Protein AF-A0A3D5TM95-F1 (afdb_monomer)

Solvent-accessible surface area (backbone atoms only — not comparable to full-atom values): 23647 Å² total; per-residue (Å²): 135,89,85,88,81,58,64,71,54,49,56,60,45,60,72,63,63,74,67,85,87,75,100,62,87,62,69,76,72,65,65,50,46,50,30,32,42,82,88,76,79,58,60,36,41,36,34,47,95,88,31,42,35,41,36,64,61,79,79,44,54,33,44,45,49,72,47,98,88,46,35,39,37,40,39,35,76,92,73,79,48,75,51,77,28,45,57,44,94,80,72,43,73,93,63,72,57,54,66,35,31,37,78,59,86,57,38,36,36,49,72,60,39,61,30,23,40,66,97,55,70,51,68,66,56,46,48,70,67,55,70,67,80,84,83,86,85,85,88,78,90,76,94,74,78,93,73,96,66,90,72,79,51,49,74,39,62,60,68,52,49,50,46,79,46,78,46,66,41,27,62,54,20,34,79,47,81,44,46,88,67,25,54,70,66,42,57,73,32,48,45,77,46,64,80,62,79,58,37,32,70,72,36,76,45,45,39,39,49,43,66,37,85,89,35,56,81,54,39,42,70,73,51,47,66,52,74,53,67,42,66,83,52,30,29,58,51,87,66,69,81,96,56,73,52,64,69,61,54,49,54,51,51,52,50,52,52,49,43,47,54,58,13,45,75,22,52,38,50,83,88,38,69,52,72,55,97,94,38,71,39,51,21,28,63,36,67,75,47,77,43,79,75,50,36,33,43,35,26,55,32,81,95,41,56,91,79,56,57,84,87,42,78,82,51,68,57,21,33,45,35,41,30,31,44,35,33,30,34,34,22,34,51,88,94,42,38,96,81,41,66,48,79,50,61,39,25,37,36,43,28,38,27,39,40,29,40,37,70,90,58,51,67,42,18,12,65,86,43,46,85,65,67,44,72,48,77,51,78,28,74,83,38,66,65,57,38,41,47,69,76,53,59,65,52,48,88,53,28,46,77,41,82,56,86,131

Structure (mmCIF, N/CA/C/O backbone):
data_AF-A0A3D5TM95-F1
#
_entry.id   AF-A0A3D5TM95-F1
#
loop_
_atom_site.group_PDB
_atom_site.id
_atom_site.type_symbol
_atom_site.label_atom_id
_atom_site.label_alt_id
_atom_site.label_comp_id
_atom_site.label_asym_id
_atom_site.label_entity_id
_atom_site.label_seq_id
_atom_site.pdbx_PDB_ins_code
_atom_site.Cartn_x
_atom_site.Cartn_y
_atom_site.Cartn_z
_atom_site.occupancy
_atom_site.B_iso_or_equiv
_atom_site.auth_seq_id
_atom_site.auth_comp_id
_atom_site.auth_asym_id
_atom_site.auth_atom_id
_atom_site.pdbx_PDB_model_num
ATOM 1 N N . MET A 1 1 ? 54.898 34.355 34.924 1.00 37.09 1 MET A N 1
ATOM 2 C CA . MET A 1 1 ? 53.903 33.624 34.107 1.00 37.09 1 MET A CA 1
ATOM 3 C C . MET A 1 1 ? 53.616 32.309 34.835 1.00 37.09 1 MET A C 1
ATOM 5 O O . MET A 1 1 ? 54.453 31.434 34.765 1.00 37.09 1 MET A O 1
ATOM 9 N N . LYS A 1 2 ? 52.639 32.106 35.732 1.00 36.88 2 LYS A N 1
ATOM 10 C CA . LYS A 1 2 ? 51.266 32.616 35.928 1.00 36.88 2 LYS A CA 1
ATOM 11 C C . LYS A 1 2 ? 50.370 32.456 34.700 1.00 36.88 2 LYS A C 1
ATOM 13 O O . LYS A 1 2 ? 50.314 33.375 33.892 1.00 36.88 2 LYS A O 1
ATOM 18 N N . LYS A 1 3 ? 49.685 31.308 34.628 1.00 35.78 3 LYS A N 1
ATOM 19 C CA . LYS A 1 3 ? 48.286 31.040 34.212 1.00 35.78 3 LYS A CA 1
ATOM 20 C C . LYS A 1 3 ? 48.188 29.535 33.878 1.00 35.78 3 LYS A C 1
ATOM 22 O O . LYS A 1 3 ? 49.189 28.957 33.491 1.00 35.78 3 LYS A O 1
ATOM 27 N N . ILE A 1 4 ? 47.008 28.923 34.030 1.00 38.78 4 ILE A N 1
ATOM 28 C CA . ILE A 1 4 ? 46.668 27.504 33.716 1.00 38.78 4 ILE A CA 1
ATOM 29 C C . ILE A 1 4 ? 46.622 26.511 34.911 1.00 38.78 4 ILE A C 1
ATOM 31 O O . ILE A 1 4 ? 46.733 25.308 34.740 1.00 38.78 4 ILE A O 1
ATOM 35 N N . ARG A 1 5 ? 46.340 26.958 36.145 1.00 37.94 5 ARG A N 1
ATOM 36 C CA . ARG A 1 5 ? 45.789 26.051 37.194 1.00 37.94 5 ARG A CA 1
ATOM 37 C C . ARG A 1 5 ? 44.608 26.623 37.985 1.00 37.94 5 ARG A C 1
ATOM 39 O O . ARG A 1 5 ? 44.273 26.127 39.049 1.00 37.94 5 ARG A O 1
ATOM 46 N N . ILE A 1 6 ? 43.966 27.662 37.452 1.00 39.06 6 ILE A N 1
ATOM 47 C CA . ILE A 1 6 ? 42.836 28.335 38.112 1.00 39.06 6 ILE A CA 1
ATOM 48 C C . ILE A 1 6 ? 41.496 28.063 37.397 1.00 39.06 6 ILE A C 1
ATOM 50 O O . ILE A 1 6 ? 40.458 28.183 38.031 1.00 39.06 6 ILE A O 1
ATOM 54 N N . LEU A 1 7 ? 41.472 27.596 36.139 1.00 35.00 7 LEU A N 1
ATOM 55 C CA . LEU A 1 7 ? 40.193 27.360 35.445 1.00 35.00 7 LEU A CA 1
ATOM 56 C C . LEU A 1 7 ? 39.472 26.062 35.850 1.00 35.00 7 LEU A C 1
ATOM 58 O O . LEU A 1 7 ? 38.257 26.099 35.993 1.00 35.00 7 LEU A O 1
ATOM 62 N N . SER A 1 8 ? 40.167 24.950 36.121 1.00 36.28 8 SER A N 1
ATOM 63 C CA . SER A 1 8 ? 39.472 23.715 36.543 1.00 36.28 8 SER A CA 1
ATOM 64 C C . SER A 1 8 ? 38.999 23.752 37.994 1.00 36.28 8 SER A C 1
ATOM 66 O O . SER A 1 8 ? 38.010 23.107 38.318 1.00 36.28 8 SER A O 1
ATOM 68 N N . LEU A 1 9 ? 39.653 24.534 38.864 1.00 34.31 9 LEU A N 1
ATOM 69 C CA . LEU A 1 9 ? 39.148 24.728 40.222 1.00 34.31 9 LEU A CA 1
ATOM 70 C C . LEU A 1 9 ? 38.006 25.745 40.255 1.00 34.31 9 LEU A C 1
ATOM 72 O O . LEU A 1 9 ? 37.073 25.518 41.002 1.00 34.31 9 LEU A O 1
ATOM 76 N N . ILE A 1 10 ? 38.006 26.801 39.428 1.00 39.41 10 ILE A N 1
ATOM 77 C CA . ILE A 1 10 ? 36.870 27.739 39.369 1.00 39.41 10 ILE A CA 1
ATOM 78 C C . ILE A 1 10 ? 35.639 27.102 38.713 1.00 39.41 10 ILE A C 1
ATOM 80 O O . ILE A 1 10 ? 34.534 27.409 39.137 1.00 39.41 10 ILE A O 1
ATOM 84 N N . LEU A 1 11 ? 35.790 26.168 37.767 1.00 34.72 11 LEU A N 1
ATOM 85 C CA . LEU A 1 11 ? 34.634 25.474 37.187 1.00 34.72 11 LEU A CA 1
ATOM 86 C C . LEU A 1 11 ? 34.015 24.459 38.167 1.00 34.72 11 LEU A C 1
ATOM 88 O O . LEU A 1 11 ? 32.797 24.401 38.289 1.00 34.72 11 LEU A O 1
ATOM 92 N N . CYS A 1 12 ? 34.828 23.748 38.959 1.00 33.12 12 CYS A N 1
ATOM 93 C CA . CYS A 1 12 ? 34.307 22.863 40.010 1.00 33.12 12 CYS A CA 1
ATOM 94 C C . CYS A 1 12 ? 33.824 23.623 41.262 1.00 33.12 12 CYS A C 1
ATOM 96 O O . CYS A 1 12 ? 32.935 23.141 41.959 1.00 33.12 12 CYS A O 1
ATOM 98 N N . LEU A 1 13 ? 34.358 24.821 41.545 1.00 34.16 13 LEU A N 1
ATOM 99 C CA . LEU A 1 13 ? 33.886 25.665 42.649 1.00 34.16 13 LEU A CA 1
ATOM 100 C C . LEU A 1 13 ? 32.658 26.509 42.261 1.00 34.16 13 LEU A C 1
ATOM 102 O O . LEU A 1 13 ? 31.843 26.789 43.129 1.00 34.16 13 LEU A O 1
ATOM 106 N N . ALA A 1 14 ? 32.466 26.858 40.983 1.00 34.59 14 ALA A N 1
ATOM 107 C CA . ALA A 1 14 ? 31.258 27.539 40.500 1.00 34.59 14 ALA A CA 1
ATOM 108 C C . ALA A 1 14 ? 30.028 26.613 40.459 1.00 34.59 14 ALA A C 1
ATOM 110 O O . ALA A 1 14 ? 28.909 27.092 40.600 1.00 34.59 14 ALA A O 1
ATOM 111 N N . ILE A 1 15 ? 30.231 25.293 40.367 1.00 39.19 15 ILE A N 1
ATOM 112 C CA . ILE A 1 15 ? 29.159 24.293 40.517 1.00 39.19 15 ILE A CA 1
ATOM 113 C C . ILE A 1 15 ? 28.845 24.028 42.009 1.00 39.19 15 ILE A C 1
ATOM 115 O O . ILE A 1 15 ? 27.737 23.625 42.349 1.00 39.19 15 ILE A O 1
ATOM 119 N N . MET A 1 16 ? 29.772 24.335 42.928 1.00 35.97 16 MET A N 1
ATOM 120 C CA . MET A 1 16 ? 29.619 24.093 44.375 1.00 35.97 16 MET A CA 1
ATOM 121 C C . MET A 1 16 ? 29.290 25.345 45.218 1.00 35.97 16 MET A C 1
ATOM 123 O O . MET A 1 16 ? 28.901 25.194 46.374 1.00 35.97 16 MET A O 1
ATOM 127 N N . LEU A 1 17 ? 29.387 26.570 44.678 1.00 35.41 17 LEU A N 1
ATOM 128 C CA . LEU A 1 17 ? 29.089 27.827 45.400 1.00 35.41 17 LEU A CA 1
ATOM 129 C C . LEU A 1 17 ? 27.810 28.564 44.963 1.00 35.41 17 LEU A C 1
ATOM 131 O O . LEU A 1 17 ? 27.609 29.718 45.329 1.00 35.41 17 LEU A O 1
ATOM 135 N N . GLY A 1 18 ? 26.901 27.893 44.256 1.00 34.59 18 GLY A N 1
ATOM 136 C CA . GLY A 1 18 ? 25.516 28.367 44.096 1.00 34.59 18 GLY A CA 1
ATOM 137 C C . GLY A 1 18 ? 24.584 27.972 45.251 1.00 34.59 18 GLY A C 1
ATOM 138 O O . GLY A 1 18 ? 23.420 28.365 45.276 1.00 34.59 18 GLY A O 1
ATOM 139 N N . CYS A 1 19 ? 25.070 27.179 46.212 1.00 41.84 19 CYS A N 1
ATOM 140 C CA . CYS A 1 19 ? 24.300 26.772 47.381 1.00 41.84 19 CYS A CA 1
ATOM 141 C C . CYS A 1 19 ? 24.490 27.792 48.515 1.00 41.84 19 CYS A C 1
ATOM 143 O O . CYS A 1 19 ? 25.607 27.984 48.987 1.00 41.84 19 CYS A O 1
ATOM 145 N N . PHE A 1 20 ? 23.376 28.368 48.981 1.00 35.34 20 PHE A N 1
ATOM 146 C CA . PHE A 1 20 ? 23.238 29.306 50.111 1.00 35.34 20 PHE A CA 1
ATOM 147 C C . PHE A 1 20 ? 23.708 30.741 49.783 1.00 35.34 20 PHE A C 1
ATOM 149 O O . PHE A 1 20 ? 24.872 31.089 49.899 1.00 35.34 20 PHE A O 1
ATOM 156 N N . THR A 1 21 ? 22.839 31.684 49.417 1.00 33.34 21 THR A N 1
ATOM 157 C CA . THR A 1 21 ? 21.825 32.259 50.311 1.00 33.34 21 THR A CA 1
ATOM 158 C C . THR A 1 21 ? 20.945 33.259 49.546 1.00 33.34 21 THR A C 1
ATOM 160 O O . THR A 1 21 ? 21.419 34.288 49.084 1.00 33.34 21 THR A O 1
ATOM 163 N N . ALA A 1 22 ? 19.644 32.985 49.472 1.00 29.44 22 ALA A N 1
ATOM 164 C CA . ALA A 1 22 ? 18.585 33.993 49.472 1.00 29.44 22 ALA A CA 1
ATOM 165 C C . ALA A 1 22 ? 17.296 33.280 49.893 1.00 29.44 22 ALA A C 1
ATOM 167 O O . ALA A 1 22 ? 16.839 32.349 49.232 1.00 29.44 22 ALA A O 1
ATOM 168 N N . CYS A 1 23 ? 16.768 33.653 51.056 1.00 33.91 23 CYS A N 1
ATOM 169 C CA . CYS A 1 23 ? 15.545 33.106 51.624 1.00 33.91 23 CYS A CA 1
ATOM 170 C C . CYS A 1 23 ? 14.341 33.405 50.720 1.00 33.91 23 CYS A C 1
ATOM 172 O O . CYS A 1 23 ? 13.734 34.465 50.798 1.00 33.91 23 CYS A O 1
ATOM 174 N N . GLY A 1 24 ? 13.990 32.420 49.906 1.00 31.05 24 GLY A N 1
ATOM 175 C CA . GLY A 1 24 ? 12.686 32.199 49.301 1.00 31.05 24 GLY A CA 1
ATOM 176 C C . GLY A 1 24 ? 12.603 30.696 49.068 1.00 31.05 24 GLY A C 1
ATOM 177 O O . GLY A 1 24 ? 13.518 30.126 48.482 1.00 31.05 24 GLY A O 1
ATOM 178 N N . SER A 1 25 ? 11.601 30.032 49.640 1.00 35.31 25 SER A N 1
ATOM 179 C CA . SER A 1 25 ? 11.393 28.576 49.612 1.00 35.31 25 SER A CA 1
ATOM 180 C C . SER A 1 25 ? 11.841 27.928 48.294 1.00 35.31 25 SER A C 1
ATOM 182 O O . SER A 1 25 ? 11.272 28.216 47.243 1.00 35.31 25 SER A O 1
ATOM 184 N N . SER A 1 26 ? 12.856 27.059 48.346 1.00 40.84 26 SER A N 1
ATOM 185 C CA . SER A 1 26 ? 13.349 26.354 47.165 1.00 40.84 26 SER A CA 1
ATOM 186 C C . SER A 1 26 ? 12.219 25.516 46.537 1.00 40.84 26 SER A C 1
ATOM 188 O O . SER A 1 26 ? 11.618 24.700 47.244 1.00 40.84 26 SER A O 1
ATOM 190 N N . PRO A 1 27 ? 11.936 25.654 45.226 1.00 46.09 27 PRO A N 1
ATOM 191 C CA . PRO A 1 27 ? 10.870 24.895 44.563 1.00 46.09 27 PRO A CA 1
ATOM 192 C C . PRO A 1 27 ? 11.050 23.369 44.684 1.00 46.09 27 PRO A C 1
ATOM 194 O O . PRO A 1 27 ? 10.075 22.623 44.683 1.00 46.09 27 PRO A O 1
ATOM 197 N N . LYS A 1 28 ? 12.287 22.902 44.932 1.00 50.84 28 LYS A N 1
ATOM 198 C CA . LYS A 1 28 ? 12.617 21.494 45.218 1.00 50.84 28 LYS A CA 1
ATOM 199 C C . LYS A 1 28 ? 11.830 20.873 46.382 1.00 50.84 28 LYS A C 1
ATOM 201 O O . LYS A 1 28 ? 11.698 19.658 46.415 1.00 50.84 28 LYS A O 1
ATOM 206 N N . LYS A 1 29 ? 11.329 21.645 47.357 1.00 53.53 29 LYS A N 1
ATOM 207 C CA . LYS A 1 29 ? 10.580 21.070 48.496 1.00 53.53 29 LYS A CA 1
ATOM 208 C C . LYS A 1 29 ? 9.101 20.799 48.204 1.00 53.53 29 LYS A C 1
ATOM 210 O O . LYS A 1 29 ? 8.510 20.017 48.939 1.00 53.53 29 LYS A O 1
ATOM 215 N N . GLY A 1 30 ? 8.516 21.438 47.188 1.00 68.44 30 GLY A N 1
ATOM 216 C CA . GLY A 1 30 ? 7.082 21.325 46.895 1.00 68.44 30 GLY A CA 1
ATOM 217 C C . GLY A 1 30 ? 6.732 20.098 46.056 1.00 68.44 30 GLY A C 1
ATOM 218 O O . GLY A 1 30 ? 5.765 19.411 46.363 1.00 68.44 30 GLY A O 1
ATOM 219 N N . ILE A 1 31 ? 7.559 19.806 45.049 1.00 80.25 31 ILE A N 1
ATOM 220 C CA . ILE A 1 31 ? 7.291 18.770 44.041 1.00 80.25 31 ILE A CA 1
ATOM 221 C C . ILE A 1 31 ? 7.695 17.354 44.479 1.00 80.25 31 ILE A C 1
ATOM 223 O O . ILE A 1 31 ? 7.182 16.379 43.951 1.00 80.25 31 ILE A O 1
ATOM 227 N N . VAL A 1 32 ? 8.594 17.207 45.458 1.00 84.50 32 VAL A N 1
ATOM 228 C CA . VAL A 1 32 ? 9.052 15.880 45.903 1.00 84.50 32 VAL A CA 1
ATOM 229 C C . VAL A 1 32 ? 7.906 15.092 46.544 1.00 84.50 32 VAL A C 1
ATOM 231 O O . VAL A 1 32 ? 7.241 15.560 47.480 1.00 84.50 32 VAL A O 1
ATOM 234 N N . GLY A 1 33 ? 7.735 13.859 46.078 1.00 83.50 33 GLY A N 1
ATOM 235 C CA . GLY A 1 33 ? 6.713 12.932 46.541 1.00 83.50 33 GLY A CA 1
ATOM 236 C C . GLY A 1 33 ? 5.987 12.238 45.398 1.00 83.50 33 GLY A C 1
ATOM 237 O O . GLY A 1 33 ? 6.312 12.431 44.228 1.00 83.50 33 GLY A O 1
ATOM 238 N N . ASP A 1 34 ? 5.010 11.426 45.788 1.00 85.69 34 ASP A N 1
ATOM 239 C CA . ASP A 1 34 ? 4.164 10.667 44.877 1.00 85.69 34 ASP A CA 1
ATOM 240 C C . ASP A 1 34 ? 2.905 11.465 44.533 1.00 85.69 34 ASP A C 1
ATOM 242 O O . ASP A 1 34 ? 2.182 11.948 45.418 1.00 85.69 34 ASP A O 1
ATOM 246 N N . TRP A 1 35 ? 2.646 11.567 43.238 1.00 87.50 35 TRP A N 1
ATOM 247 C CA . TRP A 1 35 ? 1.552 12.315 42.648 1.00 87.50 35 TRP A CA 1
ATOM 248 C C . TRP A 1 35 ? 0.665 11.391 41.832 1.00 87.50 35 TRP A C 1
ATOM 250 O O . TRP A 1 35 ? 1.151 10.515 41.121 1.00 87.50 35 TRP A O 1
ATOM 260 N N . VAL A 1 36 ? -0.641 11.594 41.947 1.00 83.38 36 VAL A N 1
ATOM 261 C CA . VAL A 1 36 ? -1.672 10.745 41.350 1.00 83.38 36 VAL A CA 1
ATOM 262 C C . VAL A 1 36 ? -2.720 11.605 40.654 1.00 83.38 36 VAL A C 1
ATOM 264 O O . VAL A 1 36 ? -3.223 12.572 41.237 1.00 83.38 36 VAL A O 1
ATOM 267 N N . VAL A 1 37 ? -3.048 11.248 39.414 1.00 79.62 37 VAL A N 1
ATOM 268 C CA . VAL A 1 37 ? -4.122 11.881 38.637 1.00 79.62 37 VAL A CA 1
ATOM 269 C C . VAL A 1 37 ? -5.508 11.507 39.195 1.00 79.62 37 VAL A C 1
ATOM 271 O O . VAL A 1 37 ? -5.688 10.429 39.774 1.00 79.62 37 VAL A O 1
ATOM 274 N N . GLN A 1 38 ? -6.495 12.404 39.075 1.00 59.59 38 GLN A N 1
ATOM 275 C CA . GLN A 1 38 ? -7.887 12.121 39.459 1.00 59.59 38 GLN A CA 1
ATOM 276 C C . GLN A 1 38 ? -8.484 11.038 38.553 1.00 59.59 38 GLN A C 1
ATOM 278 O O . GLN A 1 38 ? -8.323 11.093 37.341 1.00 59.59 38 GLN A O 1
ATOM 283 N N . GLY A 1 39 ? -9.219 10.082 39.126 1.00 54.50 39 GLY A N 1
ATOM 284 C CA . GLY A 1 39 ? -9.894 9.033 38.347 1.00 54.50 39 GLY A CA 1
ATOM 285 C C . GLY A 1 39 ? -9.086 7.744 38.178 1.00 54.50 39 GLY A C 1
ATOM 286 O O . GLY A 1 39 ? -9.613 6.778 37.644 1.00 54.50 39 GLY A O 1
ATOM 287 N N . GLY A 1 40 ? -7.860 7.696 38.710 1.00 46.19 40 GLY A N 1
ATOM 288 C CA . GLY A 1 40 ? -7.206 6.468 39.161 1.00 46.19 40 GLY A CA 1
ATOM 289 C C . GLY A 1 40 ? -7.197 5.287 38.189 1.00 46.19 40 GLY A C 1
ATOM 290 O O . GLY A 1 40 ? -7.721 4.232 38.528 1.00 46.19 40 GLY A O 1
ATOM 291 N N . LYS A 1 41 ? -6.500 5.417 37.059 1.00 42.41 41 LYS A N 1
ATOM 292 C CA . LYS A 1 41 ? -5.763 4.315 36.420 1.00 42.41 41 LYS A CA 1
ATOM 293 C C . LYS A 1 41 ? -4.576 4.915 35.656 1.00 42.41 41 LYS A C 1
ATOM 295 O O . LYS A 1 41 ? -4.790 5.522 34.625 1.00 42.41 41 LYS A O 1
ATOM 300 N N . GLY A 1 42 ? -3.374 4.742 36.218 1.00 52.75 42 GLY A N 1
ATOM 301 C CA . GLY A 1 42 ? -2.110 4.603 35.482 1.00 52.75 42 GLY A CA 1
ATOM 302 C C . GLY A 1 42 ? -1.079 5.747 35.564 1.00 52.75 42 GLY A C 1
ATOM 303 O O . GLY A 1 42 ? 0.077 5.454 35.873 1.00 52.75 42 GLY A O 1
ATOM 304 N N . ALA A 1 43 ? -1.433 7.027 35.411 1.00 57.88 43 ALA A N 1
ATOM 305 C CA . ALA A 1 43 ? -0.450 8.113 35.555 1.00 57.88 43 ALA A CA 1
ATOM 306 C C . ALA A 1 43 ? -0.188 8.454 37.031 1.00 57.88 43 ALA A C 1
ATOM 308 O O . ALA A 1 43 ? -0.835 9.324 37.627 1.00 57.88 43 ALA A O 1
ATOM 309 N N . SER A 1 44 ? 0.792 7.787 37.641 1.00 76.06 44 SER A N 1
ATOM 310 C CA . SER A 1 44 ? 1.475 8.332 38.817 1.00 76.06 44 SER A CA 1
ATOM 311 C C . SER A 1 44 ? 2.840 8.872 38.433 1.00 76.06 44 SER A C 1
ATOM 313 O O . SER A 1 44 ? 3.522 8.296 37.587 1.00 76.06 44 SER A O 1
ATOM 315 N N . ILE A 1 45 ? 3.244 9.965 39.071 1.00 84.25 45 ILE A N 1
ATOM 316 C CA . ILE A 1 45 ? 4.575 10.544 38.905 1.00 84.25 45 ILE A CA 1
ATOM 317 C C . ILE A 1 45 ? 5.215 10.661 40.276 1.00 84.25 45 ILE A C 1
ATOM 319 O O . ILE A 1 45 ? 4.585 11.097 41.241 1.00 84.25 45 ILE A O 1
ATOM 323 N N . LYS A 1 46 ? 6.479 10.268 40.368 1.00 85.94 46 LYS A N 1
ATOM 324 C CA . LYS A 1 46 ? 7.279 10.412 41.576 1.00 85.94 46 LYS A CA 1
ATOM 325 C C . LYS A 1 46 ? 8.497 11.266 41.284 1.00 85.94 46 LYS A C 1
ATOM 327 O O . LYS A 1 46 ? 9.253 10.952 40.374 1.00 85.94 46 LYS A O 1
ATOM 332 N N . PHE A 1 47 ? 8.705 12.297 42.097 1.00 85.75 47 PHE A N 1
ATOM 333 C CA . PHE A 1 47 ? 9.927 13.101 42.089 1.00 85.75 47 PHE A CA 1
ATOM 334 C C . PHE A 1 47 ? 10.737 12.813 43.353 1.00 85.75 47 PHE A C 1
ATOM 336 O O . PHE A 1 47 ? 10.257 13.039 44.471 1.00 85.75 47 PHE A O 1
ATOM 343 N N . ASP A 1 48 ? 11.965 12.329 43.183 1.00 80.56 48 ASP A N 1
ATOM 344 C CA . ASP A 1 48 ? 12.869 11.965 44.268 1.00 80.56 48 ASP A CA 1
ATOM 345 C C . ASP A 1 48 ? 13.871 13.081 44.595 1.00 80.56 48 ASP A C 1
ATOM 347 O O . ASP A 1 48 ? 14.256 13.911 43.775 1.00 80.56 48 ASP A O 1
ATOM 351 N N . LYS A 1 49 ? 14.329 13.114 45.852 1.00 80.69 49 LYS A N 1
ATOM 352 C CA . LYS A 1 49 ? 15.222 14.181 46.352 1.00 80.69 49 LYS A CA 1
ATOM 353 C C . LYS A 1 49 ? 16.587 14.220 45.664 1.00 80.69 49 LYS A C 1
ATOM 355 O O . LYS A 1 49 ? 17.281 15.231 45.780 1.00 80.69 49 LYS A O 1
ATOM 360 N N . ASP A 1 50 ? 16.987 13.121 45.039 1.00 77.00 50 ASP A N 1
ATOM 361 C CA . ASP A 1 50 ? 18.251 12.978 44.321 1.00 77.00 50 ASP A CA 1
ATOM 362 C C . ASP A 1 50 ? 18.209 13.565 42.902 1.00 77.00 50 ASP A C 1
ATOM 364 O O . ASP A 1 50 ? 19.256 13.656 42.265 1.00 77.00 50 ASP A O 1
ATOM 368 N N . GLY A 1 51 ? 17.043 14.042 42.447 1.00 75.75 51 GLY A N 1
ATOM 369 C CA . GLY A 1 51 ? 16.857 14.586 41.105 1.00 75.75 51 GLY A CA 1
ATOM 370 C C . GLY A 1 51 ? 16.372 13.558 40.087 1.00 75.75 51 GLY A C 1
ATOM 371 O O . GLY A 1 51 ? 16.306 13.890 38.910 1.00 75.75 51 GLY A O 1
ATOM 372 N N . SER A 1 52 ? 16.026 12.336 40.500 1.00 79.06 52 SER A N 1
ATOM 373 C CA . SER A 1 52 ? 15.351 11.372 39.626 1.00 79.06 52 SER A CA 1
ATOM 374 C C . SER A 1 52 ? 13.833 11.571 39.628 1.00 79.06 52 SER A C 1
ATOM 376 O O . SER A 1 52 ? 13.243 11.989 40.630 1.00 79.06 52 SER A O 1
ATOM 378 N N . PHE A 1 53 ? 13.190 11.291 38.494 1.00 84.69 53 PHE A N 1
ATOM 379 C CA . PHE A 1 53 ? 11.735 11.199 38.415 1.00 84.69 53 PHE A CA 1
ATOM 380 C C . PHE A 1 53 ? 11.310 9.906 37.716 1.00 84.69 53 PHE A C 1
ATOM 382 O O . PHE A 1 53 ? 12.036 9.372 36.876 1.00 84.69 53 PHE A O 1
ATOM 389 N N . PHE A 1 54 ? 10.127 9.416 38.076 1.00 79.44 54 PHE A N 1
ATOM 390 C CA . PHE A 1 54 ? 9.536 8.201 37.526 1.00 79.44 54 PHE A CA 1
ATOM 391 C C . PHE A 1 54 ? 8.091 8.456 37.131 1.00 79.44 54 PHE A C 1
ATOM 393 O O . PHE A 1 54 ? 7.325 8.989 37.939 1.00 79.44 54 PHE A O 1
ATOM 400 N N . TRP A 1 55 ? 7.715 8.022 35.931 1.00 78.06 55 TRP A N 1
ATOM 401 C CA . TRP A 1 55 ? 6.344 8.044 35.442 1.00 78.06 55 TRP A CA 1
ATOM 402 C C . TRP A 1 55 ? 5.874 6.611 35.182 1.00 78.06 55 TRP A C 1
ATOM 404 O O . TRP A 1 55 ? 6.436 5.872 34.377 1.00 78.06 55 TRP A O 1
ATOM 414 N N . TYR A 1 56 ? 4.872 6.182 35.946 1.00 64.50 56 TYR A N 1
ATOM 415 C CA . TYR A 1 56 ? 4.540 4.761 36.074 1.00 64.50 56 TYR A CA 1
ATOM 416 C C . TYR A 1 56 ? 3.709 4.192 34.912 1.00 64.50 56 TYR A C 1
ATOM 418 O O . TYR A 1 56 ? 3.644 2.972 34.786 1.00 64.50 56 TYR A O 1
ATOM 426 N N . GLU A 1 57 ? 3.099 5.035 34.076 1.00 58.88 57 GLU A N 1
ATOM 427 C CA . GLU A 1 57 ? 2.208 4.601 32.988 1.00 58.88 57 GLU A CA 1
ATOM 428 C C . GLU A 1 57 ? 2.970 4.213 31.711 1.00 58.88 57 GLU A C 1
ATOM 430 O O . GLU A 1 57 ? 2.592 3.256 31.042 1.00 58.88 57 GLU A O 1
ATOM 435 N N . GLU A 1 58 ? 4.094 4.880 31.429 1.00 53.84 58 GLU A N 1
ATOM 436 C CA . GLU A 1 58 ? 4.918 4.645 30.229 1.00 53.84 58 GLU A CA 1
ATOM 437 C C . GLU A 1 58 ? 6.213 3.860 30.512 1.00 53.84 58 GLU A C 1
ATOM 439 O O . GLU A 1 58 ? 7.043 3.672 29.628 1.00 53.84 58 GLU A O 1
ATOM 444 N N . HIS A 1 59 ? 6.421 3.393 31.751 1.00 53.81 59 HIS A N 1
ATOM 445 C CA . HIS A 1 59 ? 7.690 2.801 32.211 1.00 53.81 59 HIS A CA 1
ATOM 446 C C . HIS A 1 59 ? 8.927 3.700 31.975 1.00 53.81 59 HIS A C 1
ATOM 448 O O . HIS A 1 59 ? 10.057 3.209 31.954 1.00 53.81 59 HIS A O 1
ATOM 454 N N . GLY A 1 60 ? 8.721 5.014 31.846 1.00 64.81 60 GLY A N 1
ATOM 455 C CA . GLY A 1 60 ? 9.761 6.014 31.629 1.00 64.81 60 GLY A CA 1
ATOM 456 C C . GLY A 1 60 ? 10.267 6.626 32.935 1.00 64.81 60 GLY A C 1
ATOM 457 O O . GLY A 1 60 ? 9.511 6.897 33.874 1.00 64.81 60 GLY A O 1
ATOM 458 N N . GLY A 1 61 ? 11.574 6.856 33.008 1.00 71.19 61 GLY A N 1
ATOM 459 C CA . GLY A 1 61 ? 12.219 7.558 34.110 1.00 71.19 61 GLY A CA 1
ATOM 460 C C . GLY A 1 61 ? 13.388 8.383 33.601 1.00 71.19 61 GLY A C 1
ATOM 461 O O . GLY A 1 61 ? 13.964 8.094 32.552 1.00 71.19 61 GLY A O 1
ATOM 462 N N . GLY A 1 62 ? 13.747 9.417 34.345 1.00 79.50 62 GLY A N 1
ATOM 463 C CA . GLY A 1 62 ? 14.790 10.330 33.914 1.00 79.50 62 GLY A CA 1
ATOM 464 C C . GLY A 1 62 ? 15.308 11.207 35.034 1.00 79.50 62 GLY A C 1
ATOM 465 O O . GLY A 1 62 ? 15.114 10.931 36.223 1.00 79.50 62 GLY A O 1
ATOM 466 N N . VAL A 1 63 ? 15.992 12.275 34.642 1.00 80.94 63 VAL A N 1
ATOM 467 C CA . VAL A 1 63 ? 16.547 13.257 35.572 1.00 80.94 63 VAL A CA 1
ATOM 468 C C . VAL A 1 63 ? 15.765 14.548 35.428 1.00 80.94 63 VAL A C 1
ATOM 470 O O . VAL A 1 63 ? 15.456 14.976 34.319 1.00 80.94 63 VAL A O 1
ATOM 473 N N . TYR A 1 64 ? 15.450 15.175 36.555 1.00 83.81 64 TYR A N 1
ATOM 474 C CA . TYR A 1 64 ? 14.848 16.494 36.580 1.00 83.81 64 TYR A CA 1
ATOM 475 C C . TYR A 1 64 ? 15.755 17.490 37.299 1.00 83.81 64 TYR A C 1
ATOM 477 O O . TYR A 1 64 ? 16.369 17.205 38.336 1.00 83.81 64 TYR A O 1
ATOM 485 N N . THR A 1 65 ? 15.804 18.711 36.779 1.00 80.88 65 THR A N 1
ATOM 486 C CA . THR A 1 65 ? 16.429 19.838 37.469 1.00 80.88 65 THR A CA 1
ATOM 487 C C . THR A 1 65 ? 15.478 21.021 37.510 1.00 80.88 65 THR A C 1
ATOM 489 O O . THR A 1 65 ? 14.658 21.219 36.624 1.00 80.88 65 THR A O 1
ATOM 492 N N . ILE A 1 66 ? 15.559 21.805 38.586 1.00 78.44 66 ILE A N 1
ATOM 493 C CA . ILE A 1 66 ? 14.823 23.065 38.689 1.00 78.44 66 ILE A CA 1
ATOM 494 C C . ILE A 1 66 ? 15.856 24.180 38.682 1.00 78.44 66 ILE A C 1
ATOM 496 O O . ILE A 1 66 ? 16.648 24.293 39.628 1.00 78.44 66 ILE A O 1
ATOM 500 N N . ALA A 1 67 ? 15.856 24.962 37.609 1.00 72.81 67 ALA A N 1
ATOM 501 C CA . ALA A 1 67 ? 16.743 26.095 37.414 1.00 72.81 67 ALA A CA 1
ATOM 502 C C . ALA A 1 67 ? 16.372 27.267 38.346 1.00 72.81 67 ALA A C 1
ATOM 504 O O . ALA A 1 67 ? 15.312 27.299 38.981 1.00 72.81 67 ALA A O 1
ATOM 505 N N . SER A 1 68 ? 17.279 28.237 38.494 1.00 66.06 68 SER A N 1
ATOM 506 C CA . SER A 1 68 ? 17.104 29.360 39.433 1.00 66.06 68 SER A CA 1
ATOM 507 C C . SER A 1 68 ? 15.958 30.307 39.064 1.00 66.06 68 SER A C 1
ATOM 509 O O . SER A 1 68 ? 15.465 31.035 39.922 1.00 66.06 68 SER A O 1
ATOM 511 N N . ASP A 1 69 ? 15.541 30.294 37.802 1.00 66.75 69 ASP A N 1
ATOM 512 C CA . ASP A 1 69 ? 14.395 31.017 37.246 1.00 66.75 69 ASP A CA 1
ATOM 513 C C . ASP A 1 69 ? 13.060 30.261 37.409 1.00 66.75 69 ASP A C 1
ATOM 515 O O . ASP A 1 69 ? 12.020 30.783 37.018 1.00 66.75 69 ASP A O 1
ATOM 519 N N . LYS A 1 70 ? 13.075 29.093 38.074 1.00 69.50 70 LYS A N 1
ATOM 520 C CA . LYS A 1 70 ? 11.936 28.179 38.277 1.00 69.50 70 LYS A CA 1
ATOM 521 C C . LYS A 1 70 ? 11.513 27.399 37.026 1.00 69.50 70 LYS A C 1
ATOM 523 O O . LYS A 1 70 ? 10.427 26.829 37.019 1.00 69.50 70 LYS A O 1
ATOM 528 N N . THR A 1 71 ? 12.365 27.297 36.017 1.00 73.31 71 THR A N 1
ATOM 529 C CA . THR A 1 71 ? 12.165 26.356 34.908 1.00 73.31 71 THR A CA 1
ATOM 530 C C . THR A 1 71 ? 12.442 24.926 35.386 1.00 73.31 71 THR A C 1
ATOM 532 O O . THR A 1 71 ? 13.433 24.682 36.081 1.00 73.31 71 THR A O 1
ATOM 535 N N . LEU A 1 72 ? 11.541 23.993 35.077 1.00 79.75 72 LEU A N 1
ATOM 536 C CA . LEU A 1 72 ? 11.697 22.557 35.299 1.00 79.75 72 LEU A CA 1
ATOM 537 C C . LEU A 1 72 ? 12.218 21.939 34.002 1.00 79.75 72 LEU A C 1
ATOM 539 O O . LEU A 1 72 ? 11.535 21.986 32.988 1.00 79.75 72 LEU A O 1
ATOM 543 N N . VAL A 1 73 ? 13.418 21.374 34.049 1.00 77.12 73 VAL A N 1
ATOM 544 C CA . VAL A 1 73 ? 14.039 20.675 32.919 1.00 77.12 73 VAL A CA 1
ATOM 545 C C . VAL A 1 73 ? 13.955 19.182 33.177 1.00 77.12 73 VAL A C 1
ATOM 547 O O . VAL A 1 73 ? 14.332 18.738 34.268 1.00 77.12 73 VAL A O 1
ATOM 550 N N . ILE A 1 74 ? 13.474 18.431 32.191 1.00 80.25 74 ILE A N 1
ATOM 551 C CA . ILE A 1 74 ? 13.325 16.979 32.237 1.00 80.25 74 ILE A CA 1
ATOM 552 C C . ILE A 1 74 ? 14.137 16.358 31.106 1.00 80.25 74 ILE A C 1
ATOM 554 O O . ILE A 1 74 ? 14.012 16.740 29.945 1.00 80.25 74 ILE A O 1
ATOM 558 N N . GLU A 1 75 ? 14.971 15.386 31.460 1.00 74.75 75 GLU A N 1
ATOM 559 C CA . GLU A 1 75 ? 15.774 14.612 30.517 1.00 74.75 75 GLU A CA 1
ATOM 560 C C . GLU A 1 75 ? 15.349 13.141 30.580 1.00 74.75 75 GLU A C 1
ATOM 562 O O . GLU A 1 75 ? 15.521 12.492 31.619 1.00 74.75 75 GLU A O 1
ATOM 567 N N . VAL A 1 76 ? 14.814 12.616 29.470 1.00 73.44 76 VAL A N 1
ATOM 568 C CA . VAL A 1 76 ? 14.408 11.207 29.323 1.00 73.44 76 VAL A CA 1
ATOM 569 C C . VAL A 1 76 ? 15.450 10.468 28.462 1.00 73.44 76 VAL A C 1
ATOM 571 O O . VAL A 1 76 ? 15.551 10.721 27.258 1.00 73.44 76 VAL A O 1
ATOM 574 N N . PRO A 1 77 ? 16.270 9.566 29.041 1.00 57.41 77 PRO A N 1
ATOM 575 C CA . PRO A 1 77 ? 17.422 8.976 28.348 1.00 57.41 77 PRO A CA 1
ATOM 576 C C . PRO A 1 77 ? 17.079 8.147 27.102 1.00 57.41 77 PRO A C 1
ATOM 578 O O . PRO A 1 77 ? 17.847 8.164 26.137 1.00 57.41 77 PRO A O 1
ATOM 581 N N . ASP A 1 78 ? 15.948 7.438 27.117 1.00 57.69 78 ASP A N 1
ATOM 582 C CA . ASP A 1 78 ? 15.570 6.502 26.050 1.00 57.69 78 ASP A CA 1
ATOM 583 C C . ASP A 1 78 ? 14.931 7.195 24.832 1.00 57.69 78 ASP A C 1
ATOM 585 O O . ASP A 1 78 ? 14.964 6.650 23.729 1.00 57.69 78 ASP A O 1
ATOM 589 N N . GLU A 1 79 ? 14.458 8.435 24.985 1.00 56.47 79 GLU A N 1
ATOM 590 C CA . GLU A 1 79 ? 13.807 9.205 23.914 1.00 56.47 79 GLU A CA 1
ATOM 591 C C . GLU A 1 79 ? 14.722 10.252 23.258 1.00 56.47 79 GLU A C 1
ATOM 593 O O . GLU A 1 79 ? 14.402 10.786 22.196 1.00 56.47 79 GLU A O 1
ATOM 598 N N . ARG A 1 80 ? 15.897 10.533 23.847 1.00 54.28 80 ARG A N 1
ATOM 599 C CA . ARG A 1 80 ? 16.793 11.645 23.452 1.00 54.28 80 ARG A CA 1
ATOM 600 C C . ARG A 1 80 ? 16.082 13.008 23.386 1.00 54.28 80 ARG A C 1
ATOM 602 O O . ARG A 1 80 ? 16.51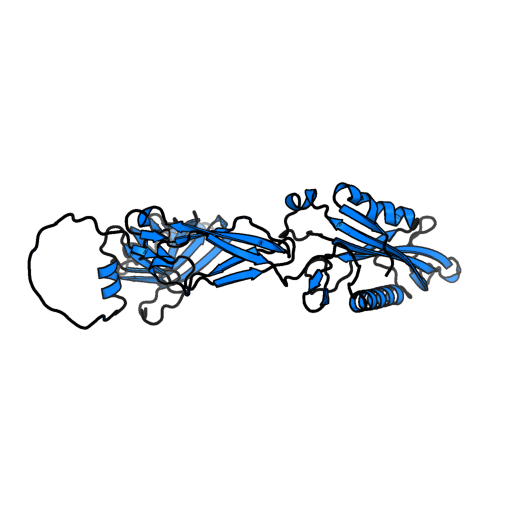9 13.890 22.643 1.00 54.28 80 ARG A O 1
ATOM 609 N N . THR A 1 81 ? 15.018 13.179 24.159 1.00 57.62 81 THR A N 1
ATOM 610 C CA . THR A 1 81 ? 14.253 14.417 24.303 1.00 57.62 81 THR A CA 1
ATOM 611 C C . THR A 1 81 ? 14.679 15.143 25.582 1.00 57.62 81 THR A C 1
ATOM 613 O O . THR A 1 81 ? 15.014 14.537 26.605 1.00 57.62 81 THR A O 1
ATOM 616 N N . THR A 1 82 ? 14.744 16.470 25.500 1.00 65.31 82 THR A N 1
ATOM 617 C CA . THR A 1 82 ? 14.927 17.359 26.649 1.00 65.31 82 THR A CA 1
ATOM 618 C C . THR A 1 82 ? 13.788 18.354 26.605 1.00 65.31 82 THR A C 1
ATOM 620 O O . THR A 1 82 ? 13.712 19.139 25.660 1.00 65.31 82 THR A O 1
ATOM 623 N N . ASP A 1 83 ? 12.932 18.311 27.619 1.00 70.88 83 ASP A N 1
ATOM 624 C CA . ASP A 1 83 ? 11.776 19.191 27.723 1.00 70.88 83 ASP A CA 1
ATOM 625 C C . ASP A 1 83 ? 12.000 20.228 28.821 1.00 70.88 83 ASP A C 1
ATOM 627 O O . ASP A 1 83 ? 12.456 19.917 29.928 1.00 70.88 83 ASP A O 1
ATOM 631 N N . GLU A 1 84 ? 11.669 21.480 28.514 1.00 72.94 84 GLU A N 1
ATOM 632 C CA . GLU A 1 84 ? 11.769 22.606 29.439 1.00 72.94 84 GLU A CA 1
ATOM 633 C C . GLU A 1 84 ? 10.373 23.174 29.713 1.00 72.94 84 GLU A C 1
ATOM 635 O O . GLU A 1 84 ? 9.727 23.733 28.830 1.00 72.94 84 GLU A O 1
ATOM 640 N N . LEU A 1 85 ? 9.912 23.058 30.960 1.00 72.56 85 LEU A N 1
ATOM 641 C CA . LEU A 1 85 ? 8.627 23.581 31.417 1.00 72.56 85 LEU A CA 1
ATOM 642 C C . LEU A 1 85 ? 8.828 24.810 32.292 1.00 72.56 85 LEU A C 1
ATOM 644 O O . LEU A 1 85 ? 9.544 24.782 33.299 1.00 72.56 85 LEU A O 1
ATOM 648 N N . THR A 1 86 ? 8.126 25.893 31.977 1.00 71.06 86 THR A N 1
ATOM 649 C CA . THR A 1 86 ? 8.212 27.123 32.773 1.00 71.06 86 THR A CA 1
ATOM 650 C C . THR A 1 86 ? 7.201 27.087 33.921 1.00 71.06 86 THR A C 1
ATOM 652 O O . THR A 1 86 ? 6.033 26.746 33.732 1.00 71.06 86 THR A O 1
ATOM 655 N N . TRP A 1 87 ? 7.631 27.438 35.139 1.00 69.94 87 TRP A N 1
ATOM 656 C CA . TRP A 1 87 ? 6.717 27.522 36.283 1.00 69.94 87 TRP A CA 1
ATOM 657 C C . TRP A 1 87 ? 5.755 28.697 36.123 1.00 69.94 87 TRP A C 1
ATOM 659 O O . TRP A 1 87 ? 6.192 29.849 36.035 1.00 69.94 87 TRP A O 1
ATOM 669 N N . SER A 1 88 ? 4.450 28.435 36.180 1.00 66.69 88 SER A N 1
ATOM 670 C CA . SER A 1 88 ? 3.437 29.490 36.106 1.00 66.69 88 SER A CA 1
ATOM 671 C C . SER A 1 88 ? 2.834 29.775 37.478 1.00 66.69 88 SER A C 1
ATOM 673 O O . SER A 1 88 ? 2.105 28.959 38.024 1.00 66.69 88 SER A O 1
ATOM 675 N N . LYS A 1 89 ? 3.090 30.959 38.050 1.00 62.12 89 LYS A N 1
ATOM 676 C CA . LYS A 1 89 ? 2.353 31.448 39.241 1.00 62.12 89 LYS A CA 1
ATOM 677 C C . LYS A 1 89 ? 0.910 31.839 38.935 1.00 62.12 89 LYS A C 1
ATOM 679 O O . LYS A 1 89 ? 0.108 31.926 39.859 1.00 62.12 89 LYS A O 1
ATOM 684 N N . ASP A 1 90 ? 0.635 32.131 37.669 1.00 59.66 90 ASP A N 1
ATOM 685 C CA . ASP A 1 90 ? -0.615 32.702 37.180 1.00 59.66 90 ASP A CA 1
ATOM 686 C C . ASP A 1 90 ? -1.480 31.597 36.549 1.00 59.66 90 ASP A C 1
ATOM 688 O O . ASP A 1 90 ? -2.224 31.851 35.608 1.00 59.66 90 ASP A O 1
ATOM 692 N N . PHE A 1 91 ? -1.344 30.357 37.044 1.00 65.75 91 PHE A N 1
ATOM 693 C CA . PHE A 1 91 ? -2.135 29.213 36.602 1.00 65.75 91 PHE A CA 1
ATOM 694 C C . PHE A 1 91 ? -3.633 29.541 36.674 1.00 65.75 91 PHE A C 1
ATOM 696 O O . PHE A 1 91 ? -4.166 29.818 37.754 1.00 65.75 91 PHE A O 1
ATOM 703 N N . ASP A 1 92 ? -4.288 29.496 35.514 1.00 65.88 92 ASP A N 1
ATOM 704 C CA . ASP A 1 92 ? -5.729 29.643 35.379 1.00 65.88 92 ASP A CA 1
ATOM 705 C C . ASP A 1 92 ? -6.368 28.252 35.233 1.00 65.88 92 ASP A C 1
ATOM 707 O O . ASP A 1 92 ? -6.211 27.613 34.190 1.00 65.88 92 ASP A O 1
ATOM 711 N N . PRO A 1 93 ? -7.085 27.753 36.255 1.00 62.38 93 PRO A N 1
ATOM 712 C CA . PRO A 1 93 ? -7.748 26.455 36.185 1.00 62.38 93 PRO A CA 1
ATOM 713 C C . PRO A 1 93 ? -8.838 26.374 35.115 1.00 62.38 93 PRO A C 1
ATOM 715 O O . PRO A 1 93 ? -9.222 25.267 34.746 1.00 62.38 93 PRO A O 1
ATOM 718 N N . GLU A 1 94 ? -9.337 27.510 34.620 1.00 60.78 94 GLU A N 1
ATOM 719 C CA . GLU A 1 94 ? -10.335 27.554 33.549 1.00 60.78 94 GLU A CA 1
ATOM 720 C C . GLU A 1 94 ? -9.694 27.440 32.153 1.00 60.78 94 GLU A C 1
ATOM 722 O O . GLU A 1 94 ? -10.391 27.120 31.190 1.00 60.78 94 GLU A O 1
ATOM 727 N N . ASN A 1 95 ? -8.377 27.659 32.034 1.00 61.66 95 ASN A N 1
ATOM 728 C CA . ASN A 1 95 ? -7.642 27.584 30.771 1.00 61.66 95 ASN A CA 1
ATOM 729 C C . ASN A 1 95 ? -6.188 27.101 30.983 1.00 61.66 95 ASN A C 1
ATOM 731 O O . ASN A 1 95 ? -5.254 27.910 30.937 1.00 61.66 95 ASN A O 1
ATOM 735 N N . PRO A 1 96 ? -5.981 25.800 31.264 1.00 63.69 96 PRO A N 1
ATOM 736 C CA . PRO A 1 96 ? -4.654 25.249 31.513 1.00 63.69 96 PRO A CA 1
ATOM 737 C C . PRO A 1 96 ? -3.814 25.235 30.225 1.00 63.69 96 PRO A C 1
ATOM 739 O O . PRO A 1 96 ? -4.203 24.625 29.232 1.00 63.69 96 PRO A O 1
ATOM 742 N N . ASP A 1 97 ? -2.648 25.880 30.254 1.00 62.12 97 ASP A N 1
ATOM 743 C CA . ASP A 1 97 ? -1.635 25.755 29.199 1.00 62.12 97 ASP A CA 1
ATOM 744 C C . ASP A 1 97 ? -0.937 24.381 29.317 1.00 62.12 97 ASP A C 1
ATOM 746 O O . ASP A 1 97 ? -0.672 23.910 30.429 1.00 62.12 97 ASP A O 1
ATOM 750 N N . SER A 1 98 ? -0.668 23.709 28.194 1.00 61.09 98 SER A N 1
ATOM 751 C CA . SER A 1 98 ? -0.033 22.383 28.181 1.00 61.09 98 SER A CA 1
ATOM 752 C C . SER A 1 98 ? 1.430 22.428 28.624 1.00 61.09 98 SER A C 1
ATOM 754 O O . SER A 1 98 ? 1.936 21.437 29.155 1.00 61.09 98 SER A O 1
ATOM 756 N N . ASP A 1 99 ? 2.082 23.587 28.481 1.00 63.00 99 ASP A N 1
ATOM 757 C CA . ASP A 1 99 ? 3.543 23.723 28.575 1.00 63.00 99 ASP A CA 1
ATOM 758 C C . ASP A 1 99 ? 4.011 24.342 29.909 1.00 63.00 99 ASP A C 1
ATOM 760 O O . ASP A 1 99 ? 5.171 24.735 30.082 1.00 63.00 99 ASP A O 1
ATOM 764 N N . ILE A 1 100 ? 3.107 24.433 30.889 1.00 65.94 100 ILE A N 1
ATOM 765 C CA . ILE A 1 100 ? 3.400 24.972 32.221 1.00 65.94 100 ILE A CA 1
ATOM 766 C C . ILE A 1 100 ? 3.369 23.882 33.288 1.00 65.94 100 ILE A C 1
ATOM 768 O O . ILE A 1 100 ? 2.582 22.936 33.239 1.00 65.94 100 ILE A O 1
ATOM 772 N N . TRP A 1 101 ? 4.195 24.063 34.319 1.00 76.75 101 TRP A N 1
ATOM 773 C CA . TRP A 1 101 ? 4.061 23.309 35.563 1.00 76.75 101 TRP A CA 1
ATOM 774 C C . TRP A 1 101 ? 3.666 24.237 36.717 1.00 76.75 101 TRP A C 1
ATOM 776 O O . TRP A 1 101 ? 4.115 25.384 36.818 1.00 76.75 101 TRP A O 1
ATOM 786 N N . TYR A 1 102 ? 2.807 23.737 37.603 1.00 79.19 102 TYR A N 1
ATOM 787 C CA . TYR A 1 102 ? 2.301 24.454 38.773 1.00 79.19 102 TYR A CA 1
ATOM 788 C C . TYR A 1 102 ? 2.225 23.512 39.968 1.00 79.19 102 TYR A C 1
ATOM 790 O O . TYR A 1 102 ? 1.847 22.357 39.820 1.00 79.19 102 TYR A O 1
ATOM 798 N N . VAL A 1 103 ? 2.560 23.997 41.165 1.00 81.25 103 VAL A N 1
ATOM 799 C CA . VAL A 1 103 ? 2.429 23.228 42.411 1.00 81.25 103 VAL A CA 1
ATOM 800 C C . VAL A 1 103 ? 1.937 24.153 43.520 1.00 81.25 103 VAL A C 1
ATOM 802 O O . VAL A 1 103 ? 2.617 25.128 43.850 1.00 81.25 103 VAL A O 1
ATOM 805 N N . ASP A 1 104 ? 0.804 23.806 44.134 1.00 80.56 104 ASP A N 1
ATOM 806 C CA . ASP A 1 104 ? 0.294 24.411 45.370 1.00 80.56 104 ASP A CA 1
ATOM 807 C C . ASP A 1 104 ? -0.100 23.324 46.382 1.00 80.56 104 ASP A C 1
ATOM 809 O O . ASP A 1 104 ? -1.140 22.666 46.289 1.00 80.56 104 ASP A O 1
ATOM 813 N N . GLY A 1 105 ? 0.765 23.118 47.376 1.00 83.38 105 GLY A N 1
ATOM 814 C CA . GLY A 1 105 ? 0.553 22.152 48.453 1.00 83.38 105 GLY A CA 1
ATOM 815 C C . GLY A 1 105 ? 0.440 20.704 47.966 1.00 83.38 105 GLY A C 1
ATOM 816 O O . GLY A 1 105 ? 1.447 20.069 47.650 1.00 83.38 105 GLY A O 1
ATOM 817 N N . ASP A 1 106 ? -0.787 20.180 47.980 1.00 86.88 106 ASP A N 1
ATOM 818 C CA . ASP A 1 106 ? -1.128 18.811 47.572 1.00 86.88 106 ASP A CA 1
ATOM 819 C C . ASP A 1 106 ? -1.758 18.759 46.165 1.00 86.88 106 ASP A C 1
ATOM 821 O O . ASP A 1 106 ? -2.315 17.727 45.800 1.00 86.88 106 ASP A O 1
ATOM 825 N N . PHE A 1 107 ? -1.683 19.848 45.391 1.00 84.25 107 PHE A N 1
ATOM 826 C CA . PHE A 1 107 ? -2.150 19.956 44.007 1.00 84.25 107 PHE A CA 1
ATOM 827 C C . PHE A 1 107 ? -0.995 20.329 43.071 1.00 84.25 107 PHE A C 1
ATOM 829 O O . PHE A 1 107 ? -0.184 21.200 43.396 1.00 84.25 107 PHE A O 1
ATOM 836 N N . MET A 1 108 ? -0.932 19.680 41.912 1.00 84.12 108 MET A N 1
ATOM 837 C CA . MET A 1 108 ? 0.056 19.938 40.871 1.00 84.12 108 MET A CA 1
ATOM 838 C C . MET A 1 108 ? -0.601 19.913 39.492 1.00 84.12 108 MET A C 1
ATOM 840 O O . MET A 1 108 ? -1.492 19.109 39.239 1.00 84.12 108 MET A O 1
ATOM 844 N N . VAL A 1 109 ? -0.126 20.775 38.599 1.00 80.12 109 VAL A N 1
ATOM 845 C CA . VAL A 1 109 ? -0.374 20.695 37.159 1.00 80.12 109 VAL A CA 1
ATOM 846 C C . VAL A 1 109 ? 0.950 20.402 36.489 1.00 80.12 109 VAL A C 1
ATOM 848 O O . VAL A 1 109 ? 1.951 21.058 36.787 1.00 80.12 109 VAL A O 1
ATOM 851 N N . PHE A 1 110 ? 0.965 19.396 35.631 1.00 79.00 110 PHE A N 1
ATOM 852 C CA . PHE A 1 110 ? 2.169 18.947 34.953 1.00 79.00 110 PHE A CA 1
ATOM 853 C C . PHE A 1 110 ? 1.782 18.387 33.584 1.00 79.00 110 PHE A C 1
ATOM 855 O O . PHE A 1 110 ? 0.936 17.496 33.527 1.00 79.00 110 PHE A O 1
ATOM 862 N N . TRP A 1 111 ? 2.348 18.941 32.503 1.00 73.69 111 TRP A N 1
ATOM 863 C CA . TRP A 1 111 ? 2.017 18.576 31.114 1.00 73.69 111 TRP A CA 1
ATOM 864 C C . TRP A 1 111 ? 0.505 18.498 30.849 1.00 73.69 111 TRP A C 1
ATOM 866 O O . TRP A 1 111 ? -0.028 17.475 30.430 1.00 73.69 111 TRP A O 1
ATOM 876 N N . GLY A 1 112 ? -0.220 19.566 31.199 1.00 68.62 112 GLY A N 1
ATOM 877 C CA . GLY A 1 112 ? -1.679 19.644 31.044 1.00 68.62 112 GLY A CA 1
ATOM 878 C C . GLY A 1 112 ? -2.506 18.728 31.965 1.00 68.62 112 GLY A C 1
ATOM 879 O O . GLY A 1 112 ? -3.728 18.850 31.995 1.00 68.62 112 GLY A O 1
ATOM 880 N N . GLY A 1 113 ? -1.879 17.842 32.748 1.00 75.94 113 GLY A N 1
ATOM 881 C CA . GLY A 1 113 ? -2.550 16.933 33.681 1.00 75.94 113 GLY A CA 1
ATOM 882 C C . GLY A 1 113 ? -2.697 17.496 35.098 1.00 75.94 113 GLY A C 1
ATOM 883 O O . GLY A 1 113 ? -1.819 18.207 35.590 1.00 75.94 113 GLY A O 1
ATOM 884 N N . PHE A 1 114 ? -3.788 17.129 35.785 1.00 82.69 114 PHE A N 1
ATOM 885 C CA . PHE A 1 114 ? -4.058 17.489 37.183 1.00 82.69 114 PHE A CA 1
ATOM 886 C C . PHE A 1 114 ? -3.680 16.371 38.150 1.00 82.69 114 PHE A C 1
ATOM 888 O O . PHE A 1 114 ? -4.268 15.291 38.141 1.00 82.69 114 PHE A O 1
ATOM 895 N N . TYR A 1 115 ? -2.763 16.667 39.060 1.00 83.88 115 TYR A N 1
ATOM 896 C CA . TYR A 1 115 ? -2.219 15.721 40.017 1.00 83.88 115 TYR A CA 1
ATOM 897 C C . TYR A 1 115 ? -2.499 16.144 41.455 1.00 83.88 115 TYR A C 1
ATOM 899 O O . TYR A 1 115 ? -2.530 17.324 41.805 1.00 83.88 115 TYR A O 1
ATOM 907 N N . THR A 1 116 ? -2.647 15.148 42.321 1.00 86.75 116 THR A N 1
ATOM 908 C CA . THR A 1 116 ? -2.793 15.329 43.766 1.00 86.75 116 THR A CA 1
ATOM 909 C C . THR A 1 116 ? -1.796 14.466 44.524 1.00 86.75 116 THR A C 1
ATOM 911 O O . THR A 1 116 ? -1.317 13.462 43.999 1.00 86.75 116 THR A O 1
ATOM 914 N N . ARG A 1 117 ? -1.458 14.839 45.761 1.00 84.31 117 ARG A N 1
ATOM 915 C CA . ARG A 1 117 ? -0.539 14.032 46.574 1.00 84.31 117 ARG A CA 1
ATOM 916 C C . ARG A 1 117 ? -1.169 12.676 46.915 1.00 84.31 117 ARG A C 1
ATOM 918 O O . ARG A 1 117 ? -2.314 12.614 47.371 1.00 84.31 117 ARG A O 1
ATOM 925 N N . ALA A 1 118 ? -0.407 11.596 46.747 1.00 81.56 118 ALA A N 1
ATOM 926 C CA . ALA A 1 118 ? -0.870 10.245 47.050 1.00 81.56 118 ALA A CA 1
ATOM 927 C C . ALA A 1 118 ? -1.382 10.115 48.498 1.00 81.56 118 ALA A C 1
ATOM 929 O O . ALA A 1 118 ? -0.804 10.660 49.444 1.00 81.56 118 ALA A O 1
ATOM 930 N N . GLY A 1 119 ? -2.493 9.391 48.671 1.00 77.31 119 GLY A N 1
ATOM 931 C CA . GLY A 1 119 ? -3.127 9.167 49.976 1.00 77.31 119 GLY A CA 1
ATOM 932 C C . GLY A 1 119 ? -3.910 10.363 50.537 1.00 77.31 119 GLY A C 1
ATOM 933 O O . GLY A 1 119 ? -4.282 10.344 51.712 1.00 77.31 119 GLY A O 1
ATOM 934 N N . LYS A 1 120 ? -4.152 11.409 49.738 1.00 79.06 120 LYS A N 1
ATOM 935 C CA . LYS A 1 120 ? -5.019 12.539 50.099 1.00 79.06 120 LYS A CA 1
ATOM 936 C C . LYS A 1 120 ? -6.381 12.447 49.412 1.00 79.06 120 LYS A C 1
ATOM 938 O O . LYS A 1 120 ? -6.536 11.781 48.395 1.00 79.06 120 LYS A O 1
ATOM 943 N N . ASP A 1 121 ? -7.362 13.140 49.984 1.00 81.44 121 ASP A N 1
ATOM 944 C CA . ASP A 1 121 ? -8.704 13.292 49.416 1.00 81.44 121 ASP A CA 1
ATOM 945 C C . ASP A 1 121 ? -8.632 14.146 48.138 1.00 81.44 121 ASP A C 1
ATOM 947 O O . ASP A 1 121 ? -8.610 15.381 48.193 1.00 81.44 121 ASP A O 1
ATOM 951 N N . GLN A 1 122 ? -8.517 13.463 46.996 1.00 77.00 122 GLN A N 1
ATOM 952 C CA . GLN A 1 122 ? -8.313 14.090 45.692 1.00 77.00 122 GLN A CA 1
ATOM 953 C C . GLN A 1 122 ? -9.478 15.014 45.335 1.00 77.00 122 GLN A C 1
ATOM 955 O O . GLN A 1 122 ? -9.259 16.147 44.916 1.00 77.00 122 GLN A O 1
ATOM 960 N N . GLU A 1 123 ? -10.714 14.559 45.557 1.00 77.12 123 GLU A N 1
ATOM 961 C CA . GLU A 1 123 ? -11.929 15.293 45.206 1.00 77.12 123 GLU A CA 1
ATOM 962 C C . GLU A 1 123 ? -11.994 16.633 45.941 1.00 77.12 123 GLU A C 1
ATOM 964 O O . GLU A 1 123 ? -12.247 17.677 45.335 1.00 77.12 123 GLU A O 1
ATOM 969 N N . LYS A 1 124 ? -11.692 16.633 47.243 1.00 80.75 124 LYS A N 1
ATOM 970 C CA . LYS A 1 124 ? -11.639 17.861 48.039 1.00 80.75 124 LYS A CA 1
ATOM 971 C C . LYS A 1 124 ? -10.549 18.819 47.563 1.00 80.75 124 LYS A C 1
ATOM 973 O O . LYS A 1 124 ? -10.770 20.032 47.536 1.00 80.75 124 LYS A O 1
ATOM 978 N N . ILE A 1 125 ? -9.372 18.298 47.217 1.00 80.69 125 ILE A N 1
ATOM 979 C CA . ILE A 1 125 ? -8.251 19.108 46.727 1.00 80.69 125 ILE A CA 1
ATOM 980 C C . ILE A 1 125 ? -8.602 19.730 45.375 1.00 80.69 125 ILE A C 1
ATOM 982 O O . ILE A 1 125 ? -8.401 20.927 45.191 1.00 80.69 125 ILE A O 1
ATOM 986 N N . LEU A 1 126 ? -9.177 18.962 44.455 1.00 76.44 126 LEU A N 1
ATOM 987 C CA . LEU A 1 126 ? -9.530 19.434 43.118 1.00 76.44 126 LEU A CA 1
ATOM 988 C C . LEU A 1 126 ? -10.677 20.442 43.158 1.00 76.44 126 LEU A C 1
ATOM 990 O O . LEU A 1 126 ? -10.551 21.511 42.570 1.00 76.44 126 LEU A O 1
ATOM 994 N N . LYS A 1 127 ? -11.725 20.202 43.959 1.00 79.88 127 LYS A N 1
ATOM 995 C CA . LYS A 1 127 ? -12.811 21.177 44.179 1.00 79.88 127 LYS A CA 1
ATOM 996 C C . LYS A 1 127 ? -12.303 22.525 44.689 1.00 79.88 127 LYS A C 1
ATOM 998 O O . LYS A 1 127 ? -12.826 23.564 44.295 1.00 79.88 127 LYS A O 1
ATOM 1003 N N . LYS A 1 128 ? -11.280 22.525 45.553 1.00 81.38 128 LYS A N 1
ATOM 1004 C CA . LYS A 1 128 ? -10.660 23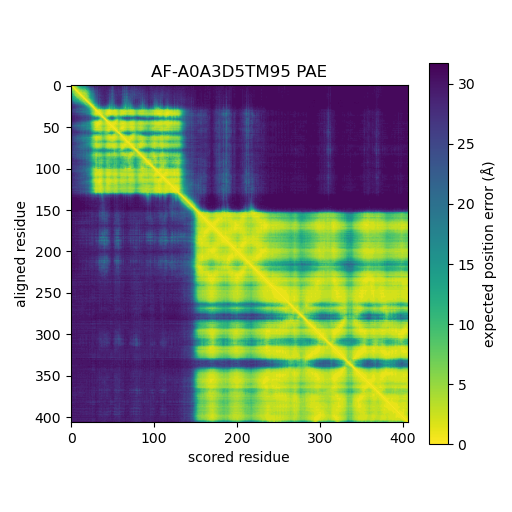.762 46.051 1.00 81.38 128 LYS A CA 1
ATOM 1005 C C . LYS A 1 128 ? -9.993 24.563 44.924 1.00 81.38 128 LYS A C 1
ATOM 1007 O O . LYS A 1 128 ? -10.067 25.788 44.957 1.00 81.38 128 LYS A O 1
ATOM 1012 N N . HIS A 1 129 ? -9.328 23.900 43.976 1.00 74.94 129 HIS A N 1
ATOM 1013 C CA . HIS A 1 129 ? -8.490 24.569 42.972 1.00 74.94 129 HIS A CA 1
ATOM 1014 C C . HIS A 1 129 ? -9.195 24.790 41.625 1.00 74.94 129 HIS A C 1
ATOM 1016 O O . HIS A 1 129 ? -8.870 25.754 40.946 1.00 74.94 129 HIS A O 1
ATOM 1022 N N . LEU A 1 130 ? -10.192 23.976 41.264 1.00 74.19 130 LEU A N 1
ATOM 1023 C CA . LEU A 1 130 ? -10.857 24.018 39.953 1.00 74.19 130 LEU A CA 1
ATOM 1024 C C . LEU A 1 130 ? -12.190 24.792 39.931 1.00 74.19 130 LEU A C 1
ATOM 1026 O O . LEU A 1 130 ? -12.895 24.743 38.932 1.00 74.19 130 LEU A O 1
ATOM 1030 N N . LYS A 1 131 ? -12.563 25.492 41.019 1.00 62.34 131 LYS A N 1
ATOM 1031 C CA . LYS A 1 131 ? -13.806 26.298 41.142 1.00 62.34 131 LYS A CA 1
ATOM 1032 C C . LYS A 1 131 ? -15.067 25.633 40.550 1.00 62.34 131 LYS A C 1
ATOM 1034 O O . LYS A 1 131 ? -15.939 26.304 40.002 1.00 62.34 131 LYS A O 1
ATOM 1039 N N . THR A 1 132 ? -15.208 24.316 40.670 1.00 52.53 132 THR A N 1
ATOM 1040 C CA . THR A 1 132 ? -16.421 23.622 40.229 1.00 52.53 132 THR A CA 1
ATOM 1041 C C . THR A 1 132 ? -17.546 23.889 41.231 1.00 52.53 132 THR A C 1
ATOM 1043 O O . THR A 1 132 ? -17.737 23.133 42.187 1.00 52.53 132 THR A O 1
ATOM 1046 N N . ASP A 1 133 ? -18.269 24.993 41.043 1.00 38.84 133 ASP A N 1
ATOM 1047 C CA . ASP A 1 133 ? -19.494 25.310 41.773 1.00 38.84 133 ASP A CA 1
ATOM 1048 C C . ASP A 1 133 ? -20.628 24.384 41.309 1.00 38.84 133 ASP A C 1
ATOM 1050 O O . ASP A 1 133 ? -21.362 24.665 40.364 1.00 38.84 133 ASP A O 1
ATOM 1054 N N . SER A 1 134 ? -20.832 23.279 42.020 1.00 39.09 134 SER A N 1
ATOM 1055 C CA . SER A 1 134 ? -22.141 22.630 42.069 1.00 39.09 134 SER A CA 1
ATOM 1056 C C . SER A 1 134 ? -22.962 23.290 43.180 1.00 39.09 134 SER A C 1
ATOM 1058 O O . SER A 1 134 ? -22.737 23.013 44.362 1.00 39.09 134 SER A O 1
ATOM 1060 N N . LYS A 1 135 ? -23.925 24.155 42.839 1.00 38.59 135 LYS A N 1
ATOM 1061 C CA . LYS A 1 135 ? -24.959 24.594 43.793 1.00 38.59 135 LYS A CA 1
ATOM 1062 C C . LYS A 1 135 ? -26.373 24.468 43.239 1.00 38.59 135 LYS A C 1
ATOM 1064 O O . LYS A 1 135 ? -26.769 25.250 42.379 1.00 38.59 135 LYS A O 1
ATOM 1069 N N . LYS A 1 136 ? -27.116 23.532 43.838 1.00 33.97 136 LYS A N 1
ATOM 1070 C CA . LYS A 1 136 ? -28.417 23.659 44.543 1.00 33.97 136 LYS A CA 1
ATOM 1071 C C . LYS A 1 136 ? -29.105 22.294 44.507 1.00 33.97 136 LYS A C 1
ATOM 1073 O O . LYS A 1 136 ? -29.102 21.668 43.460 1.00 33.97 136 LYS A O 1
ATOM 1078 N N . ASP A 1 137 ? -29.767 21.764 45.519 1.00 36.16 137 ASP A N 1
ATOM 1079 C CA . ASP A 1 137 ? -29.965 22.020 46.944 1.00 36.16 137 ASP A CA 1
ATOM 1080 C C . ASP A 1 137 ? -30.496 20.662 47.451 1.00 36.16 137 ASP A C 1
ATOM 1082 O O . ASP A 1 137 ? -31.320 20.061 46.767 1.00 36.16 137 ASP A O 1
ATOM 1086 N N . ASP A 1 138 ? -30.058 20.173 48.608 1.00 32.66 138 ASP A N 1
ATOM 1087 C CA . ASP A 1 138 ? -31.015 19.904 49.685 1.00 32.66 138 ASP A CA 1
ATOM 1088 C C . ASP A 1 138 ? -30.294 19.699 51.019 1.00 32.66 138 ASP A C 1
ATOM 1090 O O . ASP A 1 138 ? -29.289 18.997 51.134 1.00 32.66 138 ASP A O 1
ATOM 1094 N N . LYS A 1 139 ? -30.812 20.385 52.035 1.00 37.88 139 LYS A N 1
ATOM 1095 C CA . LYS A 1 139 ? -30.448 20.207 53.438 1.00 37.88 139 LYS A CA 1
ATOM 1096 C C . LYS A 1 139 ? -31.365 19.146 54.033 1.00 37.88 139 LYS A C 1
ATOM 1098 O O . LYS A 1 139 ? -32.579 19.274 53.927 1.00 37.88 139 LYS A O 1
ATOM 1103 N N . GLY A 1 140 ? -30.799 18.208 54.777 1.00 28.86 140 GLY A N 1
ATOM 1104 C CA . GLY A 1 140 ? -31.556 17.345 55.677 1.00 28.86 140 GLY A CA 1
ATOM 1105 C C . GLY A 1 140 ? -30.614 16.476 56.492 1.00 28.86 140 GLY A C 1
ATOM 1106 O O . GLY A 1 140 ? -29.836 15.726 55.918 1.00 28.86 140 GLY A O 1
ATOM 1107 N N . ASP A 1 141 ? -30.658 16.656 57.806 1.00 32.75 141 ASP A N 1
ATOM 1108 C CA . ASP A 1 141 ? -29.835 16.004 58.820 1.00 32.75 141 ASP A CA 1
ATOM 1109 C C . ASP A 1 141 ? -29.906 14.465 58.803 1.00 32.75 141 ASP A C 1
ATOM 1111 O O . ASP A 1 141 ? -30.926 13.876 58.455 1.00 32.75 141 ASP A O 1
ATOM 1115 N N . ASP A 1 142 ? -28.810 13.834 59.228 1.00 33.28 142 ASP A N 1
ATOM 1116 C CA . ASP A 1 142 ? -28.715 13.011 60.447 1.00 33.28 142 ASP A CA 1
ATOM 1117 C C . ASP A 1 142 ? -27.787 11.797 60.304 1.00 33.28 142 ASP A C 1
ATOM 1119 O O . ASP A 1 142 ? -27.742 11.079 59.305 1.00 33.28 142 ASP A O 1
ATOM 1123 N N . ASN A 1 143 ? -27.042 11.571 61.387 1.00 43.56 143 ASN A N 1
ATOM 1124 C CA . ASN A 1 143 ? -26.261 10.371 61.657 1.00 43.56 143 ASN A CA 1
ATOM 1125 C C . ASN A 1 143 ? -27.088 9.098 61.413 1.00 43.56 143 ASN A C 1
ATOM 1127 O O . ASN A 1 143 ? -28.061 8.842 62.122 1.00 43.56 143 ASN A O 1
ATOM 1131 N N . GLY A 1 144 ? -26.634 8.245 60.494 1.00 27.28 144 GLY A N 1
ATOM 1132 C CA . GLY A 1 144 ? -27.282 6.970 60.201 1.00 27.28 144 GLY A CA 1
ATOM 1133 C C . GLY A 1 144 ? -26.307 5.924 59.674 1.00 27.28 144 GLY A C 1
ATOM 1134 O O . GLY A 1 144 ? -26.061 5.837 58.481 1.00 27.28 144 GLY A O 1
ATOM 1135 N N . THR A 1 145 ? -25.752 5.154 60.606 1.00 28.31 145 THR A N 1
ATOM 1136 C CA . THR A 1 145 ? -25.525 3.699 60.553 1.00 28.31 145 THR A CA 1
ATOM 1137 C C . THR A 1 145 ? -25.346 3.038 59.176 1.00 28.31 145 THR A C 1
ATOM 1139 O O . THR A 1 145 ? -26.286 2.916 58.395 1.00 28.31 145 THR A O 1
ATOM 1142 N N . TYR A 1 146 ? -24.156 2.469 58.954 1.00 31.47 146 TYR A N 1
ATOM 1143 C CA . TYR A 1 146 ? -23.869 1.509 57.886 1.00 31.47 146 TYR A CA 1
ATOM 1144 C C . TYR A 1 146 ? -24.897 0.366 57.879 1.00 31.47 146 TYR A C 1
ATOM 1146 O O . TYR A 1 146 ? -24.877 -0.494 58.758 1.00 31.47 146 TYR A O 1
ATOM 1154 N N . ASN A 1 147 ? -25.766 0.336 56.870 1.00 30.23 147 ASN A N 1
ATOM 1155 C CA . ASN A 1 147 ? -26.541 -0.847 56.515 1.00 30.23 147 ASN A CA 1
ATOM 1156 C C . ASN A 1 147 ? -26.024 -1.381 55.180 1.00 30.23 147 ASN A C 1
ATOM 1158 O O . ASN A 1 147 ? -26.197 -0.765 54.131 1.00 30.23 147 ASN A O 1
ATOM 1162 N N . ALA A 1 148 ? -25.383 -2.546 55.248 1.00 35.34 148 ALA A N 1
ATOM 1163 C CA . ALA A 1 148 ? -25.011 -3.357 54.103 1.00 35.34 148 ALA A CA 1
ATOM 1164 C C . ALA A 1 148 ? -26.281 -3.938 53.457 1.00 35.34 148 ALA A C 1
ATOM 1166 O O . ALA A 1 148 ? -26.772 -4.993 53.855 1.00 35.34 148 ALA A O 1
ATOM 1167 N N . GLY A 1 149 ? -26.834 -3.226 52.477 1.00 29.94 149 GLY A N 1
ATOM 1168 C CA . GLY A 1 149 ? -27.816 -3.749 51.531 1.00 29.94 149 GLY A CA 1
ATOM 1169 C C . GLY A 1 149 ? -27.171 -3.794 50.152 1.00 29.94 149 GLY A C 1
ATOM 1170 O O . GLY A 1 149 ? -26.821 -2.746 49.620 1.00 29.94 149 GLY A O 1
ATOM 1171 N N . GLY A 1 150 ? -26.966 -4.991 49.597 1.00 41.50 150 GLY A N 1
ATOM 1172 C CA . GLY A 1 150 ? -26.355 -5.173 48.278 1.00 41.50 150 GLY A CA 1
ATOM 1173 C C . GLY A 1 150 ? -27.162 -4.460 47.194 1.00 41.50 150 GLY A C 1
ATOM 1174 O O . GLY A 1 150 ? -28.252 -4.908 46.836 1.00 41.50 150 GLY A O 1
ATOM 1175 N N . ALA A 1 151 ? -26.636 -3.339 46.699 1.00 47.53 151 ALA A N 1
ATOM 1176 C CA . ALA A 1 151 ? -27.198 -2.620 45.568 1.00 47.53 151 ALA A CA 1
ATOM 1177 C C . ALA A 1 151 ? -27.073 -3.487 44.306 1.00 47.53 151 ALA A C 1
ATOM 1179 O O . ALA A 1 151 ? -26.035 -4.098 44.055 1.00 47.53 151 ALA A O 1
ATOM 1180 N N . ALA A 1 152 ? -28.147 -3.578 43.521 1.00 56.19 152 ALA A N 1
ATOM 1181 C CA . ALA A 1 152 ? -28.111 -4.275 42.244 1.00 56.19 152 ALA A CA 1
ATOM 1182 C C . ALA A 1 152 ? -27.177 -3.530 41.277 1.00 56.19 152 ALA A C 1
ATOM 1184 O O . ALA A 1 152 ? -27.325 -2.322 41.098 1.00 56.19 152 ALA A O 1
ATOM 1185 N N . ALA A 1 153 ? -26.244 -4.257 40.659 1.00 64.19 153 ALA A N 1
ATOM 1186 C CA . ALA A 1 153 ? -25.271 -3.696 39.727 1.00 64.19 153 ALA A CA 1
ATOM 1187 C C . ALA A 1 153 ? -25.949 -2.887 38.603 1.00 64.19 153 ALA A C 1
ATOM 1189 O O . ALA A 1 153 ? -26.897 -3.365 37.966 1.00 64.19 153 ALA A O 1
ATOM 1190 N N . LYS A 1 154 ? -25.461 -1.667 38.354 1.00 83.44 154 LYS A N 1
ATOM 1191 C CA . LYS A 1 154 ? -25.983 -0.754 37.330 1.00 83.44 154 LYS A CA 1
ATOM 1192 C C . LYS A 1 154 ? -25.648 -1.294 35.937 1.00 83.44 154 LYS A C 1
ATOM 1194 O O . LYS A 1 154 ? -24.521 -1.702 35.668 1.00 83.44 154 LYS A O 1
ATOM 1199 N N . VAL A 1 155 ? -26.627 -1.316 35.034 1.00 87.12 155 VAL A N 1
ATOM 1200 C CA . VAL A 1 155 ? -26.432 -1.839 33.673 1.00 87.12 155 VAL A CA 1
ATOM 1201 C C . VAL A 1 155 ? -25.940 -0.724 32.748 1.00 87.12 155 VAL A C 1
ATOM 1203 O O . VAL A 1 155 ? -26.608 0.300 32.624 1.00 87.12 155 VAL A O 1
ATOM 1206 N N . LEU A 1 156 ? -24.798 -0.936 32.096 1.00 88.69 156 LEU A N 1
ATOM 1207 C CA . LEU A 1 156 ? -24.191 -0.039 31.113 1.00 88.69 156 LEU A CA 1
ATOM 1208 C C . LEU A 1 156 ? -24.458 -0.541 29.689 1.00 88.69 156 LEU A C 1
ATOM 1210 O O . LEU A 1 156 ? -24.343 -1.739 29.411 1.00 88.69 156 LEU A O 1
ATOM 1214 N N . ASP A 1 157 ? -24.781 0.372 28.774 1.00 89.50 157 ASP A N 1
ATOM 1215 C CA . ASP A 1 157 ? -24.758 0.093 27.337 1.00 89.50 157 ASP A CA 1
ATOM 1216 C C . ASP A 1 157 ? -23.374 0.455 26.796 1.00 89.50 157 ASP A C 1
ATOM 1218 O O . ASP A 1 157 ? -23.063 1.627 26.613 1.00 89.50 157 ASP A O 1
ATOM 1222 N N . ALA A 1 158 ? -22.521 -0.554 26.608 1.00 87.06 158 ALA A N 1
ATOM 1223 C CA . ALA A 1 158 ? -21.133 -0.335 26.219 1.00 87.06 158 ALA A CA 1
ATOM 1224 C C . ALA A 1 158 ? -21.016 0.408 24.882 1.00 87.06 158 ALA A C 1
ATOM 1226 O O . ALA A 1 158 ? -20.111 1.196 24.702 1.00 87.06 158 ALA A O 1
ATOM 1227 N N . PHE A 1 159 ? -21.934 0.218 23.938 1.00 88.25 159 PHE A N 1
ATOM 1228 C CA . PHE A 1 159 ? -21.771 0.796 22.601 1.00 88.25 159 PHE A CA 1
ATOM 1229 C C . PHE A 1 159 ? -22.544 2.100 22.386 1.00 88.25 159 PHE A C 1
ATOM 1231 O O . PHE A 1 159 ? -22.590 2.589 21.253 1.00 88.25 159 PHE A O 1
ATOM 1238 N N . ASP A 1 160 ? -23.144 2.656 23.441 1.00 85.69 160 ASP A N 1
ATOM 1239 C CA . ASP A 1 160 ? -23.827 3.946 23.388 1.00 85.69 160 ASP A CA 1
ATOM 1240 C C . ASP A 1 160 ? -22.806 5.090 23.331 1.00 85.69 160 ASP A C 1
ATOM 1242 O O . ASP A 1 160 ? -21.993 5.268 24.236 1.00 85.69 160 ASP A O 1
ATOM 1246 N N . GLY A 1 161 ? -22.815 5.842 22.229 1.00 78.50 161 GLY A N 1
ATOM 1247 C CA . GLY A 1 161 ? -21.847 6.912 21.971 1.00 78.50 161 GLY A CA 1
ATOM 1248 C C . GLY A 1 161 ? -20.452 6.453 21.518 1.00 78.50 161 GLY A C 1
ATOM 1249 O O . GLY A 1 161 ? -19.585 7.307 21.346 1.00 78.50 161 GLY A O 1
ATOM 1250 N N . VAL A 1 162 ? -20.216 5.149 21.295 1.00 86.31 162 VAL A N 1
ATOM 1251 C CA . VAL A 1 162 ? -18.936 4.647 20.748 1.00 86.31 162 VAL A CA 1
ATOM 1252 C C . VAL A 1 162 ? -18.862 4.922 19.250 1.00 86.31 162 VAL A C 1
ATOM 1254 O O . VAL A 1 162 ? -19.695 4.430 18.477 1.00 86.31 162 VAL A O 1
ATOM 1257 N N . ASN A 1 163 ? -17.819 5.635 18.835 1.00 84.75 163 ASN A N 1
ATOM 1258 C CA . ASN A 1 163 ? -17.502 5.867 17.435 1.00 84.75 163 ASN A CA 1
ATOM 1259 C C . ASN A 1 163 ? -16.446 4.857 16.961 1.00 84.75 163 ASN A C 1
ATOM 1261 O O . ASN A 1 163 ? -15.349 4.775 17.510 1.00 84.75 163 ASN A O 1
ATOM 1265 N N . LEU A 1 164 ? -16.793 4.063 15.947 1.00 87.69 164 LEU A N 1
ATOM 1266 C CA . LEU A 1 164 ? -15.914 3.055 15.355 1.00 87.69 164 LEU A CA 1
ATOM 1267 C C . LEU A 1 164 ? -15.533 3.526 13.958 1.00 87.69 164 LEU A C 1
ATOM 1269 O O . LEU A 1 164 ? -16.404 3.696 13.106 1.00 87.69 164 LEU A O 1
ATOM 1273 N N . THR A 1 165 ? -14.240 3.722 13.725 1.00 89.50 165 THR A N 1
ATOM 1274 C CA . THR A 1 165 ? -13.723 4.167 12.427 1.00 89.50 165 THR A CA 1
ATOM 1275 C C . THR A 1 165 ? -12.749 3.143 11.870 1.00 89.50 165 THR A C 1
ATOM 1277 O O . THR A 1 165 ? -12.009 2.509 12.618 1.00 89.50 165 THR A O 1
ATOM 1280 N N . VAL A 1 166 ? -12.765 2.963 10.550 1.00 89.94 166 VAL A N 1
ATOM 1281 C CA . VAL A 1 166 ? -11.827 2.085 9.845 1.00 89.94 166 VAL A CA 1
ATOM 1282 C C . VAL A 1 166 ? -10.877 2.951 9.034 1.00 89.94 166 VAL A C 1
ATOM 1284 O O . VAL A 1 166 ? -11.308 3.850 8.315 1.00 89.94 166 VAL A O 1
ATOM 1287 N N . THR A 1 167 ? -9.580 2.693 9.159 1.00 91.12 167 THR A N 1
ATOM 1288 C CA . THR A 1 167 ? -8.525 3.403 8.427 1.00 91.12 167 THR A CA 1
ATOM 1289 C C . THR A 1 167 ? -7.554 2.408 7.798 1.00 91.12 167 THR A C 1
ATOM 1291 O O . THR A 1 167 ? -7.554 1.228 8.141 1.00 91.12 167 THR A O 1
ATOM 1294 N N . GLY A 1 168 ? -6.730 2.864 6.854 1.00 91.44 168 GLY A N 1
ATOM 1295 C CA . GLY A 1 168 ? -5.736 2.028 6.172 1.00 91.44 168 GLY A CA 1
ATOM 1296 C C . GLY A 1 168 ? -6.204 1.483 4.821 1.00 91.44 168 GLY A C 1
ATOM 1297 O O . GLY A 1 168 ? -7.186 1.955 4.250 1.00 91.44 168 GLY A O 1
ATOM 1298 N N . ILE A 1 169 ? -5.459 0.507 4.298 1.00 92.69 169 ILE A N 1
ATOM 1299 C CA . ILE A 1 169 ? -5.621 -0.051 2.948 1.00 92.69 169 ILE A CA 1
ATOM 1300 C C . ILE A 1 169 ? -5.729 -1.567 3.074 1.00 92.69 169 ILE A C 1
ATOM 1302 O O . ILE A 1 169 ? -4.844 -2.193 3.651 1.00 92.69 169 ILE A O 1
ATOM 1306 N N . SER A 1 170 ? -6.791 -2.159 2.532 1.00 93.56 170 SER A N 1
ATOM 1307 C CA . SER A 1 170 ? -7.046 -3.603 2.557 1.00 93.56 170 SER A CA 1
ATOM 1308 C C . SER A 1 170 ? -5.869 -4.362 1.923 1.00 93.56 170 SER A C 1
ATOM 1310 O O . SER A 1 170 ? -5.475 -4.000 0.807 1.00 93.56 170 SER A O 1
ATOM 1312 N N . PRO A 1 171 ? -5.294 -5.391 2.591 1.00 93.38 171 PRO A N 1
ATOM 1313 C CA . PRO A 1 171 ? -5.818 -6.131 3.756 1.00 93.38 171 PRO A CA 1
ATOM 1314 C C . PRO A 1 171 ? -5.349 -5.641 5.146 1.00 93.38 171 PRO A C 1
ATOM 1316 O O . PRO A 1 171 ? -5.476 -6.365 6.132 1.00 93.38 171 PRO A O 1
ATOM 1319 N N . PHE A 1 172 ? -4.774 -4.443 5.241 1.00 91.81 172 PHE A N 1
ATOM 1320 C CA . PHE A 1 172 ? -4.192 -3.874 6.464 1.00 91.81 172 PHE A CA 1
ATOM 1321 C C . PHE A 1 172 ? -5.048 -2.753 7.067 1.00 91.81 172 PHE A C 1
ATOM 1323 O O . PHE A 1 172 ? -4.519 -1.796 7.635 1.00 91.81 172 PHE A O 1
ATOM 1330 N N . CYS A 1 173 ? -6.375 -2.838 6.951 1.00 91.88 173 CYS A N 1
ATOM 1331 C CA . CYS A 1 173 ? -7.250 -1.871 7.604 1.00 91.88 173 CYS A CA 1
ATOM 1332 C C . CYS A 1 173 ? -7.226 -2.067 9.124 1.00 91.88 173 CYS A C 1
ATOM 1334 O O . CYS A 1 173 ? -7.253 -3.203 9.592 1.00 91.88 173 CYS A O 1
ATOM 1336 N N . LYS A 1 174 ? -7.216 -0.977 9.893 1.00 91.62 174 LYS A N 1
ATOM 1337 C CA . LYS A 1 174 ? -7.283 -0.980 11.361 1.00 91.62 174 LYS A CA 1
ATOM 1338 C C . LYS A 1 174 ? -8.588 -0.347 11.824 1.00 91.62 174 LYS A C 1
ATOM 1340 O O . LYS A 1 174 ? -9.105 0.564 11.177 1.00 91.62 174 LYS A O 1
ATOM 1345 N N . VAL A 1 175 ? -9.101 -0.817 12.956 1.00 90.81 175 VAL A N 1
ATOM 1346 C CA . VAL A 1 175 ? -10.275 -0.232 13.610 1.00 90.81 175 VAL A CA 1
ATOM 1347 C C . VAL A 1 175 ? -9.803 0.661 14.746 1.00 90.81 175 VAL A C 1
ATOM 1349 O O . VAL A 1 175 ? -9.080 0.208 15.628 1.00 90.81 175 VAL A O 1
ATOM 1352 N N . SER A 1 176 ? -10.223 1.921 14.727 1.00 89.12 176 SER A N 1
ATOM 1353 C CA . SER A 1 176 ? -10.042 2.853 15.834 1.00 89.12 176 SER A CA 1
ATOM 1354 C C . SER A 1 176 ? -11.351 2.993 16.604 1.00 89.12 176 SER A C 1
ATOM 1356 O O . SER A 1 176 ? -12.430 3.122 16.011 1.00 89.12 176 SER A O 1
ATOM 1358 N N . ILE A 1 177 ? -11.242 2.933 17.929 1.00 86.38 177 ILE A N 1
ATOM 1359 C CA . ILE A 1 177 ? -12.358 2.974 18.870 1.00 86.38 177 ILE A CA 1
ATOM 1360 C C . ILE A 1 177 ? -12.253 4.286 19.638 1.00 86.38 177 ILE A C 1
ATOM 1362 O O . ILE A 1 177 ? -11.346 4.466 20.445 1.00 86.38 177 ILE A O 1
ATOM 1366 N N . ASP A 1 178 ? -13.185 5.194 19.380 1.00 82.31 178 ASP A N 1
ATOM 1367 C CA . ASP A 1 178 ? -13.280 6.476 20.065 1.00 82.31 178 ASP A CA 1
ATOM 1368 C C . ASP A 1 178 ? -14.465 6.454 21.036 1.00 82.31 178 ASP A C 1
ATOM 1370 O O . ASP A 1 178 ? -15.627 6.282 20.652 1.00 82.31 178 ASP A O 1
ATOM 1374 N N . THR A 1 179 ? -14.147 6.611 22.319 1.00 83.38 179 THR A N 1
ATOM 1375 C CA . THR A 1 179 ? -15.107 6.597 23.425 1.00 83.38 179 THR A CA 1
ATOM 1376 C C . THR A 1 179 ? -15.399 7.991 23.972 1.00 83.38 179 THR A C 1
ATOM 1378 O O . THR A 1 179 ? -16.156 8.110 24.929 1.00 83.38 179 THR A O 1
ATOM 1381 N N . SER A 1 180 ? -14.837 9.056 23.393 1.00 80.62 180 SER A N 1
ATOM 1382 C CA . SER A 1 180 ? -14.947 10.430 23.914 1.00 80.62 180 SER A CA 1
ATOM 1383 C C . SER A 1 180 ? -16.392 10.925 24.058 1.00 80.62 180 SER A C 1
ATOM 1385 O O . SER A 1 180 ? -16.693 11.732 24.938 1.00 80.62 180 SER A O 1
ATOM 1387 N N . SER A 1 181 ? -17.299 10.407 23.225 1.00 81.75 181 SER A N 1
ATOM 1388 C CA . SER A 1 181 ? -18.730 10.736 23.225 1.00 81.75 181 SER A CA 1
ATOM 1389 C C . SER A 1 181 ? -19.592 9.774 24.056 1.00 81.75 181 SER A C 1
ATOM 1391 O O . SER A 1 181 ? -20.811 9.934 24.110 1.00 81.75 181 SER A O 1
ATOM 1393 N N . CYS A 1 182 ? -18.992 8.767 24.698 1.00 78.38 182 CYS A N 1
ATOM 1394 C CA . CYS A 1 182 ? -19.714 7.823 25.551 1.00 78.38 182 CYS A CA 1
ATOM 1395 C C . CYS A 1 182 ? -20.109 8.465 26.893 1.00 78.38 182 CYS A C 1
ATOM 1397 O O . CYS A 1 182 ? -19.460 9.412 27.341 1.00 78.38 182 CYS A O 1
ATOM 1399 N N . PRO A 1 183 ? -21.107 7.922 27.609 1.00 82.75 183 PRO A N 1
ATOM 1400 C CA . PRO A 1 183 ? -21.346 8.269 29.009 1.00 82.75 183 PRO A CA 1
ATOM 1401 C C . PRO A 1 183 ? -20.088 8.071 29.866 1.00 82.75 183 PRO A C 1
ATOM 1403 O O . PRO A 1 183 ? -19.317 7.136 29.633 1.00 82.75 183 PRO A O 1
ATOM 1406 N N . SER A 1 184 ? -19.890 8.910 30.886 1.00 79.44 184 SER A N 1
ATOM 1407 C CA . SER A 1 184 ? -18.682 8.872 31.723 1.00 79.44 184 SER A CA 1
ATOM 1408 C C . SER A 1 184 ? -18.470 7.512 32.390 1.00 79.44 184 SER A C 1
ATOM 1410 O O . SER A 1 184 ? -17.336 7.048 32.479 1.00 79.44 184 SER A O 1
ATOM 1412 N N . GLU A 1 185 ? -19.542 6.822 32.789 1.00 79.25 185 GLU A N 1
ATOM 1413 C CA . GLU A 1 185 ? -19.437 5.480 33.362 1.00 79.25 185 GLU A CA 1
ATOM 1414 C C . GLU A 1 185 ? -18.947 4.447 32.342 1.00 79.25 185 GLU A C 1
ATOM 1416 O O . GLU A 1 185 ? -18.202 3.544 32.707 1.00 79.25 185 GLU A O 1
ATOM 1421 N N . VAL A 1 186 ? -19.318 4.583 31.066 1.00 76.94 186 VAL A N 1
ATOM 1422 C CA . VAL A 1 186 ? -18.831 3.702 29.995 1.00 76.94 186 VAL A CA 1
ATOM 1423 C C . VAL A 1 186 ? -17.356 3.980 29.713 1.00 76.94 186 VAL A C 1
ATOM 1425 O O . VAL A 1 186 ? -16.576 3.036 29.656 1.00 76.94 186 VAL A O 1
ATOM 1428 N N . GLN A 1 187 ? -16.957 5.254 29.621 1.00 80.75 187 GLN A N 1
ATOM 1429 C CA . GLN A 1 187 ? -15.555 5.641 29.400 1.00 80.75 187 GLN A CA 1
ATOM 1430 C C . GLN A 1 187 ? -14.623 5.128 30.504 1.00 80.75 187 GLN A C 1
ATOM 1432 O O . GLN A 1 187 ? -13.491 4.743 30.235 1.00 80.75 187 GLN A O 1
ATOM 1437 N N . GLN A 1 188 ? -15.099 5.123 31.750 1.00 79.38 188 GLN A N 1
ATOM 1438 C CA . GLN A 1 188 ? -14.302 4.698 32.898 1.00 79.38 188 GLN A CA 1
ATOM 1439 C C . GLN A 1 188 ? -14.315 3.179 33.082 1.00 79.38 188 GLN A C 1
ATOM 1441 O O . GLN A 1 188 ? -13.287 2.587 33.399 1.00 79.38 188 GLN A O 1
ATOM 1446 N N . CYS A 1 189 ? -15.474 2.537 32.919 1.00 80.38 189 CYS A N 1
ATOM 1447 C CA . CYS A 1 189 ? -15.663 1.156 33.359 1.00 80.38 189 CYS A CA 1
ATOM 1448 C C . CYS A 1 189 ? -15.505 0.120 32.246 1.00 80.38 189 CYS A C 1
ATOM 1450 O O . CYS A 1 189 ? -15.443 -1.063 32.573 1.00 80.38 189 CYS A O 1
ATOM 1452 N N . VAL A 1 190 ? -15.489 0.508 30.968 1.00 81.31 190 VAL A N 1
ATOM 1453 C CA . VAL A 1 190 ? -15.522 -0.434 29.840 1.00 81.31 190 VAL A CA 1
ATOM 1454 C C . VAL A 1 190 ? -14.233 -0.361 29.027 1.00 81.31 190 VAL A C 1
ATOM 1456 O O . VAL A 1 190 ? -13.842 0.699 28.554 1.00 81.31 190 VAL A O 1
ATOM 1459 N N . GLU A 1 191 ? -13.593 -1.511 28.837 1.00 87.75 191 GLU A N 1
ATOM 1460 C CA . GLU A 1 191 ? -12.454 -1.694 27.938 1.00 87.75 191 GLU A CA 1
ATOM 1461 C C . GLU A 1 191 ? -12.925 -2.373 26.647 1.00 87.75 191 GLU A C 1
ATOM 1463 O O . GLU A 1 191 ? -13.796 -3.249 26.686 1.00 87.75 191 GLU A O 1
ATOM 1468 N N . TYR A 1 192 ? -12.328 -1.998 25.514 1.00 89.12 192 TYR A N 1
ATOM 1469 C CA . TYR A 1 192 ? -12.647 -2.563 24.204 1.00 89.12 192 TYR A CA 1
ATOM 1470 C C . TYR A 1 192 ? -11.450 -3.282 23.605 1.00 89.12 192 TYR A C 1
ATOM 1472 O O . TYR A 1 192 ? -10.310 -2.848 23.752 1.00 89.12 192 TYR A O 1
ATOM 1480 N N . GLU A 1 193 ? -11.732 -4.352 22.878 1.00 89.19 193 GLU A N 1
ATOM 1481 C CA . GLU A 1 193 ? -10.744 -5.109 22.123 1.00 89.19 193 GLU A CA 1
ATOM 1482 C C . GLU A 1 193 ? -11.353 -5.528 20.785 1.00 89.19 193 GLU A C 1
ATOM 1484 O O . GLU A 1 193 ? -12.511 -5.955 20.726 1.00 89.19 193 GLU A O 1
ATOM 1489 N N . ALA A 1 194 ? -10.586 -5.369 19.711 1.00 91.56 194 ALA A N 1
ATOM 1490 C CA . ALA A 1 194 ? -10.944 -5.875 18.395 1.00 91.56 194 ALA A CA 1
ATOM 1491 C C . ALA A 1 194 ? -10.439 -7.318 18.245 1.00 91.56 194 ALA A C 1
ATOM 1493 O O . ALA A 1 194 ? -9.428 -7.684 18.836 1.00 91.56 194 ALA A O 1
ATOM 1494 N N . ASP A 1 195 ? -11.120 -8.149 17.458 1.00 91.06 195 ASP A N 1
ATOM 1495 C CA . ASP A 1 195 ? -10.802 -9.578 17.338 1.00 91.06 195 ASP A CA 1
ATOM 1496 C C . ASP A 1 195 ? -9.499 -9.877 16.576 1.00 91.06 195 ASP A C 1
ATOM 1498 O O . ASP A 1 195 ? -8.970 -10.988 16.659 1.00 91.06 195 ASP A O 1
ATOM 1502 N N . LYS A 1 196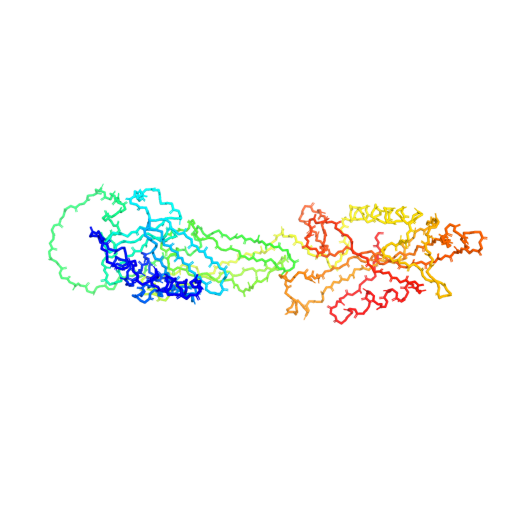 ? -8.974 -8.888 15.848 1.00 87.94 196 LYS A N 1
ATOM 1503 C CA . LYS A 1 196 ? -7.680 -8.929 15.157 1.00 87.94 196 LYS A CA 1
ATOM 1504 C C . LYS A 1 196 ? -7.116 -7.530 14.899 1.00 87.94 196 LYS A C 1
ATOM 1506 O O . LYS A 1 196 ? -7.846 -6.538 14.931 1.00 87.94 196 LYS A O 1
ATOM 1511 N N . ASP A 1 197 ? -5.829 -7.483 14.560 1.00 88.50 197 ASP A N 1
ATOM 1512 C CA . ASP A 1 197 ? -5.103 -6.236 14.282 1.00 88.50 197 ASP A CA 1
ATOM 1513 C C . ASP A 1 197 ? -5.431 -5.632 12.907 1.00 88.50 197 ASP A C 1
ATOM 1515 O O . ASP A 1 197 ? -5.457 -4.411 12.756 1.00 88.50 197 ASP A O 1
ATOM 1519 N N . TYR A 1 198 ? -5.678 -6.482 11.902 1.00 91.31 198 TYR A N 1
ATOM 1520 C CA . TYR A 1 198 ? -5.831 -6.077 10.503 1.00 91.31 198 TYR A CA 1
ATOM 1521 C C . TYR A 1 198 ? -7.040 -6.727 9.823 1.00 91.31 198 TYR A C 1
ATOM 1523 O O . TYR A 1 198 ? -7.308 -7.920 9.996 1.00 91.31 198 TYR A O 1
ATOM 1531 N N . TYR A 1 199 ? -7.739 -5.944 9.002 1.00 91.81 199 TYR A N 1
ATOM 1532 C CA . TYR A 1 199 ? -8.952 -6.334 8.285 1.00 91.81 199 TYR A CA 1
ATOM 1533 C C . TYR A 1 199 ? -8.827 -6.060 6.783 1.00 91.81 199 TYR A C 1
ATOM 1535 O O . TYR A 1 199 ? -8.232 -5.072 6.352 1.00 91.81 199 TYR A O 1
ATOM 1543 N N . SER A 1 200 ? -9.451 -6.924 5.990 1.00 93.75 200 SER A N 1
ATOM 1544 C CA . SER A 1 200 ? -9.671 -6.750 4.555 1.00 93.75 200 SER A CA 1
ATOM 1545 C C . SER A 1 200 ? -11.095 -6.269 4.284 1.00 93.75 200 SER A C 1
ATOM 1547 O O . SER A 1 200 ? -11.995 -6.483 5.097 1.00 93.75 200 SER A O 1
ATOM 1549 N N . ASN A 1 201 ? -11.332 -5.677 3.113 1.00 93.25 201 ASN A N 1
ATOM 1550 C CA . ASN A 1 201 ? -12.699 -5.450 2.639 1.00 93.25 201 ASN A CA 1
ATOM 1551 C C . ASN A 1 201 ? -13.495 -6.770 2.640 1.00 93.25 201 ASN A C 1
ATOM 1553 O O . ASN A 1 201 ? -13.020 -7.798 2.162 1.00 93.25 201 ASN A O 1
ATOM 1557 N N . GLY A 1 202 ? -14.715 -6.732 3.174 1.00 92.81 202 GLY A N 1
ATOM 1558 C CA . GLY A 1 202 ? -15.589 -7.894 3.349 1.00 92.81 202 GLY A CA 1
ATOM 1559 C C . GLY A 1 202 ? -15.402 -8.647 4.669 1.00 92.81 202 GLY A C 1
ATOM 1560 O O . GLY A 1 202 ? -16.259 -9.464 5.011 1.00 92.81 202 GLY A O 1
ATOM 1561 N N . ASP A 1 203 ? -14.348 -8.362 5.440 1.00 94.88 203 ASP A N 1
ATOM 1562 C CA . ASP A 1 203 ? -14.163 -8.983 6.750 1.00 94.88 203 ASP A CA 1
ATOM 1563 C C . ASP A 1 203 ? -15.196 -8.480 7.763 1.00 94.88 203 ASP A C 1
ATOM 1565 O O . ASP A 1 203 ? -15.551 -7.299 7.808 1.00 94.88 203 ASP A O 1
ATOM 1569 N N . SER A 1 204 ? -15.642 -9.393 8.625 1.00 93.88 204 SER A N 1
ATOM 1570 C CA . SER A 1 204 ? -16.419 -9.055 9.814 1.00 93.88 204 SER A CA 1
ATOM 1571 C C . SER A 1 204 ? -15.473 -8.631 10.935 1.00 93.88 204 SER A C 1
ATOM 1573 O O . SER A 1 204 ? -14.556 -9.372 11.273 1.00 93.88 204 SER A O 1
ATOM 1575 N N . VAL A 1 205 ? -15.733 -7.470 11.527 1.00 92.69 205 VAL A N 1
ATOM 1576 C CA . VAL A 1 205 ? -15.095 -6.971 12.748 1.00 92.69 205 VAL A CA 1
ATOM 1577 C C . VAL A 1 205 ? -15.953 -7.359 13.938 1.00 92.69 205 VAL A C 1
ATOM 1579 O O . VAL A 1 205 ? -17.168 -7.145 13.907 1.00 92.69 205 VAL A O 1
ATOM 1582 N N . VAL A 1 206 ? -15.340 -7.864 15.005 1.00 92.62 206 VAL A N 1
ATOM 1583 C CA . VAL A 1 206 ? -15.996 -8.091 16.293 1.00 92.62 206 VAL A CA 1
ATOM 1584 C C . VAL A 1 206 ? -15.285 -7.276 17.365 1.00 92.62 206 VAL A C 1
ATOM 1586 O O . VAL A 1 206 ? -14.178 -7.597 17.784 1.00 92.62 206 VAL A O 1
ATOM 1589 N N . ILE A 1 207 ? -15.955 -6.230 17.848 1.00 93.69 207 ILE A N 1
ATOM 1590 C CA . ILE A 1 207 ? -15.491 -5.466 19.005 1.00 93.69 207 ILE A CA 1
ATOM 1591 C C . ILE A 1 207 ? -16.105 -6.067 20.260 1.00 93.69 207 ILE A C 1
ATOM 1593 O O . ILE A 1 207 ? -17.332 -6.131 20.388 1.00 93.69 207 ILE A O 1
ATOM 1597 N N . THR A 1 208 ? -15.248 -6.484 21.186 1.00 91.50 208 THR A N 1
ATOM 1598 C CA . THR A 1 208 ? -15.631 -7.018 22.491 1.00 91.50 208 THR A CA 1
ATOM 1599 C C . THR A 1 208 ? -15.448 -5.944 23.553 1.00 91.50 208 THR A C 1
ATOM 1601 O O . THR A 1 208 ? -14.364 -5.394 23.707 1.00 91.50 208 THR A O 1
ATOM 1604 N N . ALA A 1 209 ? -16.516 -5.658 24.288 1.00 91.06 209 ALA A N 1
ATOM 1605 C CA . ALA A 1 209 ? -16.532 -4.785 25.447 1.00 91.06 209 ALA A CA 1
ATOM 1606 C C . ALA A 1 209 ? -16.485 -5.629 26.726 1.00 91.06 209 ALA A C 1
ATOM 1608 O O . ALA A 1 209 ? -17.309 -6.530 26.916 1.00 91.06 209 ALA A O 1
ATOM 1609 N N . ARG A 1 210 ? -15.553 -5.316 27.625 1.00 87.06 210 ARG A N 1
ATOM 1610 C CA . ARG A 1 210 ? -15.431 -5.945 28.946 1.00 87.06 210 ARG A CA 1
ATOM 1611 C C . ARG A 1 210 ? -15.442 -4.893 30.040 1.00 87.06 210 ARG A C 1
ATOM 1613 O O . ARG A 1 210 ? -14.986 -3.773 29.830 1.00 87.06 210 ARG A O 1
ATOM 1620 N N . LEU A 1 211 ? -15.962 -5.248 31.212 1.00 77.56 211 LEU A N 1
ATOM 1621 C CA . LEU A 1 211 ? -15.808 -4.378 32.371 1.00 77.56 211 LEU A CA 1
ATOM 1622 C C . LEU A 1 211 ? -14.350 -4.403 32.817 1.00 77.56 211 LEU A C 1
ATOM 1624 O O . LEU A 1 211 ? -13.701 -5.447 32.811 1.00 77.56 211 LEU A O 1
ATOM 1628 N N . SER A 1 212 ? -13.860 -3.249 33.245 1.00 81.31 212 SER A N 1
ATOM 1629 C CA . SER A 1 212 ? -12.672 -3.167 34.076 1.00 81.31 212 SER A CA 1
ATOM 1630 C C . SER A 1 212 ? -12.870 -4.022 35.326 1.00 81.31 212 SER A C 1
ATOM 1632 O O . SER A 1 212 ? -13.931 -3.977 35.946 1.00 81.31 212 SER A O 1
ATOM 1634 N N . SER A 1 213 ? -11.822 -4.725 35.753 1.00 76.00 213 SER A N 1
ATOM 1635 C CA . SER A 1 213 ? -11.856 -5.628 36.916 1.00 76.00 213 SER A CA 1
ATOM 1636 C C . SER A 1 213 ? -12.392 -4.989 38.205 1.00 76.00 213 SER A C 1
ATOM 1638 O O . SER A 1 213 ? -13.021 -5.658 39.018 1.00 76.00 213 SER A O 1
ATOM 1640 N N . TRP A 1 214 ? -12.183 -3.685 38.397 1.00 74.44 214 TRP A N 1
ATOM 1641 C CA . TRP A 1 214 ? -12.688 -2.939 39.554 1.00 74.44 214 TRP A CA 1
ATOM 1642 C C . TRP A 1 214 ? -14.169 -2.544 39.451 1.00 74.44 214 TRP A C 1
ATOM 1644 O O . TRP A 1 214 ? -14.768 -2.204 40.463 1.00 74.44 214 TRP A O 1
ATOM 1654 N N . ALA A 1 215 ? -14.762 -2.580 38.255 1.00 74.56 215 ALA A N 1
ATOM 1655 C CA . ALA A 1 215 ? -16.154 -2.208 38.000 1.00 74.56 215 ALA A CA 1
ATOM 1656 C C . ALA A 1 215 ? -17.111 -3.417 38.035 1.00 74.56 215 ALA A C 1
ATOM 1658 O O . ALA A 1 215 ? -18.328 -3.243 38.035 1.00 74.56 215 ALA A O 1
ATOM 1659 N N . GLU A 1 216 ? -16.590 -4.648 38.073 1.00 74.38 216 GLU A N 1
ATOM 1660 C CA . GLU A 1 216 ? -17.388 -5.881 37.985 1.00 74.38 216 GLU A CA 1
ATOM 1661 C C . GLU A 1 216 ? -18.351 -6.097 39.165 1.00 74.38 216 GLU A C 1
ATOM 1663 O O . GLU A 1 216 ? -19.375 -6.763 39.002 1.00 74.38 216 GLU A O 1
ATOM 1668 N N . SER A 1 217 ? -18.053 -5.546 40.349 1.00 74.62 217 SER A N 1
ATOM 1669 C CA . SER A 1 217 ? -18.947 -5.643 41.514 1.00 74.62 217 SER A CA 1
ATOM 1670 C C . SER A 1 217 ? -20.183 -4.755 41.385 1.00 74.62 217 SER A C 1
ATOM 1672 O O . SER A 1 217 ? -21.245 -5.098 41.908 1.00 74.62 217 SER A O 1
ATOM 1674 N N . ASP A 1 218 ? -20.045 -3.640 40.666 1.00 78.44 218 ASP A N 1
ATOM 1675 C CA . ASP A 1 218 ? -20.991 -2.525 40.707 1.00 78.44 218 ASP A CA 1
ATOM 1676 C C . ASP A 1 218 ? -21.745 -2.353 39.384 1.00 78.44 218 ASP A C 1
ATOM 1678 O O . ASP A 1 218 ? -22.808 -1.726 39.353 1.00 78.44 218 ASP A O 1
ATOM 1682 N N . TYR A 1 219 ? -21.239 -2.942 38.295 1.00 80.62 219 TYR A N 1
ATOM 1683 C CA . TYR A 1 219 ? -21.778 -2.776 36.951 1.00 80.62 219 TYR A CA 1
ATOM 1684 C C . TYR A 1 219 ? -21.995 -4.099 36.214 1.00 80.62 219 TYR A C 1
ATOM 1686 O O . TYR A 1 219 ? -21.403 -5.134 36.511 1.00 80.62 219 TYR A O 1
ATOM 1694 N N . LYS A 1 220 ? -22.873 -4.059 35.209 1.00 84.94 220 LYS A N 1
ATOM 1695 C CA . LYS A 1 220 ? -23.062 -5.122 34.212 1.00 84.94 220 LYS A CA 1
ATOM 1696 C C . LYS A 1 220 ? -23.141 -4.507 32.825 1.00 84.94 220 LYS A C 1
ATOM 1698 O O . LYS A 1 220 ? -23.750 -3.457 32.662 1.00 84.94 220 LYS A O 1
ATOM 1703 N N . ILE A 1 221 ? -22.593 -5.175 31.816 1.00 88.06 221 ILE A N 1
ATOM 1704 C CA . ILE A 1 221 ? -22.726 -4.732 30.424 1.00 88.06 221 ILE A CA 1
ATOM 1705 C C . ILE A 1 221 ? -23.979 -5.357 29.805 1.00 88.06 221 ILE A C 1
ATOM 1707 O O . ILE A 1 221 ? -24.212 -6.559 29.923 1.00 88.06 221 ILE A O 1
ATOM 1711 N N . LYS A 1 222 ? -24.784 -4.533 29.131 1.00 86.06 222 LYS A N 1
ATOM 1712 C CA . LYS A 1 222 ? -25.999 -4.943 28.415 1.00 86.06 222 LYS A CA 1
ATOM 1713 C C . LYS A 1 222 ? -25.695 -5.802 27.184 1.00 86.06 222 LYS A C 1
ATOM 1715 O O . LYS A 1 222 ? -26.333 -6.833 26.996 1.00 86.06 222 LYS A O 1
ATOM 1720 N N . SER A 1 223 ? -24.743 -5.369 26.355 1.00 80.81 223 SER A N 1
ATOM 1721 C CA . SER A 1 223 ? -24.227 -6.119 25.205 1.00 80.81 223 SER A CA 1
ATOM 1722 C C . SER A 1 223 ? -22.709 -6.053 25.195 1.00 80.81 223 SER A C 1
ATOM 1724 O O . SER A 1 223 ? -22.143 -4.966 25.130 1.00 80.81 223 SER A O 1
ATOM 1726 N N . ALA A 1 224 ? -22.060 -7.212 25.268 1.00 85.12 224 ALA A N 1
ATOM 1727 C CA . ALA A 1 224 ? -20.604 -7.310 25.315 1.00 85.12 224 ALA A CA 1
ATOM 1728 C C . ALA A 1 224 ? -19.955 -7.300 23.926 1.00 85.12 224 ALA A C 1
ATOM 1730 O O . ALA A 1 224 ? -18.738 -7.262 23.831 1.00 85.12 224 ALA A O 1
ATOM 1731 N N . THR A 1 225 ? -20.735 -7.367 22.844 1.00 91.44 225 THR A N 1
ATOM 1732 C CA . THR A 1 225 ? -20.185 -7.415 21.484 1.00 91.44 225 THR A CA 1
ATOM 1733 C C . THR A 1 225 ? -20.929 -6.492 20.531 1.00 91.44 225 THR A C 1
ATOM 1735 O O . THR A 1 225 ? -22.140 -6.277 20.662 1.00 91.44 225 THR A O 1
ATOM 1738 N N . LYS A 1 226 ? -20.183 -5.956 19.563 1.00 87.81 226 LYS A N 1
ATOM 1739 C CA . LYS A 1 226 ? -20.698 -5.245 18.394 1.00 87.81 226 LYS A CA 1
ATOM 1740 C C . LYS A 1 226 ? -19.961 -5.735 17.159 1.00 87.81 226 LYS A C 1
ATOM 1742 O O . LYS A 1 226 ? -18.739 -5.861 17.166 1.00 87.81 226 LYS A O 1
ATOM 1747 N N . THR A 1 227 ? -20.722 -5.995 16.104 1.00 92.12 227 THR A N 1
ATOM 1748 C CA . THR A 1 227 ? -20.207 -6.550 14.854 1.00 92.12 227 THR A CA 1
ATOM 1749 C C . THR A 1 227 ? -20.572 -5.642 13.694 1.00 92.12 227 THR A C 1
ATOM 1751 O O . THR A 1 227 ? -21.693 -5.137 13.631 1.00 92.12 227 THR A O 1
ATOM 1754 N N . PHE A 1 228 ? -19.631 -5.438 12.780 1.00 89.50 228 PHE A N 1
ATOM 1755 C CA . PHE A 1 228 ? -19.850 -4.729 11.523 1.00 89.50 228 PHE A CA 1
ATOM 1756 C C . PHE A 1 228 ? -18.892 -5.258 10.450 1.00 89.50 228 PHE A C 1
ATOM 1758 O O . PHE A 1 228 ? -17.958 -5.991 10.761 1.00 89.50 228 PHE A O 1
ATOM 1765 N N . THR A 1 229 ? -19.133 -4.918 9.188 1.00 93.38 229 THR A N 1
ATOM 1766 C CA . THR A 1 229 ? -18.301 -5.356 8.059 1.00 93.38 229 THR A CA 1
ATOM 1767 C C . THR A 1 229 ? -17.420 -4.208 7.587 1.00 93.38 229 THR A C 1
ATOM 1769 O O . THR A 1 229 ? -17.898 -3.080 7.487 1.00 93.38 229 THR A O 1
ATOM 1772 N N . VAL A 1 230 ? -16.154 -4.490 7.274 1.00 92.75 230 VAL A N 1
ATOM 1773 C CA . VAL A 1 230 ? -15.289 -3.526 6.582 1.00 92.75 230 VAL A CA 1
ATOM 1774 C C . VAL A 1 230 ? -15.727 -3.430 5.127 1.00 92.75 230 VAL A C 1
ATOM 1776 O O . VAL A 1 230 ? -15.734 -4.428 4.406 1.00 92.75 230 VAL A O 1
ATOM 1779 N N . SER A 1 231 ? -16.091 -2.234 4.686 1.00 91.44 231 SER A N 1
ATOM 1780 C CA . SER A 1 231 ? -16.421 -1.948 3.293 1.00 91.44 231 SER A CA 1
ATOM 1781 C C . SER A 1 231 ? -15.811 -0.623 2.870 1.00 91.44 231 SER A C 1
ATOM 1783 O O . SER A 1 231 ? -15.443 0.195 3.710 1.00 91.44 231 SER A O 1
ATOM 1785 N N . ASP A 1 232 ? -15.723 -0.424 1.555 1.00 92.31 232 ASP A N 1
ATOM 1786 C CA . ASP A 1 232 ? -15.364 0.860 0.951 1.00 92.31 232 ASP A CA 1
ATOM 1787 C C . ASP A 1 232 ? -14.011 1.416 1.427 1.00 92.31 232 ASP A C 1
ATOM 1789 O O . ASP A 1 232 ? -13.806 2.628 1.470 1.00 92.31 232 ASP A O 1
ATOM 1793 N N . MET A 1 233 ? -13.060 0.532 1.749 1.00 94.00 233 MET A N 1
ATOM 1794 C CA . MET A 1 233 ? -11.668 0.910 1.997 1.00 94.00 233 MET A CA 1
ATOM 1795 C C . MET A 1 233 ? -10.843 0.805 0.708 1.00 94.00 233 MET A C 1
ATOM 1797 O O . MET A 1 233 ? -11.141 -0.045 -0.139 1.00 94.00 233 MET A O 1
ATOM 1801 N N . PRO A 1 234 ? -9.781 1.616 0.543 1.00 95.44 234 PRO A N 1
ATOM 1802 C CA . PRO A 1 234 ? -8.807 1.407 -0.523 1.00 95.44 234 PRO A CA 1
ATOM 1803 C C . PRO A 1 234 ? -8.197 0.002 -0.442 1.00 95.44 234 PRO A C 1
ATOM 1805 O O . PRO A 1 234 ? -8.061 -0.556 0.646 1.00 95.44 234 PRO A O 1
ATOM 1808 N N . GLU A 1 235 ? -7.809 -0.570 -1.577 1.00 96.06 235 GLU A N 1
ATOM 1809 C CA . GLU A 1 235 ? -7.334 -1.953 -1.668 1.00 96.06 235 GLU A CA 1
ATOM 1810 C C . GLU A 1 235 ? -6.126 -2.079 -2.596 1.00 96.06 235 GLU A C 1
ATOM 1812 O O . GLU A 1 235 ? -6.121 -1.548 -3.710 1.00 96.06 235 GLU A O 1
ATOM 1817 N N . TYR A 1 236 ? -5.106 -2.822 -2.162 1.00 96.31 236 TYR A N 1
ATOM 1818 C CA . TYR A 1 236 ? -4.011 -3.202 -3.048 1.00 96.31 236 TYR A CA 1
ATOM 1819 C C . TYR A 1 236 ? -4.491 -4.180 -4.122 1.00 96.31 236 TYR A C 1
ATOM 1821 O O . TYR A 1 236 ? -5.096 -5.210 -3.830 1.00 96.31 236 TYR A O 1
ATOM 1829 N N . ILE A 1 237 ? -4.172 -3.904 -5.385 1.00 95.62 237 ILE A N 1
ATOM 1830 C CA . ILE A 1 237 ? -4.637 -4.751 -6.486 1.00 95.62 237 ILE A CA 1
ATOM 1831 C C . ILE A 1 237 ? -3.936 -6.125 -6.487 1.00 95.62 237 ILE A C 1
ATOM 1833 O O . ILE A 1 237 ? -2.715 -6.229 -6.394 1.00 95.62 237 ILE A O 1
ATOM 1837 N N . THR A 1 238 ? -4.703 -7.199 -6.652 1.00 93.38 238 THR A N 1
ATOM 1838 C CA . THR A 1 238 ? -4.193 -8.579 -6.856 1.00 93.38 238 THR A CA 1
ATOM 1839 C C . THR A 1 238 ? -4.640 -9.176 -8.203 1.00 93.38 238 THR A C 1
ATOM 1841 O O . THR A 1 238 ? -4.291 -10.306 -8.580 1.00 93.38 238 THR A O 1
ATOM 1844 N N . SER A 1 239 ? -5.402 -8.376 -8.954 1.00 93.50 239 SER A N 1
ATOM 1845 C CA . SER A 1 239 ? -5.859 -8.574 -10.326 1.00 93.50 239 SER A CA 1
ATOM 1846 C C . SER A 1 239 ? -6.010 -7.205 -10.995 1.00 93.50 239 SER A C 1
ATOM 1848 O O . SER A 1 239 ? -6.227 -6.207 -10.311 1.00 93.50 239 SER A O 1
ATOM 1850 N N . THR A 1 240 ? -5.923 -7.152 -12.322 1.00 94.25 240 THR A N 1
ATOM 1851 C CA . THR A 1 240 ? -6.220 -5.948 -13.118 1.00 94.25 240 THR A CA 1
ATOM 1852 C C . THR A 1 240 ? -7.617 -5.977 -13.737 1.00 94.25 240 THR A C 1
ATOM 1854 O O . THR A 1 240 ? -8.026 -5.028 -14.401 1.00 94.25 240 THR A O 1
ATOM 1857 N N . GLU A 1 241 ? -8.366 -7.060 -13.532 1.00 92.81 241 GLU A N 1
ATOM 1858 C CA . GLU A 1 241 ? -9.712 -7.222 -14.072 1.00 92.81 241 GLU A CA 1
ATOM 1859 C C . GLU A 1 241 ? -10.672 -6.165 -13.507 1.00 92.81 241 GLU A C 1
ATOM 1861 O O . GLU A 1 241 ? -10.805 -6.004 -12.295 1.00 92.81 241 GLU A O 1
ATOM 1866 N N . GLY A 1 242 ? -11.344 -5.430 -14.399 1.00 90.75 242 GLY A N 1
ATOM 1867 C CA . GLY A 1 242 ? -12.311 -4.399 -14.014 1.00 90.75 242 GLY A CA 1
ATOM 1868 C C . GLY A 1 242 ? -11.701 -3.144 -13.377 1.00 90.75 242 GLY A C 1
ATOM 1869 O O . GLY A 1 242 ? -12.439 -2.354 -12.789 1.00 90.75 242 GLY A O 1
ATOM 1870 N N . ILE A 1 243 ? -10.381 -2.946 -13.475 1.00 94.75 243 ILE A N 1
ATOM 1871 C CA . ILE A 1 243 ? -9.687 -1.757 -12.966 1.00 94.75 243 ILE A CA 1
ATOM 1872 C C . ILE A 1 243 ? -9.298 -0.859 -14.140 1.00 94.75 243 ILE A C 1
ATOM 1874 O O . ILE A 1 243 ? -8.651 -1.310 -15.082 1.00 94.75 243 ILE A O 1
ATOM 1878 N N . ASN A 1 244 ? -9.668 0.422 -14.077 1.00 94.69 244 ASN A N 1
ATOM 1879 C CA . ASN A 1 244 ? -9.189 1.405 -15.042 1.00 94.69 244 ASN A CA 1
ATOM 1880 C C . ASN A 1 244 ? -7.754 1.823 -14.681 1.00 94.69 244 ASN A C 1
ATOM 1882 O O . ASN A 1 244 ? -7.529 2.454 -13.650 1.00 94.69 244 ASN A O 1
ATOM 1886 N N . LEU A 1 245 ? -6.796 1.478 -15.542 1.00 96.12 245 LEU A N 1
ATOM 1887 C CA . LEU A 1 245 ? -5.376 1.793 -15.370 1.00 96.12 245 LEU A CA 1
ATOM 1888 C C . LEU A 1 245 ? -4.882 2.901 -16.312 1.00 96.12 245 LEU A C 1
ATOM 1890 O O . LEU A 1 245 ? -3.683 3.167 -16.343 1.00 96.12 245 LEU A O 1
ATOM 1894 N N . ASP A 1 246 ? -5.771 3.580 -17.042 1.00 95.50 246 ASP A N 1
ATOM 1895 C CA . ASP A 1 246 ? -5.416 4.570 -18.069 1.00 95.50 246 ASP A CA 1
ATOM 1896 C C . ASP A 1 246 ? -4.503 5.678 -17.528 1.00 95.50 246 ASP A C 1
ATOM 1898 O O . ASP A 1 246 ? -3.524 6.050 -18.174 1.00 95.50 246 ASP A O 1
ATOM 1902 N N . SER A 1 247 ? -4.786 6.184 -16.321 1.00 94.88 247 SER A N 1
ATOM 1903 C CA . SER A 1 247 ? -3.964 7.229 -15.696 1.00 94.88 247 SER A CA 1
ATOM 1904 C C . SER A 1 247 ? -2.550 6.732 -15.390 1.00 94.88 247 SER A C 1
ATOM 1906 O O . SER A 1 247 ? -1.583 7.423 -15.691 1.00 94.88 247 SER A O 1
ATOM 1908 N N . LEU A 1 248 ? -2.418 5.521 -14.843 1.00 97.12 248 LEU A N 1
ATOM 1909 C CA . LEU A 1 248 ? -1.120 4.915 -14.540 1.00 97.12 248 LEU A CA 1
ATOM 1910 C C . LEU A 1 248 ? -0.331 4.646 -15.825 1.00 97.12 248 LEU A C 1
ATOM 1912 O O . LEU A 1 248 ? 0.854 4.959 -15.909 1.00 97.12 248 LEU A O 1
ATOM 1916 N N . ILE A 1 249 ? -0.996 4.099 -16.844 1.00 96.38 249 ILE A N 1
ATOM 1917 C CA . ILE A 1 249 ? -0.424 3.823 -18.167 1.00 96.38 249 ILE A CA 1
ATOM 1918 C C . ILE A 1 249 ? 0.090 5.116 -18.809 1.00 96.38 249 ILE A C 1
ATOM 1920 O O . ILE A 1 249 ? 1.195 5.126 -19.352 1.00 96.38 249 ILE A O 1
ATOM 1924 N N . LYS A 1 250 ? -0.673 6.208 -18.708 1.00 96.00 250 LYS A N 1
ATOM 1925 C CA . LYS A 1 250 ? -0.270 7.519 -19.216 1.00 96.00 250 LYS A CA 1
ATOM 1926 C C . LYS A 1 250 ? 0.964 8.062 -18.491 1.00 96.00 250 LYS A C 1
ATOM 1928 O O . LYS A 1 250 ? 1.932 8.408 -19.160 1.00 96.00 250 LYS A O 1
ATOM 1933 N N . GLU A 1 251 ? 0.960 8.085 -17.157 1.00 97.38 251 GLU A N 1
ATOM 1934 C CA . GLU A 1 251 ? 2.109 8.561 -16.366 1.00 97.38 251 GLU A CA 1
ATOM 1935 C C . GLU A 1 251 ? 3.367 7.716 -16.626 1.00 97.38 251 GLU A C 1
ATOM 1937 O O . GLU A 1 251 ? 4.468 8.244 -16.776 1.00 97.38 251 GLU A O 1
ATOM 1942 N N . ARG A 1 252 ? 3.210 6.396 -16.782 1.00 96.62 252 ARG A N 1
ATOM 1943 C CA . ARG A 1 252 ? 4.293 5.488 -17.184 1.00 96.62 252 ARG A CA 1
ATOM 1944 C C . ARG A 1 252 ? 4.861 5.863 -18.552 1.00 96.62 252 ARG A C 1
ATOM 1946 O O . ARG A 1 252 ? 6.080 5.878 -18.728 1.00 96.62 252 ARG A O 1
ATOM 1953 N N . ASP A 1 253 ? 4.002 6.120 -19.534 1.00 95.94 253 ASP A N 1
ATOM 1954 C CA . ASP A 1 253 ? 4.439 6.474 -20.886 1.00 95.94 253 ASP A CA 1
ATOM 1955 C C . ASP A 1 253 ? 5.142 7.835 -20.915 1.00 95.94 253 ASP A C 1
ATOM 1957 O O . ASP A 1 253 ? 6.176 7.971 -21.578 1.00 95.94 253 ASP A O 1
ATOM 1961 N N . ASP A 1 254 ? 4.651 8.805 -20.143 1.00 96.56 254 ASP A N 1
ATOM 1962 C CA . ASP A 1 254 ? 5.298 10.104 -19.964 1.00 96.56 254 ASP A CA 1
ATOM 1963 C C . ASP A 1 254 ? 6.665 9.957 -19.266 1.00 96.56 254 ASP A C 1
ATOM 1965 O O . ASP A 1 254 ? 7.659 10.516 -19.743 1.00 96.56 254 ASP A O 1
ATOM 1969 N N . TYR A 1 255 ? 6.772 9.112 -18.233 1.00 96.06 255 TYR A N 1
ATOM 1970 C CA . TYR A 1 255 ? 8.037 8.771 -17.571 1.00 96.06 255 TYR A CA 1
ATOM 1971 C C . TYR A 1 255 ? 9.054 8.142 -18.538 1.00 96.06 255 TYR A C 1
ATOM 1973 O O . TYR A 1 255 ? 10.204 8.583 -18.636 1.00 96.06 255 TYR A O 1
ATOM 1981 N N . VAL A 1 256 ? 8.640 7.128 -19.305 1.00 95.69 256 VAL A N 1
ATOM 1982 C CA . VAL A 1 256 ? 9.499 6.453 -20.292 1.00 95.69 256 VAL A CA 1
ATOM 1983 C C . VAL A 1 256 ? 9.942 7.425 -21.384 1.00 95.69 256 VAL A C 1
ATOM 1985 O O . VAL A 1 256 ? 11.110 7.426 -21.792 1.00 95.69 256 VAL A O 1
ATOM 1988 N N . LYS A 1 257 ? 9.037 8.283 -21.858 1.00 94.50 257 LYS A N 1
ATOM 1989 C CA . LYS A 1 257 ? 9.343 9.317 -22.848 1.00 94.50 257 LYS A CA 1
ATOM 1990 C C . LYS A 1 257 ? 10.347 10.336 -22.313 1.00 94.50 257 LYS A C 1
ATOM 1992 O O . LYS A 1 257 ? 11.271 10.698 -23.044 1.00 94.50 257 LYS A O 1
ATOM 1997 N N . ALA A 1 258 ? 10.216 10.764 -21.059 1.00 93.50 258 ALA A N 1
ATOM 1998 C CA . ALA A 1 258 ? 11.173 11.658 -20.416 1.00 93.50 258 ALA A CA 1
ATOM 1999 C C . ALA A 1 258 ? 12.565 11.010 -20.334 1.00 93.50 258 ALA A C 1
ATOM 2001 O O . ALA A 1 258 ? 13.515 11.533 -20.919 1.00 93.50 258 ALA A O 1
ATOM 2002 N N . LYS A 1 259 ? 12.670 9.805 -19.753 1.00 92.75 259 LYS A N 1
ATOM 2003 C CA . LYS A 1 259 ? 13.943 9.072 -19.608 1.00 92.75 259 LYS A CA 1
ATOM 2004 C C . LYS A 1 259 ? 14.630 8.763 -20.941 1.00 92.75 259 LYS A C 1
ATOM 2006 O O . LYS A 1 259 ? 15.855 8.792 -21.039 1.00 92.75 259 LYS A O 1
ATOM 2011 N N . THR A 1 260 ? 13.862 8.475 -21.990 1.00 92.06 260 THR A N 1
ATOM 2012 C CA . THR A 1 260 ? 14.419 8.244 -23.336 1.00 92.06 260 THR A CA 1
ATOM 2013 C C . THR A 1 260 ? 14.831 9.536 -24.043 1.00 92.06 260 THR A C 1
ATOM 2015 O O . THR A 1 260 ? 15.781 9.520 -24.828 1.00 92.06 260 THR A O 1
ATOM 2018 N N . SER A 1 261 ? 14.172 10.659 -23.749 1.00 89.62 261 SER A N 1
ATOM 2019 C CA . SER A 1 261 ? 14.554 11.977 -24.268 1.00 89.62 261 SER A CA 1
ATOM 2020 C C . SER A 1 261 ? 15.842 12.482 -23.612 1.00 89.62 261 SER A C 1
ATOM 2022 O O . SER A 1 261 ? 16.743 12.919 -24.325 1.00 89.62 261 SER A O 1
ATOM 2024 N N . GLU A 1 262 ? 15.965 12.338 -22.287 1.00 87.81 262 G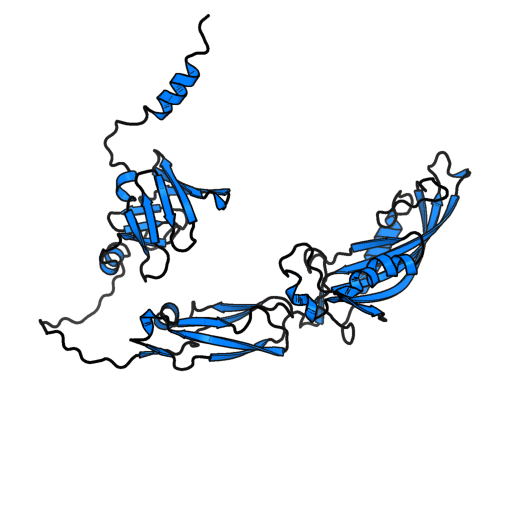LU A N 1
ATOM 2025 C CA . GLU A 1 262 ? 17.170 12.666 -21.502 1.00 87.81 262 GLU A CA 1
ATOM 2026 C C . GLU A 1 262 ? 18.420 11.925 -21.985 1.00 87.81 262 GLU A C 1
ATOM 2028 O O . GLU A 1 262 ? 19.528 12.454 -21.919 1.00 87.81 262 GLU A O 1
ATOM 2033 N N . ALA A 1 263 ? 18.247 10.710 -22.509 1.00 85.44 263 ALA A N 1
ATOM 2034 C CA . ALA A 1 263 ? 19.359 9.939 -23.039 1.00 85.44 263 ALA A CA 1
ATOM 2035 C C . ALA A 1 263 ? 19.984 10.585 -24.286 1.00 85.44 263 ALA A C 1
ATOM 2037 O O . ALA A 1 263 ? 21.153 10.349 -24.556 1.00 85.44 263 ALA A O 1
ATOM 2038 N N . SER A 1 264 ? 19.271 11.412 -25.057 1.00 80.06 264 SER A N 1
ATOM 2039 C CA . SER A 1 264 ? 19.842 12.010 -26.275 1.00 80.06 264 SER A CA 1
ATOM 2040 C C . SER A 1 264 ? 20.965 12.994 -25.926 1.00 80.06 264 SER A C 1
ATOM 2042 O O . SER A 1 264 ? 20.723 14.035 -25.322 1.00 80.06 264 SER A O 1
ATOM 2044 N N . ASN A 1 265 ? 22.197 12.672 -26.330 1.00 74.81 265 ASN A N 1
ATOM 2045 C CA . ASN A 1 265 ? 23.451 13.314 -25.905 1.00 74.81 265 ASN A CA 1
ATOM 2046 C C . ASN A 1 265 ? 23.783 13.161 -24.406 1.00 74.81 265 ASN A C 1
ATOM 2048 O O . ASN A 1 265 ? 24.675 13.842 -23.898 1.00 74.81 265 ASN A O 1
ATOM 2052 N N . GLY A 1 266 ? 23.097 12.259 -23.703 1.00 79.00 266 GLY A N 1
ATOM 2053 C CA . GLY A 1 266 ? 23.367 11.899 -22.316 1.00 79.00 266 GLY A CA 1
ATOM 2054 C C . GLY A 1 266 ? 24.328 10.715 -22.193 1.00 79.00 266 GLY A C 1
ATOM 2055 O O . GLY A 1 266 ? 24.541 9.951 -23.137 1.00 79.00 266 GLY A O 1
ATOM 2056 N N . SER A 1 267 ? 24.891 10.536 -20.997 1.00 80.44 267 SER A N 1
ATOM 2057 C CA . SER A 1 267 ? 25.752 9.388 -20.658 1.00 80.44 267 SER A CA 1
ATOM 2058 C C . SER A 1 267 ? 24.978 8.206 -20.062 1.00 80.44 267 SER A C 1
ATOM 2060 O O . SER A 1 267 ? 25.556 7.143 -19.837 1.00 80.44 267 SER A O 1
ATOM 2062 N N . TYR A 1 268 ? 23.681 8.390 -19.794 1.00 85.31 268 TYR A N 1
ATOM 2063 C CA . TYR A 1 268 ? 22.822 7.432 -19.103 1.00 85.31 268 TYR A CA 1
ATOM 2064 C C . TYR A 1 268 ? 21.505 7.249 -19.856 1.00 85.31 268 TYR A C 1
ATOM 2066 O O . TYR A 1 268 ? 20.958 8.197 -20.414 1.00 85.31 268 TYR A O 1
ATOM 2074 N N . LEU A 1 269 ? 20.992 6.024 -19.834 1.00 88.50 269 LEU A N 1
ATOM 2075 C CA . LEU A 1 269 ? 19.648 5.669 -20.275 1.00 88.50 269 LEU A CA 1
ATOM 2076 C C . LEU A 1 269 ? 19.039 4.838 -19.148 1.00 88.50 269 LEU A C 1
ATOM 2078 O O . LEU A 1 269 ? 19.597 3.797 -18.806 1.00 88.50 269 LEU A O 1
ATOM 2082 N N . PHE A 1 270 ? 17.951 5.329 -18.543 1.00 89.88 270 PHE A N 1
ATOM 2083 C CA . PHE A 1 270 ? 17.394 4.765 -17.300 1.00 89.88 270 PHE A CA 1
ATOM 2084 C C . PHE A 1 270 ? 18.474 4.569 -16.222 1.00 89.88 270 PHE A C 1
ATOM 2086 O O . PHE A 1 270 ? 18.643 3.486 -15.672 1.00 89.88 270 PHE A O 1
ATOM 2093 N N . ASP A 1 271 ? 19.261 5.627 -15.998 1.00 85.25 271 ASP A N 1
ATOM 2094 C CA . ASP A 1 271 ? 20.318 5.706 -14.983 1.00 85.25 271 ASP A CA 1
ATOM 2095 C C . ASP A 1 271 ? 21.462 4.675 -15.154 1.00 85.25 271 ASP A C 1
ATOM 2097 O O . ASP A 1 271 ? 22.336 4.552 -14.296 1.00 85.25 271 ASP A O 1
ATOM 2101 N N . LEU A 1 272 ? 21.528 3.987 -16.307 1.00 83.81 272 LEU A N 1
ATOM 2102 C CA . LEU A 1 272 ? 22.569 3.012 -16.637 1.00 83.81 272 LEU A CA 1
ATOM 2103 C C . LEU A 1 272 ? 23.492 3.491 -17.773 1.00 83.81 272 LEU A C 1
ATOM 2105 O O . LEU A 1 272 ? 23.049 3.964 -18.827 1.00 83.81 272 LEU A O 1
ATOM 2109 N N . VAL A 1 273 ? 24.799 3.286 -17.587 1.00 80.75 273 VAL A N 1
ATOM 2110 C CA . VAL A 1 273 ? 25.810 3.411 -18.650 1.00 80.75 273 VAL A CA 1
ATOM 2111 C C . VAL A 1 273 ? 25.840 2.121 -19.465 1.00 80.75 273 VAL A C 1
ATOM 2113 O O . VAL A 1 273 ? 25.948 1.025 -18.913 1.00 80.75 273 VAL A O 1
ATOM 2116 N N . TYR A 1 274 ? 25.778 2.231 -20.790 1.00 77.94 274 TYR A N 1
ATOM 2117 C CA . TYR A 1 274 ? 25.918 1.074 -21.666 1.00 77.94 274 TYR A CA 1
ATOM 2118 C C . TYR A 1 274 ? 27.397 0.747 -21.899 1.00 77.94 274 TYR A C 1
ATOM 2120 O O . TYR A 1 274 ? 28.211 1.633 -22.160 1.00 77.94 274 TYR A O 1
ATOM 2128 N N . TYR A 1 275 ? 27.741 -0.538 -21.832 1.00 73.38 275 TYR A N 1
ATOM 2129 C CA . TYR A 1 275 ? 29.099 -1.035 -22.047 1.00 73.38 275 TYR A CA 1
ATOM 2130 C C . TYR A 1 275 ? 29.126 -1.970 -23.249 1.00 73.38 275 TYR A C 1
ATOM 2132 O O . TYR A 1 275 ? 28.316 -2.895 -23.344 1.00 73.38 275 TYR A O 1
ATOM 2140 N N . LYS A 1 276 ? 30.096 -1.779 -24.145 1.00 68.56 276 LYS A N 1
ATOM 2141 C CA . LYS A 1 276 ? 30.330 -2.698 -25.263 1.00 68.56 276 LYS A CA 1
ATOM 2142 C C . LYS A 1 276 ? 31.821 -2.844 -25.538 1.00 68.56 276 LYS A C 1
ATOM 2144 O O . LYS A 1 276 ? 32.567 -1.873 -25.498 1.00 68.56 276 LYS A O 1
ATOM 2149 N N . CYS A 1 277 ? 32.253 -4.079 -25.802 1.00 61.84 277 CYS A N 1
ATOM 2150 C CA . CYS A 1 277 ? 33.652 -4.417 -26.092 1.00 61.84 277 CYS A CA 1
ATOM 2151 C C . CYS A 1 277 ? 34.656 -3.937 -25.021 1.00 61.84 277 CYS A C 1
ATOM 2153 O O . CYS A 1 277 ? 35.775 -3.569 -25.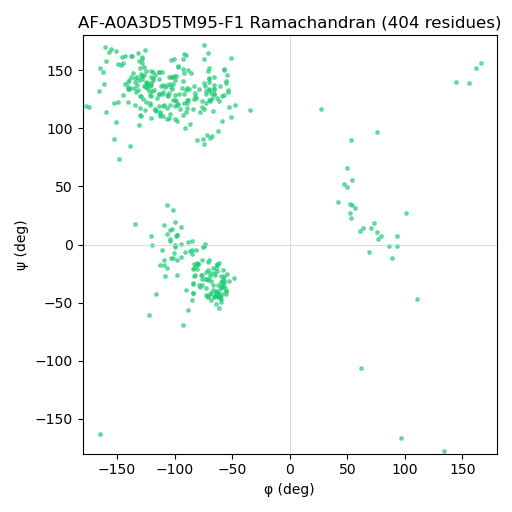356 1.00 61.84 277 CYS A O 1
ATOM 2155 N N . GLY A 1 278 ? 34.263 -3.918 -23.742 1.00 64.38 278 GLY A N 1
ATOM 2156 C CA . GLY A 1 278 ? 35.134 -3.478 -22.643 1.00 64.38 278 GLY A CA 1
ATOM 2157 C C . GLY A 1 278 ? 35.265 -1.959 -22.483 1.00 64.38 278 GLY A C 1
ATOM 2158 O O . GLY A 1 278 ? 36.052 -1.513 -21.655 1.00 64.38 278 GLY A O 1
ATOM 2159 N N . HIS A 1 279 ? 34.487 -1.167 -23.228 1.00 64.81 279 HIS A N 1
ATOM 2160 C CA . HIS A 1 279 ? 34.484 0.291 -23.133 1.00 64.81 279 HIS A CA 1
ATOM 2161 C C . HIS A 1 279 ? 33.103 0.842 -22.764 1.00 64.81 279 HIS A C 1
ATOM 2163 O O . HIS A 1 279 ? 32.072 0.281 -23.149 1.00 64.81 279 HIS A O 1
ATOM 2169 N N . ASN A 1 280 ? 33.096 1.973 -22.054 1.00 68.06 280 ASN A N 1
ATOM 2170 C CA . ASN A 1 280 ? 31.886 2.752 -21.805 1.00 68.06 280 ASN A CA 1
ATOM 2171 C C . ASN A 1 280 ? 31.450 3.387 -23.126 1.00 68.06 280 ASN A C 1
ATOM 2173 O O . ASN A 1 280 ? 32.214 4.127 -23.752 1.00 68.06 280 ASN A O 1
ATOM 2177 N N . CYS A 1 281 ? 30.212 3.139 -23.527 1.00 70.38 281 CYS A N 1
ATOM 2178 C CA . CYS A 1 281 ? 29.564 3.898 -24.581 1.00 70.38 281 CYS A CA 1
ATOM 2179 C C . CYS A 1 281 ? 29.171 5.244 -23.967 1.00 70.38 281 CYS A C 1
ATOM 2181 O O . CYS A 1 281 ? 28.137 5.370 -23.321 1.00 70.38 281 CYS A O 1
ATOM 2183 N N . SER A 1 282 ? 30.076 6.216 -24.066 1.00 64.44 282 SER A N 1
ATOM 2184 C CA . SER A 1 282 ? 30.032 7.450 -23.278 1.00 64.44 282 SER A CA 1
ATOM 2185 C C . SER A 1 282 ? 28.910 8.413 -23.662 1.00 64.44 282 SER A C 1
ATOM 2187 O O . SER A 1 282 ? 28.683 9.357 -22.911 1.00 64.44 282 SER A O 1
ATOM 2189 N N . GLN A 1 283 ? 28.248 8.220 -24.810 1.00 73.44 283 GLN A N 1
ATOM 2190 C CA . GLN A 1 283 ? 27.130 9.054 -25.252 1.00 73.44 283 GLN A CA 1
ATOM 2191 C C . GLN A 1 283 ? 26.078 8.226 -25.999 1.00 73.44 283 GLN A C 1
ATOM 2193 O O . GLN A 1 283 ? 26.383 7.505 -26.952 1.00 73.44 283 GLN A O 1
ATOM 2198 N N . TYR A 1 284 ? 24.818 8.354 -25.595 1.00 80.31 284 TYR A N 1
ATOM 2199 C CA . TYR A 1 284 ? 23.691 7.879 -26.389 1.00 80.31 284 TYR A CA 1
ATOM 2200 C C . TYR A 1 284 ? 23.347 8.962 -27.419 1.00 80.31 284 TYR A C 1
ATOM 2202 O O . TYR A 1 284 ? 22.968 10.073 -27.062 1.00 80.31 284 TYR A O 1
ATOM 2210 N N . ASP A 1 285 ? 23.481 8.663 -28.711 1.00 80.00 285 ASP A N 1
ATOM 2211 C CA . ASP A 1 285 ? 23.176 9.637 -29.768 1.00 80.00 285 ASP A CA 1
ATOM 2212 C C . ASP A 1 285 ? 21.664 9.843 -29.897 1.00 80.00 285 ASP A C 1
ATOM 2214 O O . ASP A 1 285 ? 21.188 10.964 -30.059 1.00 80.00 285 ASP A O 1
ATOM 2218 N N . LYS A 1 286 ? 20.903 8.741 -29.858 1.00 85.50 286 LYS A N 1
ATOM 2219 C CA . LYS A 1 286 ? 19.437 8.761 -29.875 1.00 85.50 286 LYS A CA 1
ATOM 2220 C C . LYS A 1 286 ? 18.828 7.430 -29.461 1.00 85.50 286 LYS A C 1
ATOM 2222 O O . LYS A 1 286 ? 19.367 6.358 -29.756 1.00 85.50 286 LYS A O 1
ATOM 2227 N N . VAL A 1 287 ? 17.626 7.500 -28.900 1.00 90.81 287 VAL A N 1
ATOM 2228 C CA . VAL A 1 287 ? 16.725 6.349 -28.796 1.00 90.81 287 VAL A CA 1
ATOM 2229 C C . VAL A 1 287 ? 15.989 6.180 -30.128 1.00 90.81 287 VAL A C 1
ATOM 2231 O O . VAL A 1 287 ? 15.411 7.121 -30.663 1.00 90.81 287 VAL A O 1
ATOM 2234 N N . ASN A 1 288 ? 16.061 4.979 -30.700 1.00 91.31 288 ASN A N 1
ATOM 2235 C CA . ASN A 1 288 ? 15.469 4.649 -31.997 1.00 91.31 288 ASN A CA 1
ATOM 2236 C C . ASN A 1 288 ? 14.033 4.138 -31.859 1.00 91.31 288 ASN A C 1
ATOM 2238 O O . ASN A 1 288 ? 13.196 4.427 -32.709 1.00 91.31 288 ASN A O 1
ATOM 2242 N N . SER A 1 289 ? 13.764 3.336 -30.827 1.00 92.62 289 SER A N 1
ATOM 2243 C CA . SER A 1 289 ? 12.441 2.767 -30.576 1.00 92.62 289 SER A CA 1
ATOM 2244 C C . SER A 1 289 ? 12.317 2.270 -29.141 1.00 92.62 289 SER A C 1
ATOM 2246 O O . SER A 1 289 ? 13.273 1.710 -28.597 1.00 92.62 289 SER A O 1
ATOM 2248 N N . THR A 1 290 ? 11.105 2.357 -28.605 1.00 94.50 290 THR A N 1
ATOM 2249 C CA . THR A 1 290 ? 10.723 1.814 -27.302 1.00 94.50 290 THR A CA 1
ATOM 2250 C C . THR A 1 290 ? 9.447 1.006 -27.479 1.00 94.50 290 THR A C 1
ATOM 2252 O O . THR A 1 290 ? 8.489 1.500 -28.067 1.00 94.50 290 THR A O 1
ATOM 2255 N N . SER A 1 291 ? 9.434 -0.240 -27.013 1.00 93.38 291 SER A N 1
ATOM 2256 C CA . SER A 1 291 ? 8.264 -1.117 -27.117 1.00 93.38 291 SER A CA 1
ATOM 2257 C C . SER A 1 291 ? 8.080 -1.920 -25.839 1.00 93.38 291 SER A C 1
ATOM 2259 O O . SER A 1 291 ? 9.047 -2.517 -25.361 1.00 93.38 291 SER A O 1
ATOM 2261 N N . VAL A 1 292 ? 6.850 -1.979 -25.330 1.00 93.81 292 VAL A N 1
ATOM 2262 C CA . VAL A 1 292 ? 6.474 -2.916 -24.264 1.00 93.81 292 VAL A CA 1
ATOM 2263 C C . VAL A 1 292 ? 6.524 -4.333 -24.838 1.00 93.81 292 VAL A C 1
ATOM 2265 O O . VAL A 1 292 ? 5.949 -4.600 -25.889 1.00 93.81 292 VAL A O 1
ATOM 2268 N N . SER A 1 293 ? 7.262 -5.214 -24.174 1.00 92.44 293 SER A N 1
ATOM 2269 C CA . SER A 1 293 ? 7.328 -6.648 -24.456 1.00 92.44 293 SER A CA 1
ATOM 2270 C C . SER A 1 293 ? 6.245 -7.372 -23.674 1.00 92.44 293 SER A C 1
ATOM 2272 O O . SER A 1 293 ? 5.400 -8.047 -24.251 1.00 92.44 293 SER A O 1
ATOM 2274 N N . ASP A 1 294 ? 6.258 -7.200 -22.353 1.00 95.56 294 ASP A N 1
ATOM 2275 C CA . ASP A 1 294 ? 5.447 -7.982 -21.432 1.00 95.56 294 ASP A CA 1
ATOM 2276 C C . ASP A 1 294 ? 5.034 -7.129 -20.235 1.00 95.56 294 ASP A C 1
ATOM 2278 O O . ASP A 1 294 ? 5.725 -6.177 -19.866 1.00 95.56 294 ASP A O 1
ATOM 2282 N N . VAL A 1 295 ? 3.916 -7.493 -19.611 1.00 97.19 295 VAL A N 1
ATOM 2283 C CA . VAL A 1 295 ? 3.461 -6.876 -18.367 1.00 97.19 295 VAL A CA 1
ATOM 2284 C C . VAL A 1 295 ? 3.207 -7.968 -17.342 1.00 97.19 295 VAL A C 1
ATOM 2286 O O . VAL A 1 295 ? 2.617 -9.002 -17.664 1.00 97.19 295 VAL A O 1
ATOM 2289 N N . TYR A 1 296 ? 3.658 -7.741 -16.113 1.00 98.31 296 TYR A N 1
ATOM 2290 C CA . TYR A 1 296 ? 3.434 -8.643 -14.993 1.00 98.31 296 TYR A CA 1
ATOM 2291 C C . TYR A 1 296 ? 2.787 -7.897 -13.834 1.00 98.31 296 TYR A C 1
ATOM 2293 O O . TYR A 1 296 ? 3.170 -6.773 -13.525 1.00 98.31 296 TYR A O 1
ATOM 2301 N N . LEU A 1 297 ? 1.831 -8.551 -13.183 1.00 98.25 297 LEU A N 1
ATOM 2302 C CA . LEU A 1 297 ? 1.410 -8.218 -11.834 1.00 98.25 297 LEU A CA 1
ATOM 2303 C C . LEU A 1 297 ? 2.112 -9.179 -10.881 1.00 98.25 297 LEU A C 1
ATOM 2305 O O . LEU A 1 297 ? 1.995 -10.401 -11.015 1.00 98.25 297 LEU A O 1
ATOM 2309 N N . VAL A 1 298 ? 2.834 -8.608 -9.931 1.00 97.69 298 VAL A N 1
ATOM 2310 C CA . VAL A 1 298 ? 3.468 -9.325 -8.836 1.00 97.69 298 VAL A CA 1
ATOM 2311 C C . VAL A 1 298 ? 2.742 -8.930 -7.558 1.00 97.69 298 VAL A C 1
ATOM 2313 O O . VAL A 1 298 ? 2.528 -7.747 -7.324 1.00 97.69 298 VAL A O 1
ATOM 2316 N N . SER A 1 299 ? 2.309 -9.890 -6.749 1.00 96.56 299 SER A N 1
ATOM 2317 C CA . SER A 1 299 ? 1.571 -9.611 -5.509 1.00 96.56 299 SER A CA 1
ATOM 2318 C C . SER A 1 299 ? 2.013 -10.560 -4.414 1.00 96.56 299 SER A C 1
ATOM 2320 O O . SER A 1 299 ? 2.253 -11.738 -4.675 1.00 96.56 299 SER A O 1
ATOM 2322 N N . LEU A 1 300 ? 2.156 -10.056 -3.196 1.00 95.19 300 LEU A N 1
ATOM 2323 C CA . LEU A 1 300 ? 2.585 -10.865 -2.072 1.00 95.19 300 LEU A CA 1
ATOM 2324 C C . LEU A 1 300 ? 1.593 -12.008 -1.834 1.00 95.19 300 LEU A C 1
ATOM 2326 O O . LEU A 1 300 ? 0.377 -11.809 -1.834 1.00 95.19 300 LEU A O 1
ATOM 2330 N N . LYS A 1 301 ? 2.111 -13.211 -1.589 1.00 93.81 301 LYS A N 1
ATOM 2331 C CA . LYS A 1 301 ? 1.270 -14.353 -1.233 1.00 93.81 301 LYS A CA 1
ATOM 2332 C C . LYS A 1 301 ? 0.592 -14.135 0.114 1.00 93.81 301 LYS A C 1
ATOM 2334 O O . LYS A 1 301 ? 1.209 -13.673 1.073 1.00 93.81 301 LYS A O 1
ATOM 2339 N N . GLN A 1 302 ? -0.642 -14.616 0.236 1.00 89.44 302 GLN A N 1
ATOM 2340 C CA . GLN A 1 302 ? -1.415 -14.516 1.477 1.00 89.44 302 GLN A CA 1
ATOM 2341 C C . GLN A 1 302 ? -0.680 -15.113 2.689 1.00 89.44 302 GLN A C 1
ATOM 2343 O O . GLN A 1 302 ? -0.684 -14.542 3.776 1.00 89.44 302 GLN A O 1
ATOM 2348 N N . ASN A 1 303 ? 0.005 -16.247 2.509 1.00 89.81 303 ASN A N 1
ATOM 2349 C CA . ASN A 1 303 ? 0.763 -16.905 3.578 1.00 89.81 303 ASN A CA 1
ATOM 2350 C C . ASN A 1 303 ? 2.077 -16.187 3.951 1.00 89.81 303 ASN A C 1
ATOM 2352 O O . ASN A 1 303 ? 2.806 -16.676 4.814 1.00 89.81 303 ASN A O 1
ATOM 2356 N N . LYS A 1 304 ? 2.390 -15.059 3.303 1.00 91.50 304 LYS A N 1
ATOM 2357 C CA . LYS A 1 304 ? 3.577 -14.230 3.543 1.00 91.50 304 LYS A CA 1
ATOM 2358 C C . LYS A 1 304 ? 3.254 -12.874 4.165 1.00 91.50 304 LYS A C 1
ATOM 2360 O O . LYS A 1 304 ? 4.184 -12.181 4.564 1.00 91.50 304 LYS A O 1
ATOM 2365 N N . LEU A 1 305 ? 1.978 -12.523 4.342 1.00 86.38 305 LEU A N 1
ATOM 2366 C CA . LEU A 1 305 ? 1.579 -11.247 4.952 1.00 86.38 305 LEU A CA 1
ATOM 2367 C C . LEU A 1 305 ? 2.200 -11.036 6.336 1.00 86.38 305 LEU A C 1
ATOM 2369 O O . LEU A 1 305 ? 2.708 -9.963 6.620 1.00 86.38 305 LEU A O 1
ATOM 2373 N N . ASN A 1 306 ? 2.270 -12.089 7.151 1.00 81.62 306 ASN A N 1
ATOM 2374 C CA . ASN A 1 306 ? 2.833 -12.012 8.504 1.00 81.62 306 ASN A CA 1
ATOM 2375 C C . ASN A 1 306 ? 4.372 -11.927 8.530 1.00 81.62 306 ASN A C 1
ATOM 2377 O O . ASN A 1 306 ? 4.963 -11.894 9.605 1.00 81.62 306 ASN A O 1
ATOM 2381 N N . THR A 1 307 ? 5.035 -11.982 7.369 1.00 80.12 307 THR A N 1
ATOM 2382 C CA . THR A 1 307 ? 6.507 -11.966 7.267 1.00 80.12 307 THR A CA 1
ATOM 2383 C C . THR A 1 307 ? 7.076 -10.602 6.897 1.00 80.12 307 THR A C 1
ATOM 2385 O O . THR A 1 307 ? 8.289 -10.424 6.950 1.00 80.12 307 THR A O 1
ATOM 2388 N N . ILE A 1 308 ? 6.215 -9.643 6.562 1.00 74.44 308 ILE A N 1
ATOM 2389 C CA . ILE A 1 308 ? 6.595 -8.265 6.260 1.00 74.44 308 ILE A CA 1
ATOM 2390 C C . ILE A 1 308 ? 5.841 -7.310 7.175 1.00 74.44 308 ILE A C 1
ATOM 2392 O O . ILE A 1 308 ? 4.655 -7.486 7.439 1.00 74.44 308 ILE A O 1
ATOM 2396 N N . SER A 1 309 ? 6.549 -6.288 7.649 1.00 78.56 309 SER A N 1
ATOM 2397 C CA . SER A 1 309 ? 5.935 -5.199 8.397 1.00 78.56 309 SER A CA 1
ATOM 2398 C C . SER A 1 309 ? 5.360 -4.185 7.416 1.00 78.56 309 SER A C 1
ATOM 2400 O O . SER A 1 309 ? 6.083 -3.684 6.556 1.00 78.56 309 SER A O 1
ATOM 2402 N N . HIS A 1 310 ? 4.070 -3.875 7.549 1.00 73.12 310 HIS A N 1
ATOM 2403 C CA . HIS A 1 310 ? 3.430 -2.820 6.759 1.00 73.12 310 HIS A CA 1
ATOM 2404 C C . HIS A 1 310 ? 4.035 -1.432 7.035 1.00 73.12 310 HIS A C 1
ATOM 2406 O O . HIS A 1 310 ? 3.990 -0.563 6.172 1.00 73.12 310 HIS A O 1
ATOM 2412 N N . ASP A 1 311 ? 4.660 -1.257 8.202 1.00 73.12 311 ASP A N 1
ATOM 2413 C CA . ASP A 1 311 ? 5.301 -0.006 8.608 1.00 73.12 311 ASP A CA 1
ATOM 2414 C C . ASP A 1 311 ? 6.779 0.078 8.151 1.00 73.12 311 ASP A C 1
ATOM 2416 O O . ASP A 1 311 ? 7.479 1.038 8.476 1.00 73.12 311 ASP A O 1
ATOM 2420 N N . ASP A 1 312 ? 7.289 -0.925 7.420 1.00 78.88 312 ASP A N 1
ATOM 2421 C CA . ASP A 1 312 ? 8.648 -0.899 6.862 1.00 78.88 312 ASP A CA 1
ATOM 2422 C C . ASP A 1 312 ? 8.732 0.067 5.672 1.00 78.88 312 ASP A C 1
ATOM 2424 O O . ASP A 1 312 ? 7.910 0.048 4.757 1.00 78.88 312 ASP A O 1
ATOM 2428 N N . TYR A 1 313 ? 9.798 0.863 5.636 1.00 72.38 313 TYR A N 1
ATOM 2429 C CA . TYR A 1 313 ? 10.122 1.750 4.522 1.00 72.38 313 TYR A CA 1
ATOM 2430 C C . TYR A 1 313 ? 10.261 1.019 3.178 1.00 72.38 313 TYR A C 1
ATOM 2432 O O . TYR A 1 313 ? 10.052 1.618 2.127 1.00 72.38 313 TYR A O 1
ATOM 2440 N N . ASN A 1 314 ? 10.634 -0.263 3.202 1.00 80.88 314 ASN A N 1
ATOM 2441 C CA . ASN A 1 314 ? 10.766 -1.092 2.002 1.00 80.88 314 ASN A CA 1
ATOM 2442 C C . ASN A 1 314 ? 9.548 -1.995 1.763 1.00 80.88 314 ASN A C 1
ATOM 2444 O O . ASN A 1 314 ? 9.660 -3.001 1.058 1.00 80.88 314 ASN A O 1
ATOM 2448 N N . PHE A 1 315 ? 8.402 -1.682 2.370 1.00 88.06 315 PHE A N 1
ATOM 2449 C CA . PHE A 1 315 ? 7.186 -2.459 2.191 1.00 88.06 315 PHE A CA 1
ATOM 2450 C C . PHE A 1 315 ? 6.740 -2.462 0.723 1.00 88.06 315 PHE A C 1
ATOM 2452 O O . PHE A 1 315 ? 6.484 -1.419 0.120 1.00 88.06 315 PHE A O 1
ATOM 2459 N N . VAL A 1 316 ? 6.600 -3.664 0.164 1.00 92.56 316 VAL A N 1
ATOM 2460 C CA . VAL A 1 316 ? 6.064 -3.896 -1.177 1.00 92.56 316 VAL A CA 1
ATOM 2461 C C . VAL A 1 316 ? 4.973 -4.950 -1.077 1.00 92.56 316 VAL A C 1
ATOM 2463 O O . VAL A 1 316 ? 5.243 -6.121 -0.826 1.00 92.56 316 VAL A O 1
ATOM 2466 N N . TYR A 1 317 ? 3.725 -4.547 -1.286 1.00 94.62 317 TYR A N 1
ATOM 2467 C CA . TYR A 1 317 ? 2.615 -5.489 -1.372 1.00 94.62 317 TYR A CA 1
ATOM 2468 C C . TYR A 1 317 ? 2.469 -6.054 -2.782 1.00 94.62 317 TYR A C 1
ATOM 2470 O O . TYR A 1 317 ? 2.308 -7.259 -2.977 1.00 94.62 317 TYR A O 1
ATOM 2478 N N . ASN A 1 318 ? 2.501 -5.177 -3.783 1.00 96.75 318 ASN A N 1
ATOM 2479 C CA . ASN A 1 318 ? 2.371 -5.539 -5.184 1.00 96.75 318 ASN A CA 1
ATOM 2480 C C . ASN A 1 318 ? 3.217 -4.625 -6.077 1.00 96.75 318 ASN A C 1
ATOM 2482 O O . ASN A 1 318 ? 3.611 -3.524 -5.694 1.00 96.75 318 ASN A O 1
ATOM 2486 N N . GLU A 1 319 ? 3.470 -5.093 -7.294 1.00 96.94 319 GLU A N 1
ATOM 2487 C CA . GLU A 1 319 ? 4.120 -4.321 -8.343 1.00 96.94 319 GLU A CA 1
ATOM 2488 C C . GLU A 1 319 ? 3.457 -4.609 -9.697 1.00 96.94 319 GLU A C 1
ATOM 2490 O O . GLU A 1 319 ? 3.239 -5.768 -10.062 1.00 96.94 319 GLU A O 1
ATOM 2495 N N . LEU A 1 320 ? 3.172 -3.557 -10.470 1.00 98.00 320 LEU A N 1
ATOM 2496 C CA . LEU A 1 320 ? 2.936 -3.668 -11.910 1.00 98.00 320 LEU A CA 1
ATOM 2497 C C . LEU A 1 320 ? 4.257 -3.426 -12.639 1.00 98.00 320 LEU A C 1
ATOM 2499 O O . LEU A 1 320 ? 4.785 -2.312 -12.648 1.00 98.00 320 LEU A O 1
ATOM 2503 N N . CYS A 1 321 ? 4.787 -4.481 -13.248 1.00 98.19 321 CYS A N 1
ATOM 2504 C CA . CYS A 1 321 ? 6.048 -4.481 -13.975 1.00 98.19 321 CYS A CA 1
ATOM 2505 C C . CYS A 1 321 ? 5.798 -4.369 -15.481 1.00 98.19 321 CYS A C 1
ATOM 2507 O O . CYS A 1 321 ? 5.205 -5.266 -16.083 1.00 98.19 321 CYS A O 1
ATOM 2509 N N . PHE A 1 322 ? 6.303 -3.306 -16.102 1.00 98.06 322 PHE A N 1
ATOM 2510 C CA . PHE A 1 322 ? 6.230 -3.060 -17.539 1.00 98.06 322 PHE A CA 1
ATOM 2511 C C . PHE A 1 322 ? 7.604 -3.282 -18.157 1.00 98.06 322 PHE A C 1
ATOM 2513 O O . PHE A 1 322 ? 8.535 -2.497 -17.965 1.00 98.06 322 PHE A O 1
ATOM 2520 N N . LEU A 1 323 ? 7.736 -4.371 -18.904 1.00 97.94 323 LEU A N 1
ATOM 2521 C CA . LEU A 1 323 ? 8.996 -4.779 -19.497 1.00 97.94 323 LEU A CA 1
ATOM 2522 C C . LEU A 1 323 ? 9.137 -4.160 -20.879 1.00 97.94 323 LEU A C 1
ATOM 2524 O O . LEU A 1 323 ? 8.403 -4.501 -21.800 1.00 97.94 323 LEU A O 1
ATOM 2528 N N . TYR A 1 324 ? 10.105 -3.268 -21.037 1.00 97.31 324 TYR A N 1
ATOM 2529 C CA . TYR A 1 324 ? 10.408 -2.578 -22.279 1.00 97.31 324 TYR A CA 1
ATOM 2530 C C . TYR A 1 324 ? 11.654 -3.136 -22.948 1.00 97.31 324 TYR A C 1
ATOM 2532 O O . TYR A 1 324 ? 12.659 -3.442 -22.307 1.00 97.31 324 TYR A O 1
ATOM 2540 N N . LYS A 1 325 ? 11.612 -3.154 -24.278 1.00 96.56 325 LYS A N 1
ATOM 2541 C CA . LYS A 1 325 ? 12.783 -3.240 -25.143 1.00 96.56 325 LYS A CA 1
ATOM 2542 C C . LYS A 1 325 ? 13.056 -1.860 -25.731 1.00 96.56 325 LYS A C 1
ATOM 2544 O O . LYS A 1 325 ? 12.225 -1.308 -26.452 1.00 96.56 325 LYS A O 1
ATOM 2549 N N . VAL A 1 326 ? 14.238 -1.324 -25.451 1.00 95.19 326 VAL A N 1
ATOM 2550 C CA . VAL A 1 326 ? 14.689 -0.009 -25.916 1.00 95.19 326 VAL A CA 1
ATOM 2551 C C . VAL A 1 326 ? 15.856 -0.204 -26.872 1.00 95.19 326 VAL A C 1
ATOM 2553 O O . VAL A 1 326 ? 16.892 -0.755 -26.504 1.00 95.19 326 VAL A O 1
ATOM 2556 N N . SER A 1 327 ? 15.699 0.231 -28.120 1.00 93.75 327 SER A N 1
ATOM 2557 C CA . SER A 1 327 ? 16.779 0.216 -29.113 1.00 93.75 327 SER A CA 1
ATOM 2558 C C . SER A 1 327 ? 17.340 1.616 -29.276 1.00 93.75 327 SER A C 1
ATOM 2560 O O . SER A 1 327 ? 16.583 2.573 -29.422 1.00 93.75 327 SER A O 1
ATOM 2562 N N . PHE A 1 328 ? 18.660 1.744 -29.307 1.00 91.81 328 PHE A N 1
ATOM 2563 C CA . PHE A 1 328 ? 19.336 3.039 -29.352 1.00 91.81 328 PHE A CA 1
ATOM 2564 C C . PHE A 1 328 ? 20.582 2.993 -30.234 1.00 91.81 328 PHE A C 1
ATOM 2566 O O . PHE A 1 328 ? 21.105 1.925 -30.569 1.00 91.81 328 PHE A O 1
ATOM 2573 N N . THR A 1 329 ? 21.031 4.176 -30.631 1.00 89.75 329 THR A N 1
ATOM 2574 C CA . THR A 1 329 ? 22.336 4.399 -31.245 1.00 89.75 329 THR A CA 1
ATOM 2575 C C . THR A 1 329 ? 23.223 5.078 -30.216 1.00 89.75 329 THR A C 1
ATOM 2577 O O . THR A 1 329 ? 22.772 5.971 -29.501 1.00 89.75 329 THR A O 1
ATOM 2580 N N . TRP A 1 330 ? 24.468 4.637 -30.125 1.00 85.88 330 TRP A N 1
ATOM 2581 C CA . TRP A 1 330 ? 25.462 5.192 -29.219 1.00 85.88 330 TRP A CA 1
ATOM 2582 C C . TRP A 1 330 ? 26.717 5.577 -29.996 1.00 85.88 330 TRP A C 1
ATOM 2584 O O . TRP A 1 330 ? 27.033 4.960 -31.019 1.00 85.88 330 TRP A O 1
ATOM 2594 N N . GLY A 1 331 ? 27.436 6.552 -29.457 1.00 77.81 331 GLY A N 1
ATOM 2595 C CA . GLY A 1 331 ? 28.745 6.990 -29.909 1.00 77.81 331 GLY A CA 1
ATOM 2596 C C . GLY A 1 331 ? 29.734 7.015 -28.745 1.00 77.81 331 GLY A C 1
ATOM 2597 O O . GLY A 1 331 ? 29.360 7.039 -27.567 1.00 77.81 331 GLY A O 1
ATOM 2598 N N . MET A 1 332 ? 31.025 6.983 -29.060 1.00 72.38 332 MET A N 1
ATOM 2599 C CA . MET A 1 332 ? 32.041 7.427 -28.105 1.00 72.38 332 MET A CA 1
ATOM 2600 C C . MET A 1 332 ? 32.061 8.958 -28.000 1.00 72.38 332 MET A C 1
ATOM 2602 O O . MET A 1 332 ? 31.365 9.643 -28.746 1.00 72.38 332 MET A O 1
ATOM 2606 N N . SER A 1 333 ? 32.822 9.488 -27.036 1.00 66.62 333 SER A N 1
ATOM 2607 C CA . SER A 1 333 ? 32.944 10.929 -26.786 1.00 66.62 333 SER A CA 1
ATOM 2608 C C . SER A 1 333 ? 33.276 11.689 -28.070 1.00 66.62 333 SER A C 1
ATOM 2610 O O . SER A 1 333 ? 33.795 11.100 -29.018 1.00 66.62 333 SER A O 1
ATOM 2612 N N . GLU A 1 334 ? 33.028 13.002 -28.098 1.00 64.69 334 GLU A N 1
ATOM 2613 C CA . GLU A 1 334 ? 33.249 13.841 -29.291 1.00 64.69 334 GLU A CA 1
ATOM 2614 C C . GLU A 1 334 ? 34.622 13.636 -29.957 1.00 64.69 334 GLU A C 1
ATOM 2616 O O . GLU A 1 334 ? 34.738 13.746 -31.172 1.00 64.69 334 GLU A O 1
ATOM 2621 N N . VAL A 1 335 ? 35.642 13.248 -29.186 1.00 63.69 335 VAL A N 1
ATOM 2622 C CA . VAL A 1 335 ? 37.006 12.965 -29.663 1.00 63.69 335 VAL A CA 1
ATOM 2623 C C . VAL A 1 335 ? 37.100 11.693 -30.531 1.00 63.69 335 VAL A C 1
ATOM 2625 O O . VAL A 1 335 ? 37.976 11.597 -31.386 1.00 63.69 335 VAL A O 1
ATOM 2628 N N . PHE A 1 336 ? 36.210 10.714 -30.340 1.00 65.38 336 PHE A N 1
ATOM 2629 C CA . PHE A 1 336 ? 36.204 9.415 -31.034 1.00 65.38 336 PHE A CA 1
ATOM 2630 C C . PHE A 1 336 ? 34.914 9.141 -31.825 1.00 65.38 336 PHE A C 1
ATOM 2632 O O . PHE A 1 336 ? 34.730 8.032 -32.338 1.00 65.38 336 PHE A O 1
ATOM 2639 N N . LYS A 1 337 ? 34.020 10.133 -31.928 1.00 63.50 337 LYS A N 1
ATOM 2640 C CA . LYS A 1 337 ? 32.674 9.985 -32.499 1.00 63.50 337 LYS A CA 1
ATOM 2641 C C . LYS A 1 337 ? 32.680 9.460 -33.940 1.00 63.50 337 LYS A C 1
ATOM 2643 O O . LYS A 1 337 ? 31.827 8.652 -34.291 1.00 63.50 337 LYS A O 1
ATOM 2648 N N . ASP A 1 338 ? 33.690 9.820 -34.729 1.00 64.94 338 ASP A N 1
ATOM 2649 C CA . ASP A 1 338 ? 33.829 9.382 -36.127 1.00 64.94 338 ASP A CA 1
ATOM 2650 C C . ASP A 1 338 ? 34.307 7.926 -36.285 1.00 64.94 338 ASP A C 1
ATOM 2652 O O . ASP A 1 338 ? 34.217 7.356 -37.372 1.00 64.94 338 ASP A O 1
ATOM 2656 N N . TYR A 1 339 ? 34.803 7.301 -35.212 1.00 62.91 339 TYR A N 1
ATOM 2657 C CA . TYR A 1 339 ? 35.420 5.970 -35.256 1.00 62.91 339 TYR A CA 1
ATOM 2658 C C . TYR A 1 339 ? 34.561 4.879 -34.612 1.00 62.91 339 TYR A C 1
ATOM 2660 O O . TYR A 1 339 ? 34.661 3.714 -34.997 1.00 62.91 339 TYR A O 1
ATOM 2668 N N . TYR A 1 340 ? 33.712 5.239 -33.645 1.00 71.94 340 TYR A N 1
ATOM 2669 C CA . TYR A 1 340 ? 32.961 4.272 -32.845 1.00 71.94 340 TYR A CA 1
ATOM 2670 C C . TYR A 1 340 ? 31.526 4.734 -32.618 1.00 71.94 340 TYR A C 1
ATOM 2672 O O . TYR A 1 340 ? 31.193 5.302 -31.578 1.00 71.94 340 TYR A O 1
ATOM 2680 N N . THR A 1 341 ? 30.670 4.432 -33.593 1.00 78.56 341 THR A N 1
ATOM 2681 C CA . THR A 1 341 ? 29.214 4.463 -33.434 1.00 78.56 341 THR A CA 1
ATOM 2682 C C . THR A 1 341 ? 28.653 3.056 -33.545 1.00 78.56 341 THR A C 1
ATOM 2684 O O . THR A 1 341 ? 29.189 2.186 -34.240 1.00 78.56 341 THR A O 1
ATOM 2687 N N . GLY A 1 342 ? 27.563 2.796 -32.837 1.00 84.38 342 GLY A N 1
ATOM 2688 C CA . GLY A 1 342 ? 26.952 1.483 -32.839 1.00 84.38 342 GLY A CA 1
ATOM 2689 C C . GLY A 1 342 ? 25.480 1.512 -32.493 1.00 84.38 342 GLY A C 1
ATOM 2690 O O . GLY A 1 342 ? 24.926 2.502 -32.029 1.00 84.38 342 GLY A O 1
ATOM 2691 N N . LYS A 1 343 ? 24.839 0.368 -32.716 1.00 89.00 343 LYS A N 1
ATOM 2692 C CA . LYS A 1 343 ? 23.487 0.098 -32.234 1.00 89.00 343 LYS A CA 1
ATOM 2693 C C . LYS A 1 343 ? 23.557 -0.757 -30.975 1.00 89.00 343 LYS A C 1
ATOM 2695 O O . LYS A 1 343 ? 24.444 -1.615 -30.845 1.00 89.00 343 LYS A O 1
ATOM 2700 N N . GLY A 1 344 ? 22.629 -0.502 -30.065 1.00 88.81 344 GLY A N 1
ATOM 2701 C CA . GLY A 1 344 ? 22.457 -1.231 -28.820 1.00 88.81 344 GLY A CA 1
ATOM 2702 C C . GLY A 1 344 ? 20.985 -1.508 -28.537 1.00 88.81 344 GLY A C 1
ATOM 2703 O O . GLY A 1 344 ? 20.082 -0.897 -29.116 1.00 88.81 344 GLY A O 1
ATOM 2704 N N . THR A 1 345 ? 20.765 -2.462 -27.643 1.00 91.62 345 THR A N 1
ATOM 2705 C CA . THR A 1 345 ? 19.454 -2.775 -27.085 1.00 91.62 345 THR A CA 1
ATOM 2706 C C . THR A 1 345 ? 19.599 -2.882 -25.577 1.00 91.62 345 THR A C 1
ATOM 2708 O O . THR A 1 345 ? 20.572 -3.452 -25.085 1.00 91.62 345 THR A O 1
ATOM 2711 N N . MET A 1 346 ? 18.638 -2.310 -24.866 1.00 92.38 346 MET A N 1
ATOM 2712 C CA . MET A 1 346 ? 18.515 -2.349 -23.419 1.00 92.38 346 MET A CA 1
ATOM 2713 C C . MET A 1 346 ? 17.109 -2.824 -23.069 1.00 92.38 346 MET A C 1
ATOM 2715 O O . MET A 1 346 ? 16.148 -2.526 -23.781 1.00 92.38 346 MET A O 1
ATOM 2719 N N . TYR A 1 347 ? 17.006 -3.579 -21.987 1.00 95.44 347 TYR A N 1
ATOM 2720 C CA . TYR A 1 347 ? 15.757 -4.099 -21.463 1.00 95.44 347 TYR A CA 1
ATOM 2721 C C . TYR A 1 347 ? 15.502 -3.426 -20.122 1.00 95.44 347 TYR A C 1
ATOM 2723 O O . TYR A 1 347 ? 16.398 -3.387 -19.281 1.00 95.44 347 TYR A O 1
ATOM 2731 N N . VAL A 1 348 ? 14.308 -2.872 -19.935 1.00 97.00 348 VAL A N 1
ATOM 2732 C CA . VAL A 1 348 ? 13.975 -2.050 -18.765 1.00 97.00 348 VAL A CA 1
ATOM 2733 C C . VAL A 1 348 ? 12.681 -2.557 -18.154 1.00 97.00 348 VAL A C 1
ATOM 2735 O O . VAL A 1 348 ? 11.691 -2.695 -18.860 1.00 97.00 348 VAL A O 1
ATOM 2738 N N . ASN A 1 349 ? 12.682 -2.832 -16.857 1.00 97.69 349 ASN A N 1
ATOM 2739 C CA . ASN A 1 349 ? 11.479 -3.103 -16.086 1.00 97.69 349 ASN A CA 1
ATOM 2740 C C . ASN A 1 349 ? 11.099 -1.804 -15.380 1.00 97.69 349 ASN A C 1
ATOM 2742 O O . ASN A 1 349 ? 11.793 -1.404 -14.448 1.00 97.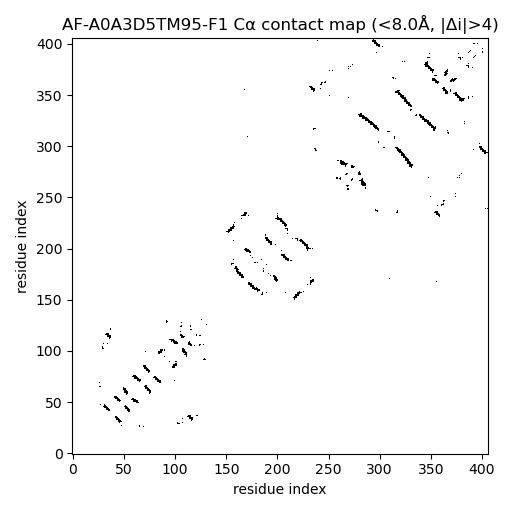69 349 ASN A O 1
ATOM 2746 N N . VAL A 1 350 ? 10.052 -1.135 -15.857 1.00 97.81 350 VAL A N 1
ATOM 2747 C CA . VAL A 1 350 ? 9.462 0.034 -15.195 1.00 97.81 350 VAL A CA 1
ATOM 2748 C C . VAL A 1 350 ? 8.390 -0.473 -14.242 1.00 97.81 350 VAL A C 1
ATOM 2750 O O . VAL A 1 350 ? 7.500 -1.205 -14.665 1.00 97.81 350 VAL A O 1
ATOM 2753 N N . ARG A 1 351 ? 8.484 -0.121 -12.962 1.00 97.38 351 ARG A N 1
ATOM 2754 C CA . ARG A 1 351 ? 7.695 -0.727 -11.887 1.00 97.38 351 ARG A CA 1
ATOM 2755 C C . ARG A 1 351 ? 6.881 0.339 -11.174 1.00 97.38 351 ARG A C 1
ATOM 2757 O O . ARG A 1 351 ? 7.463 1.270 -10.619 1.00 97.38 351 ARG A O 1
ATOM 2764 N N . ALA A 1 352 ? 5.562 0.181 -11.186 1.00 97.62 352 ALA A N 1
ATOM 2765 C CA . ALA A 1 352 ? 4.675 0.870 -10.256 1.00 97.62 352 ALA A CA 1
ATOM 2766 C C . ALA A 1 352 ? 4.526 -0.013 -9.015 1.00 97.62 352 ALA A C 1
ATOM 2768 O O . ALA A 1 352 ? 4.065 -1.150 -9.127 1.00 97.62 352 ALA A O 1
ATOM 2769 N N . ILE A 1 353 ? 4.963 0.489 -7.864 1.00 95.88 353 ILE A N 1
ATOM 2770 C CA . ILE A 1 353 ? 4.994 -0.240 -6.590 1.00 95.88 353 ILE A CA 1
ATOM 2771 C C . ILE A 1 353 ? 3.775 0.163 -5.759 1.00 95.88 353 ILE A C 1
ATOM 2773 O O . ILE A 1 353 ? 3.366 1.320 -5.815 1.00 95.88 353 ILE A O 1
ATOM 2777 N N . ASN A 1 354 ? 3.207 -0.772 -4.991 1.00 95.69 354 ASN A N 1
ATOM 2778 C CA . ASN A 1 354 ? 2.095 -0.514 -4.071 1.00 95.69 354 ASN A CA 1
ATOM 2779 C C . ASN A 1 354 ? 0.904 0.149 -4.779 1.00 95.69 354 ASN A C 1
ATOM 2781 O O . ASN A 1 354 ? 0.443 1.225 -4.409 1.00 95.69 354 ASN A O 1
ATOM 2785 N N . VAL A 1 355 ? 0.422 -0.502 -5.838 1.00 97.75 355 VAL A N 1
ATOM 2786 C CA . VAL A 1 355 ? -0.709 -0.045 -6.643 1.00 97.75 355 VAL A CA 1
ATOM 2787 C C . VAL A 1 355 ? -2.013 -0.309 -5.890 1.00 97.75 355 VAL A C 1
ATOM 2789 O O . VAL A 1 355 ? -2.364 -1.461 -5.606 1.00 97.75 355 VAL A O 1
ATOM 2792 N N . VAL A 1 356 ? -2.735 0.769 -5.594 1.00 96.88 356 VAL A N 1
ATOM 2793 C CA . VAL A 1 356 ? -3.942 0.802 -4.763 1.00 96.88 356 VAL A CA 1
ATOM 2794 C C . VAL A 1 356 ? -5.120 1.323 -5.573 1.00 96.88 356 VAL A C 1
ATOM 2796 O O . VAL A 1 356 ? -5.032 2.364 -6.224 1.00 96.88 356 VAL A O 1
ATOM 2799 N N . LYS A 1 357 ? -6.242 0.611 -5.496 1.00 96.12 357 LYS A N 1
ATOM 2800 C CA . LYS A 1 357 ? -7.544 1.032 -6.007 1.00 96.12 357 LYS A CA 1
ATOM 2801 C C . LYS A 1 357 ? -8.359 1.646 -4.872 1.00 96.12 357 LYS A C 1
ATOM 2803 O O . LYS A 1 357 ? -8.537 1.026 -3.828 1.00 96.12 357 LYS A O 1
ATOM 2808 N N . TYR A 1 358 ? -8.902 2.832 -5.103 1.00 95.06 358 TYR A N 1
ATOM 2809 C CA . TYR A 1 358 ? -9.811 3.505 -4.182 1.00 95.06 358 TYR A CA 1
ATOM 2810 C C . TYR A 1 358 ? -11.282 3.182 -4.494 1.00 95.06 358 TYR A C 1
ATOM 2812 O O . TYR A 1 358 ? -11.606 2.780 -5.618 1.00 95.06 358 TYR A O 1
ATOM 2820 N N . PRO A 1 359 ? -12.196 3.373 -3.523 1.00 92.12 359 PRO A N 1
ATOM 2821 C CA . PRO A 1 359 ? -13.628 3.109 -3.705 1.00 92.12 359 PRO A CA 1
ATOM 2822 C C . PRO A 1 359 ? -14.275 3.916 -4.838 1.00 92.12 359 PRO A C 1
ATOM 2824 O O . PRO A 1 359 ? -15.187 3.432 -5.503 1.00 92.12 359 PRO A O 1
ATOM 2827 N N . ASP A 1 360 ? -13.776 5.126 -5.098 1.00 92.38 360 ASP A N 1
ATOM 2828 C CA . ASP A 1 360 ? -14.222 5.987 -6.200 1.00 92.38 360 ASP A CA 1
ATOM 2829 C C . ASP A 1 360 ? -13.722 5.528 -7.586 1.00 92.38 360 ASP A C 1
ATOM 2831 O O . ASP A 1 360 ? -14.050 6.136 -8.605 1.00 92.38 360 ASP A O 1
ATOM 2835 N N . GLY A 1 361 ? -12.945 4.442 -7.634 1.00 90.31 361 GLY A N 1
ATOM 2836 C CA . GLY A 1 361 ? -12.361 3.874 -8.843 1.00 90.31 361 GLY A CA 1
ATOM 2837 C C . GLY A 1 361 ? -11.019 4.486 -9.240 1.00 90.31 361 GLY A C 1
ATOM 2838 O O . GLY A 1 361 ? -10.431 4.030 -10.222 1.00 90.31 361 GLY A O 1
ATOM 2839 N N . THR A 1 362 ? -10.512 5.478 -8.503 1.00 93.00 362 THR A N 1
ATOM 2840 C CA . THR A 1 362 ? -9.178 6.033 -8.753 1.00 93.00 362 THR A CA 1
ATOM 2841 C C . THR A 1 362 ? -8.083 5.036 -8.378 1.00 93.00 362 THR A C 1
ATOM 2843 O O . THR A 1 362 ? -8.260 4.163 -7.524 1.00 93.00 362 THR A O 1
ATOM 2846 N N . VAL A 1 363 ? -6.937 5.148 -9.050 1.00 96.31 363 VAL A N 1
ATOM 2847 C CA . VAL A 1 363 ? -5.762 4.304 -8.811 1.00 96.31 363 VAL A CA 1
ATOM 2848 C C . VAL A 1 363 ? -4.582 5.190 -8.448 1.00 96.31 363 VAL A C 1
ATOM 2850 O O . VAL A 1 363 ? -4.310 6.172 -9.139 1.00 96.31 363 VAL A O 1
ATOM 2853 N N . LYS A 1 364 ? -3.877 4.817 -7.381 1.00 96.06 364 LYS A N 1
ATOM 2854 C CA . LYS A 1 364 ? -2.637 5.454 -6.929 1.00 96.06 364 LYS A CA 1
ATOM 2855 C C . LYS A 1 364 ? -1.539 4.415 -6.730 1.00 96.06 364 LYS A C 1
ATOM 2857 O O . LYS A 1 364 ? -1.831 3.224 -6.635 1.00 96.06 364 LYS A O 1
ATOM 2862 N N . TRP A 1 365 ? -0.288 4.854 -6.704 1.0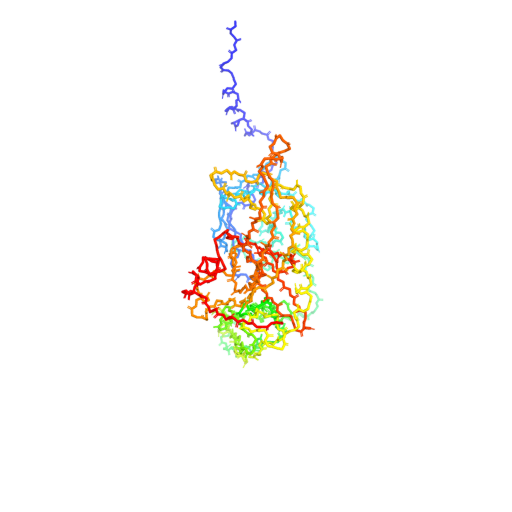0 96.88 365 TRP A N 1
ATOM 2863 C CA . TRP A 1 365 ? 0.874 3.990 -6.519 1.00 96.88 365 TRP A CA 1
ATOM 2864 C C . TRP A 1 365 ? 2.072 4.808 -6.046 1.00 96.88 365 TRP A C 1
ATOM 2866 O O . TRP A 1 365 ? 2.146 6.013 -6.280 1.00 96.88 365 TRP A O 1
ATOM 2876 N N . GLY A 1 366 ? 3.034 4.141 -5.424 1.00 93.31 366 GLY A N 1
ATOM 2877 C CA . GLY A 1 366 ? 4.329 4.741 -5.153 1.00 93.31 366 GLY A CA 1
ATOM 2878 C C . GLY A 1 366 ? 5.167 3.949 -4.161 1.00 93.31 366 GLY A C 1
ATOM 2879 O O . GLY A 1 366 ? 4.669 3.143 -3.373 1.00 93.31 366 GLY A O 1
ATOM 2880 N N . SER A 1 367 ? 6.479 4.152 -4.244 1.00 86.56 367 SER A N 1
ATOM 2881 C CA . SER A 1 367 ? 7.455 3.334 -3.529 1.00 86.56 367 SER A CA 1
ATOM 2882 C C . SER A 1 367 ? 7.679 3.735 -2.071 1.00 86.56 367 SER A C 1
ATOM 2884 O O . SER A 1 367 ? 8.047 2.883 -1.269 1.00 86.56 367 SER A O 1
ATOM 2886 N N . LYS A 1 368 ? 7.446 5.006 -1.721 1.00 84.06 368 LYS A N 1
ATOM 2887 C CA . LYS A 1 368 ? 7.551 5.526 -0.344 1.00 84.06 368 LYS A CA 1
ATOM 2888 C C . LYS A 1 368 ? 6.204 6.006 0.171 1.00 84.06 368 LYS A C 1
ATOM 2890 O O . LYS A 1 368 ? 5.847 5.737 1.311 1.00 84.06 368 LYS A O 1
ATOM 2895 N N . SER A 1 369 ? 5.465 6.707 -0.682 1.00 86.31 369 SER A N 1
ATOM 2896 C CA . SER A 1 369 ? 4.075 7.079 -0.473 1.00 86.31 369 SER A CA 1
ATOM 2897 C C . SER A 1 369 ? 3.268 6.735 -1.715 1.00 86.31 369 SER A C 1
ATOM 2899 O O . SER A 1 369 ? 3.714 6.961 -2.836 1.00 86.31 369 SER A O 1
ATOM 2901 N N . ILE A 1 370 ? 2.042 6.250 -1.528 1.00 84.88 370 ILE A N 1
ATOM 2902 C CA . ILE A 1 370 ? 1.104 6.006 -2.634 1.00 84.88 370 ILE A CA 1
ATOM 2903 C C . ILE A 1 370 ? 0.707 7.289 -3.378 1.00 84.88 370 ILE A C 1
ATOM 2905 O O . ILE A 1 370 ? 0.178 7.214 -4.481 1.00 84.88 370 ILE A O 1
ATOM 2909 N N . ASP A 1 371 ? 0.946 8.461 -2.788 1.00 87.88 371 ASP A N 1
ATOM 2910 C CA . ASP A 1 371 ? 0.692 9.756 -3.422 1.00 87.88 371 ASP A CA 1
ATOM 2911 C C . ASP A 1 371 ? 1.874 10.255 -4.273 1.00 87.88 371 ASP A C 1
ATOM 2913 O O . ASP A 1 371 ? 1.735 11.271 -4.954 1.00 87.88 371 ASP A O 1
ATOM 2917 N N . ASP A 1 372 ? 3.018 9.556 -4.267 1.00 89.81 372 ASP A N 1
ATOM 2918 C CA . ASP A 1 372 ? 4.203 9.961 -5.036 1.00 89.81 372 ASP A CA 1
ATOM 2919 C C . ASP A 1 372 ? 4.014 9.755 -6.546 1.00 89.81 372 ASP A C 1
ATOM 2921 O O . ASP A 1 372 ? 4.611 10.481 -7.342 1.00 89.81 372 ASP A O 1
ATOM 2925 N N . LEU A 1 373 ? 3.196 8.767 -6.941 1.00 93.00 373 LEU A N 1
ATOM 2926 C CA . LEU A 1 373 ? 2.960 8.376 -8.338 1.00 93.00 373 LEU A CA 1
ATOM 2927 C C . LEU A 1 373 ? 4.270 8.099 -9.099 1.00 93.00 373 LEU A C 1
ATOM 2929 O O . LEU A 1 373 ? 4.397 8.370 -10.296 1.00 93.00 373 LEU A O 1
ATOM 2933 N N . ASP A 1 374 ? 5.264 7.553 -8.394 1.00 93.31 374 ASP A N 1
ATOM 2934 C CA . ASP A 1 374 ? 6.615 7.339 -8.902 1.00 93.31 374 ASP A CA 1
ATOM 2935 C C . ASP A 1 374 ? 6.800 5.968 -9.573 1.00 93.31 374 ASP A C 1
ATOM 2937 O O . ASP A 1 374 ? 6.006 5.037 -9.426 1.00 93.31 374 ASP A O 1
ATOM 2941 N N . PHE A 1 375 ? 7.874 5.844 -10.354 1.00 95.88 375 PHE A N 1
ATOM 2942 C CA . PHE A 1 375 ? 8.271 4.583 -10.974 1.00 95.88 375 PHE A CA 1
ATOM 2943 C C . PHE A 1 375 ? 9.700 4.232 -10.591 1.00 95.88 375 PHE A C 1
ATOM 2945 O O . PHE A 1 375 ? 10.615 5.053 -10.706 1.00 95.88 375 PHE A O 1
ATOM 2952 N N . GLN A 1 376 ? 9.912 2.972 -10.220 1.00 94.31 376 GLN A N 1
ATOM 2953 C CA . GLN A 1 376 ? 11.250 2.412 -10.069 1.00 94.31 376 GLN A CA 1
ATOM 2954 C C . GLN A 1 376 ? 11.658 1.647 -11.321 1.00 94.31 376 GLN A C 1
ATOM 2956 O O . GLN A 1 376 ? 10.813 1.111 -12.037 1.00 94.31 376 GLN A O 1
ATOM 2961 N N . THR A 1 377 ? 12.963 1.545 -11.578 1.00 95.38 377 THR A N 1
ATOM 2962 C CA . THR A 1 377 ? 13.462 0.816 -12.748 1.00 95.38 377 THR A CA 1
ATOM 2963 C C . THR A 1 377 ? 14.524 -0.212 -12.403 1.00 95.38 377 THR A C 1
ATOM 2965 O O . THR A 1 377 ? 15.331 -0.026 -11.496 1.00 95.38 377 THR A O 1
ATOM 2968 N N . VAL A 1 378 ? 14.505 -1.323 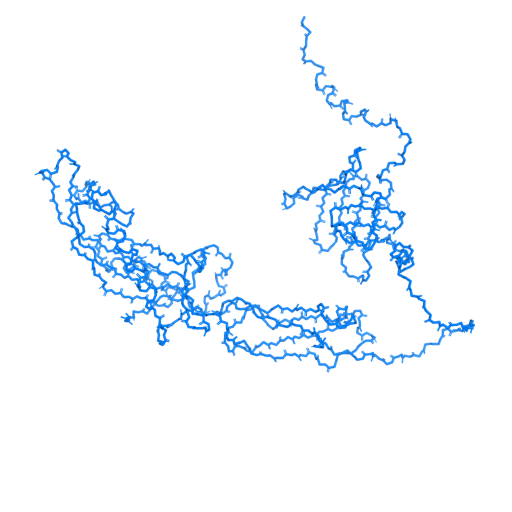-13.137 1.00 95.06 378 VAL A N 1
ATOM 2969 C CA . VAL A 1 378 ? 15.590 -2.308 -13.175 1.00 95.06 378 VAL A CA 1
ATOM 2970 C C . VAL A 1 378 ? 15.978 -2.508 -14.631 1.00 95.06 378 VAL A C 1
ATOM 2972 O O . VAL A 1 378 ? 15.112 -2.602 -15.499 1.00 95.06 378 VAL A O 1
ATOM 2975 N N . VAL A 1 379 ? 17.276 -2.559 -14.916 1.00 93.88 379 VAL A N 1
ATOM 2976 C CA . VAL A 1 379 ? 17.791 -2.560 -16.288 1.00 93.88 379 VAL A CA 1
ATOM 2977 C C . VAL A 1 379 ? 18.677 -3.779 -16.528 1.00 93.88 379 VAL A C 1
ATOM 2979 O O . VAL A 1 379 ? 19.511 -4.123 -15.695 1.00 93.88 379 VAL A O 1
ATOM 2982 N N . SER A 1 380 ? 18.540 -4.401 -17.701 1.00 92.88 380 SER A N 1
ATOM 2983 C CA . SER A 1 380 ? 19.466 -5.415 -18.213 1.00 92.88 380 SER A CA 1
ATOM 2984 C C . SER A 1 380 ? 19.930 -5.067 -19.626 1.00 92.88 380 SER A C 1
ATOM 2986 O O . SER A 1 380 ? 19.169 -4.589 -20.467 1.00 92.88 380 SER A O 1
ATOM 2988 N N . THR A 1 381 ? 21.198 -5.345 -19.918 1.00 90.50 381 THR A N 1
ATOM 2989 C CA . THR A 1 381 ? 21.786 -5.215 -21.261 1.00 90.50 381 THR A CA 1
ATOM 2990 C C . THR A 1 381 ? 21.870 -6.550 -22.004 1.00 90.50 381 THR A C 1
ATOM 2992 O O . THR A 1 381 ? 22.342 -6.582 -23.140 1.00 90.50 381 THR A O 1
ATOM 2995 N N . LYS A 1 382 ? 21.422 -7.653 -21.385 1.00 91.81 382 LYS A N 1
ATOM 2996 C CA . LYS A 1 382 ? 21.550 -9.010 -21.935 1.00 91.81 382 LYS A CA 1
ATOM 2997 C C . LYS A 1 382 ? 20.325 -9.420 -22.747 1.00 91.81 382 LYS A C 1
ATOM 2999 O O . LYS A 1 382 ? 20.419 -9.562 -23.964 1.00 91.81 382 LYS A O 1
ATOM 3004 N N . SER A 1 383 ? 19.185 -9.620 -22.088 1.00 94.25 383 SER A N 1
ATOM 3005 C CA . SER A 1 383 ? 17.941 -10.048 -22.732 1.00 94.25 383 SER A CA 1
ATOM 3006 C C . SER A 1 383 ? 16.718 -9.746 -21.859 1.00 94.25 383 SER A C 1
ATOM 3008 O O . SER A 1 383 ? 16.854 -9.391 -20.684 1.00 94.25 383 SER A O 1
ATOM 3010 N N . ILE A 1 384 ? 15.520 -9.896 -22.431 1.00 95.19 384 ILE A N 1
ATOM 3011 C CA . ILE A 1 384 ? 14.261 -9.755 -21.690 1.00 95.19 384 ILE A CA 1
ATOM 3012 C C . ILE A 1 384 ? 14.076 -10.900 -20.684 1.00 95.19 384 ILE A C 1
ATOM 3014 O O . ILE A 1 384 ? 13.537 -10.696 -19.599 1.00 95.19 384 ILE A O 1
ATOM 3018 N N . GLU A 1 385 ? 14.589 -12.089 -21.004 1.00 96.06 385 GLU A N 1
ATOM 3019 C CA . GLU A 1 385 ? 14.584 -13.262 -20.131 1.00 96.06 385 GLU A CA 1
ATOM 3020 C C . GLU A 1 385 ? 15.499 -13.056 -18.922 1.00 96.06 385 GLU A C 1
ATOM 3022 O O . GLU A 1 385 ? 15.098 -13.382 -17.811 1.00 96.06 385 GLU A O 1
ATOM 3027 N N . ASP A 1 386 ? 16.690 -12.472 -19.105 1.00 96.00 386 ASP A N 1
ATOM 3028 C CA . ASP A 1 386 ? 17.586 -12.125 -17.991 1.00 96.00 386 ASP A CA 1
ATOM 3029 C C . ASP A 1 386 ? 16.944 -11.082 -17.064 1.00 96.00 386 ASP A C 1
ATOM 3031 O O . ASP A 1 386 ? 16.954 -11.252 -15.845 1.00 96.00 386 ASP A O 1
ATOM 3035 N N . LEU A 1 387 ? 16.304 -10.050 -17.627 1.00 96.12 387 LEU A N 1
ATOM 3036 C CA . LEU A 1 387 ? 15.565 -9.057 -16.843 1.00 96.12 387 LEU A CA 1
ATOM 3037 C C . LEU A 1 387 ? 14.389 -9.684 -16.078 1.00 96.12 387 LEU A C 1
ATOM 3039 O O . LEU A 1 387 ? 14.196 -9.399 -14.897 1.00 96.12 387 LEU A O 1
ATOM 3043 N N . THR A 1 388 ? 13.623 -10.559 -16.732 1.00 97.31 388 THR A N 1
ATOM 3044 C CA . THR A 1 388 ? 12.508 -11.286 -16.104 1.00 97.31 388 THR A CA 1
ATOM 3045 C C . THR A 1 388 ? 13.021 -12.183 -14.977 1.00 97.31 388 THR A C 1
ATOM 3047 O O . THR A 1 388 ? 12.477 -12.169 -13.875 1.00 97.31 388 THR A O 1
ATOM 3050 N N . ALA A 1 389 ? 14.112 -12.915 -15.221 1.00 96.69 389 ALA A N 1
ATOM 3051 C CA . ALA A 1 389 ? 14.709 -13.826 -14.255 1.00 96.69 389 ALA A CA 1
ATOM 3052 C C . ALA A 1 389 ? 15.173 -13.102 -12.985 1.00 96.69 389 ALA A C 1
ATOM 3054 O O . ALA A 1 389 ? 14.928 -13.567 -11.872 1.00 96.69 389 ALA A O 1
ATOM 3055 N N . THR A 1 390 ? 15.836 -11.959 -13.167 1.00 95.44 390 THR A N 1
ATOM 3056 C CA . THR A 1 390 ? 16.498 -11.210 -12.093 1.00 95.44 390 THR A CA 1
ATOM 3057 C C . THR A 1 390 ? 15.564 -10.275 -11.331 1.00 95.44 390 THR A C 1
ATOM 3059 O O . THR A 1 390 ? 15.751 -10.119 -10.126 1.00 95.44 390 THR A O 1
ATOM 3062 N N . SER A 1 391 ? 14.561 -9.684 -11.993 1.00 95.31 391 SER A N 1
ATOM 3063 C CA . SER A 1 391 ? 13.681 -8.667 -11.390 1.00 95.31 391 SER A CA 1
ATOM 3064 C C . SER A 1 391 ? 12.242 -9.113 -11.124 1.00 95.31 391 SER A C 1
ATOM 3066 O O . SER A 1 391 ? 11.535 -8.407 -10.419 1.00 95.31 391 SER A O 1
ATOM 3068 N N . ILE A 1 392 ? 11.797 -10.252 -11.672 1.00 96.88 392 ILE A N 1
ATOM 3069 C CA . ILE A 1 392 ? 10.418 -10.743 -11.499 1.00 96.88 392 ILE A CA 1
ATOM 3070 C C . ILE A 1 392 ? 10.415 -12.135 -10.872 1.00 96.88 392 ILE A C 1
ATOM 3072 O O . ILE A 1 392 ? 9.866 -12.335 -9.797 1.00 96.88 392 ILE A O 1
ATOM 3076 N N . THR A 1 393 ? 11.021 -13.137 -11.512 1.00 96.81 393 THR A N 1
ATOM 3077 C CA . THR A 1 393 ? 10.888 -14.522 -11.023 1.00 96.81 393 THR A CA 1
ATOM 3078 C C . THR A 1 393 ? 11.796 -14.845 -9.840 1.00 96.81 393 THR A C 1
ATOM 3080 O O . THR A 1 393 ? 11.547 -15.823 -9.134 1.00 96.81 393 THR A O 1
ATOM 3083 N N . SER A 1 394 ? 12.820 -14.026 -9.589 1.00 96.19 394 SER A N 1
ATOM 3084 C CA . SER A 1 394 ? 13.712 -14.147 -8.428 1.00 96.19 394 SER A CA 1
ATOM 3085 C C . SER A 1 394 ? 12.967 -14.042 -7.092 1.00 96.19 394 SER A C 1
ATOM 3087 O O . SER A 1 394 ? 13.388 -14.663 -6.120 1.00 96.19 394 SER A O 1
ATOM 3089 N N . ILE A 1 395 ? 11.830 -13.338 -7.059 1.00 94.25 395 ILE A N 1
ATOM 3090 C CA . ILE A 1 395 ? 10.996 -13.129 -5.862 1.00 94.25 395 ILE A CA 1
ATOM 3091 C C . ILE A 1 395 ? 9.797 -14.090 -5.769 1.00 94.25 395 ILE A C 1
ATOM 3093 O O . ILE A 1 395 ? 8.964 -13.984 -4.871 1.00 94.25 395 ILE A O 1
ATOM 3097 N N . SER A 1 396 ? 9.722 -15.089 -6.653 1.00 95.81 396 SER A N 1
ATOM 3098 C CA . SER A 1 396 ? 8.607 -16.053 -6.731 1.00 95.81 396 SER A CA 1
ATOM 3099 C C . SER A 1 396 ? 8.390 -16.906 -5.475 1.00 95.81 396 SER A C 1
ATOM 3101 O O . SER A 1 396 ? 7.335 -17.528 -5.325 1.00 95.81 396 SER A O 1
ATOM 3103 N N . ALA A 1 397 ? 9.363 -16.965 -4.561 1.00 95.00 397 ALA A N 1
ATOM 3104 C CA . ALA A 1 397 ? 9.194 -17.636 -3.275 1.00 95.00 397 ALA A CA 1
ATOM 3105 C C . ALA A 1 397 ? 8.092 -16.961 -2.440 1.00 95.00 397 ALA A C 1
ATOM 3107 O O . ALA A 1 397 ? 7.221 -17.653 -1.899 1.00 95.00 397 ALA A O 1
ATOM 3108 N N . ASP A 1 398 ? 8.075 -15.629 -2.430 1.00 94.50 398 ASP A N 1
ATOM 3109 C CA . ASP A 1 398 ? 7.215 -14.828 -1.556 1.00 94.50 398 ASP A CA 1
ATOM 3110 C C . ASP A 1 398 ? 6.043 -14.172 -2.297 1.00 94.50 398 ASP A C 1
ATOM 3112 O O . ASP A 1 398 ? 5.022 -13.868 -1.682 1.00 94.50 398 ASP A O 1
ATOM 3116 N N . TYR A 1 399 ? 6.145 -14.044 -3.622 1.00 96.31 399 TYR A N 1
ATOM 3117 C CA . TYR A 1 399 ? 5.149 -13.371 -4.451 1.00 96.31 399 TYR A CA 1
ATOM 3118 C C . TYR A 1 399 ? 4.515 -14.305 -5.483 1.00 96.31 399 TYR A C 1
ATOM 3120 O O . TYR A 1 399 ? 5.172 -15.178 -6.060 1.00 96.31 399 TYR A O 1
ATOM 3128 N N . ASP A 1 400 ? 3.225 -14.100 -5.725 1.00 97.06 400 ASP A N 1
ATOM 3129 C CA . ASP A 1 400 ? 2.514 -14.609 -6.887 1.00 97.06 400 ASP A CA 1
ATOM 3130 C C . ASP A 1 400 ? 2.819 -13.722 -8.092 1.00 97.06 400 ASP A C 1
ATOM 3132 O O . ASP A 1 400 ? 2.781 -12.496 -8.012 1.00 97.06 400 ASP A O 1
ATOM 3136 N N . ILE A 1 401 ? 3.123 -14.353 -9.225 1.00 97.56 401 ILE A N 1
ATOM 3137 C CA . ILE A 1 401 ? 3.525 -13.668 -10.453 1.00 97.56 401 ILE A CA 1
ATOM 3138 C C . ILE A 1 401 ? 2.541 -14.046 -11.548 1.00 97.56 401 ILE A C 1
ATOM 3140 O O . ILE A 1 401 ? 2.396 -15.220 -11.894 1.00 97.56 401 ILE A O 1
ATOM 3144 N N . LYS A 1 402 ? 1.889 -13.042 -12.128 1.00 97.06 402 LYS A N 1
ATOM 3145 C CA . LYS A 1 402 ? 0.947 -13.212 -13.232 1.00 97.06 402 LYS A CA 1
ATOM 3146 C C . LYS A 1 402 ? 1.379 -12.342 -14.395 1.00 97.06 402 LYS A C 1
ATOM 3148 O O . LYS A 1 402 ? 1.474 -11.128 -14.263 1.00 97.06 402 LYS A O 1
ATOM 3153 N N . LYS A 1 403 ? 1.604 -12.953 -15.554 1.00 96.81 403 LYS A N 1
ATOM 3154 C CA . LYS A 1 403 ? 1.704 -12.207 -16.808 1.00 96.81 403 LYS A CA 1
ATOM 3155 C C . LYS A 1 403 ? 0.305 -11.739 -17.204 1.00 96.81 403 LYS A C 1
ATOM 3157 O O . LYS A 1 403 ? -0.615 -12.555 -17.218 1.00 96.81 403 LYS A O 1
ATOM 3162 N N . ILE A 1 404 ? 0.149 -10.459 -17.514 1.00 95.75 404 ILE A N 1
ATOM 3163 C CA . ILE A 1 404 ? -1.148 -9.838 -17.805 1.00 95.75 404 ILE A CA 1
ATOM 3164 C C . ILE A 1 404 ? -1.136 -9.122 -19.158 1.00 95.75 404 ILE A C 1
ATOM 3166 O O . ILE A 1 404 ? -0.091 -8.922 -19.777 1.00 95.75 404 ILE A O 1
ATOM 3170 N N . THR A 1 405 ? -2.323 -8.754 -19.631 1.00 89.12 405 THR A N 1
ATOM 3171 C CA . THR A 1 405 ? -2.533 -7.890 -20.798 1.00 89.12 405 THR A CA 1
ATOM 3172 C C . THR A 1 405 ? -3.334 -6.680 -20.336 1.00 89.12 405 THR A C 1
ATOM 3174 O O . THR A 1 405 ? -4.264 -6.846 -19.546 1.00 89.12 405 THR A O 1
ATOM 3177 N N . LEU A 1 406 ? -2.931 -5.493 -20.785 1.00 83.50 406 LEU A N 1
ATOM 3178 C CA . LEU A 1 406 ? -3.509 -4.205 -20.412 1.00 83.50 406 LEU A CA 1
ATOM 3179 C C . LEU A 1 406 ? -3.990 -3.453 -21.644 1.00 83.50 406 LEU A C 1
ATOM 3181 O O . LEU A 1 406 ? -3.305 -3.576 -22.688 1.00 83.50 406 LEU A O 1
#

pLDDT: mean 78.1, std 18.94, range [27.28, 98.31]

Radius of gyration: 34.18 Å; Cα contacts (8 Å, |Δi|>4): 729; chains: 1; bounding box: 86×52×98 Å

Mean predicted aligned error: 17.89 Å

Secondary structure (DSSP, 8-state):
---SSSHHHHHHHHHHSSSS---S--THHHH-EEEEETT-SS-EEEE-TTSEEEETTTTEEEEEEE-TTSEEEEEETTTTEEEEEEE-TT--TTS--TTEEEEETTEEEETTEEEEETTS-HHHHHHHHS--------------------PPPEEE-TTTT-EEEEES-BTSBEEEEE-TTS-HHHHHHEEEEES-S-B-TTPEEEEEEEE-TTTTTTEEES-SEEEEE--S--EE-S--TT---HHHHHHHHHHHHHHHHHTTT-S-BTTB--EETTEE--EEEEEEEEEEEEEEEEEE-GGGGGGS-TT-TT--SEEEEEEEEEEEEEE--TTTTTT-EEEEEEEEEEEEES-EE-TTS-EE--SS-TTS---EEEEESS-HHHHHHHHTGGGTTTEEEEEE--

Foldseek 3Di:
DDDDPPVVVCVVVVVVPVPDDDDDDDPLVFQAAWKDFPLDDAFIKHAHSVQKIATGRVRWIFGWDQDPQRWIWTDTPVVRDIAIAHADPPADLVDGDQRHWYTDHQWIAHRNTIIGHPPDDSVVVCCVRNVPDDDDDDDDDDDDDDDDDQDDAAEDALCVQWDWDWDDAPQFIAIDIDCPRPDPCNVSFKDWDWPDGGHGQFDKIKIAIDTDPVSVSRHDYPDGIDIDGDHQGKYFDPDCPPADCPVLVVVLVVVQVVQQVCQQQQCDRLNDFDDDPRDTLRGFNHWPDKDFDFKKKKAFDPVCPVVDDPPDQQDFGIKIWTKMKIKTKTAHDPVCRVPDIDIAIKIKIKIFTRWIAGSVSDIFTDSRDSPVSDIDMDMDRPDSVVCCVPPPVVCVVGIDMDIDDD

Sequence (406 aa):
MKKIRILSLILCLAIMLGCFTACGSSPKKGIVGDWVVQGGKGASIKFDKDGSFFWYEEHGGGVYTIASDKTLVIEVPDERTTDELTWSKDFDPENPDSDIWYVDGDFMVFWGGFYTRAGKDQEKILKKHLKTDSKKDDKGDDNGTYNAGGAAAKVLDAFDGVNLTVTGISPFCKVSIDTSSCPSEVQQCVEYEADKDYYSNGDSVVITARLSSWAESDYKIKSATKTFTVSDMPEYITSTEGINLDSLIKERDDYV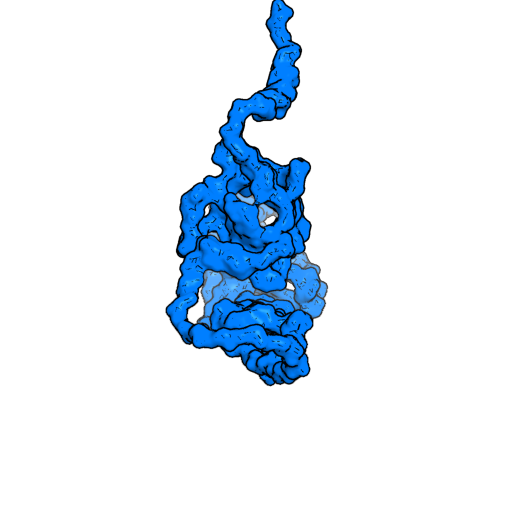KAKTSEASNGSYLFDLVYYKCGHNCSQYDKVNSTSVSDVYLVSLKQNKLNTISHDDYNFVYNELCFLYKVSFTWGMSEVFKDYYTGKGTMYVNVRAINVVKYPDGTVKWGSKSIDDLDFQTVVSTKSIEDLTATSITSISADYDIKKITL

Nearest PDB structures (foldseek):
  1vpb-assembly1_A-2  TM=2.116E-01  e=2.813E+00  Bacteroides thetaiotaomicron VPI-5482
  7brm-assembly1_A  TM=1.737E-01  e=5.660E+00  Escherichia coli K-12